Protein 3CZG (pdb70)

Secondary structure (DSSP, 8-state):
--HHHHHHHHHTTS-TTTHHHHHHHHHHHHHHHHHHHHHHHTTSSSHHHHHHHHHHHHHHHHHHS-HHHHHHHHHPPTTGGGS---EEEE-HHHHHSSHHHHHHTHHHHHHHT--EEEE---B-B-SS--TTTTSBS-TTSB-GGG--HHHHHHHHHHHHHTT-EEEEEE--SEEETTSHHHHHHHTT-HHHHTTB---SSSHHHHHHHHH---------BTTTTB---SSSTTEEEB-TTSHHHHH-----HHHHTTEEEEEEETGGGS---TTS----HHHHHHHHHHHHHHHHH-TT---EE------SGGGG--GGGTTSS-SEEE-----HHHHHHHHT-THHHHHHHHTPPPPPTT-EEEEES--SS-B-GGGGHHHHT--SSS----HHHHHHHHTT-STT-----EE--PPPEE--HHHHTHHHHHHTT-HHHHHHHHHHHHHHHHHHH--EEEEE--GGG----GGGGGSGGGTT-GGGGG----HHHHHGGG-TTSHHHHHHHHHHHHHHHHHT-GGGSTTS-EEEE--S-TTEEEEEETTTEEEEEE-SSS-EEE-GGGTT---EE---EEE-TT-EEEEE--

Foldseek 3Di:
DDVVLLLCLLQVQADPVCSVQLSVLCVVQVVLLVVLVCVLAVVPPCVVVLSSNLSNVLSNLLRLQDPVLVVLLVPDDFQNQFALQFAAEAALCLAQFALLRVLVCVVLCLVLRAQEYEHEQFAAADPDDGPSNLQAQDLQWGHPRRHTLVSLLVNLVSSVVSNHAYEYEDALFWHFCNHVLNVCLLVPDPVSVLQFDWDQDCVVVVLQVVAADQCNQWDQDVSNNTIGHNDPNRITTTQVSDVVSLSVLSSNSVVSSNHAEYAHPPLQQNAGDGPHNRVDPSSQSSQLSSLSSCSSRRNSHFEYPDLAAVSCQCQCPDDPCRVRGHQEYEHLLCLLLLLCLLVLFQLLNQVRLQPPPQHDPSHWYAYEDDALDFRDNVNCVPSQPPDPQGHHHDSLVSQCLQCVVDPPHLANWRFQVRTTTAWLLRSLNCVSCVVVVPPVSNVLSLLSLLLSQLVLSQGGHYYYYVSLQGTFDCVLCVDDPRVNPRSVRPNHRDVVSSVCLVPCVDSSVVSNVSSSLSSVQSNVDSQRRNVWDWHWQRDNPRSKTWIAGHPFKIKIWGSAQAKDACCCVRVVADFAWVCVGIAHGGGMTMGRSD

Sequence (594 aa):
IDPPALRAAFAGPLDPQHAEVLLSRYDQHASRLLDALHALYGQRADYASWLAQWLGEVGDIARQRPQALQTLDSTRHAGWFGQPHLGYSAYADRFAGTLQGVAERVPYLQELGVRYLHLLPFLRARAGDNDGGFAVSDYGQVEPSLGSNDDLVALTSRLREAGISLCADFVLNHTADDHAWAQAARAGDARYLDYYHHFADRTVPDRYEATLGQVGNFTWVDDTAQWWTTFYPYQWDLNWSNPAVFGDALALRLANLGVEAFRLDSTAYLWKRIGTDCNQSEAHTLLVALRAVTDIVAPAVVKAEAIVPTQLPPYFGSGVDEGHECHLAYHSTLAAGWSALALQRGDILHNVIAHSPPLPRHCAWLSYVRCHDDIGWNVLQHEACGNAAQPPFSLRDVARFYANAVPGSYARGESFGVHGTNGAAALAGIQAAQEAGDAAALAVAVDRLVLLYAIALAPGVPLIYGDELAVNDPGYRDDPHRQHEGRWLHRPADWQLAAQRHDAKSLSGTVYRRLRGLIRQRAALGALAADQALASIALNDPRVFALTRGDSFIALHNFSDQLLDVELAAIGVDGWTLLSIVLPPYGVRWLQRG

Solvent-accessible surface area: 22558 Å² total

B-factor: mean 27.76, std 10.49, range [12.93, 68.36]

Radius of gyration: 24.51 Å; Cα contacts (8 Å, |Δi|>4): 1204; chains: 1; bounding box: 60×64×61 Å

InterPro domains:
  IPR006047 Glycosyl hydrolase family 13, catalytic domain [PF00128] (102-329)
  IPR006047 Glycosyl hydrolase family 13, catalytic domain [SM00642] (95-530)
  IPR013780 Glycosyl hydrolase, all-beta [G3DSA:2.60.40.1180] (562-644)
  IPR017853 Glycoside hydrolase superfamily [SSF51445] (19-557)
  IPR044077 Amylosucrase, catalytic domain [cd11324] (24-557)
  IPR045857 Oligo-1,6-glucosidase, domain 2 [G3DSA:3.90.400.10] (180-252)
  IPR054049 Sucrose hydrolase-like, C-terminal domain [PF22157] (579-636)

Nearest PDB structures (foldseek):
  3czg-assembly1_A  TM=1.001E+00  e=4.064E-103  Xanthomonas citri pv. glycines
  7esh-assembly1_D  TM=9.501E-01  e=2.452E-54  Calidithermus timidus DSM 17022
  3ucq-assembly1_A  TM=9.532E-01  e=3.375E-53  Deinococcus geothermalis DSM 11300
  5n7j-assembly1_A  TM=9.245E-01  e=3.083E-50  Neisseria polysaccharea
  4flr-assembly1_A  TM=9.233E-01  e=8.391E-50  Neisseria polysaccharea

Organism: Xanthomonas campestris pv. glycines (NCBI:txid473421)

CATH classification: 1.10.1740.10 (+3 more: 3.20.20.80, 3.90.400.10, 2.60.40.1180)

Structure (mmCIF, N/CA/C/O backbone):
data_3CZG
#
_entry.id   3CZG
#
_cell.length_a   96.800
_cell.length_b   119.200
_cell.length_c   55.900
_cell.angle_alpha   90.000
_cell.angle_beta   90.000
_cell.angle_gamma   90.000
#
_symmetry.space_group_name_H-M   'P 21 21 2'
#
loop_
_entity.id
_entity.type
_entity.pdbx_description
1 polymer 'Sucrose hydrolase'
2 non-polymer alpha-D-glucopyranose
3 water water
#
loop_
_atom_site.group_PDB
_atom_site.id
_atom_site.type_symbol
_atom_site.label_atom_id
_atom_site.label_alt_id
_atom_site.label_comp_id
_atom_site.label_asym_id
_atom_site.label_entity_id
_atom_site.label_seq_id
_atom_site.pdbx_PDB_ins_code
_atom_site.Cartn_x
_atom_site.Cartn_y
_atom_site.Cartn_z
_atom_site.occupancy
_atom_site.B_iso_or_equiv
_atom_site.auth_seq_id
_atom_site.auth_comp_id
_atom_site.auth_asym_id
_atom_site.auth_atom_id
_atom_site.pdbx_PDB_model_num
ATOM 1 N N . ILE A 1 6 ? -10.553 86.884 38.537 1.00 41.25 6 ILE A N 1
ATOM 2 C CA . ILE A 1 6 ? -9.690 87.845 37.788 1.00 39.75 6 ILE A CA 1
ATOM 3 C C . ILE A 1 6 ? -10.448 88.535 36.664 1.00 37.36 6 ILE A C 1
ATOM 4 O O . ILE A 1 6 ? -11.587 88.188 36.351 1.00 37.59 6 ILE A O 1
ATOM 9 N N . ASP A 1 7 ? -9.788 89.512 36.057 1.00 35.29 7 ASP A N 1
ATOM 10 C CA . ASP A 1 7 ? -10.362 90.292 34.971 1.00 32.00 7 ASP A CA 1
ATOM 11 C C . ASP A 1 7 ? -9.510 90.056 33.725 1.00 30.11 7 ASP A C 1
ATOM 12 O O . ASP A 1 7 ? -8.565 90.799 33.462 1.00 29.60 7 ASP A O 1
ATOM 17 N N . PRO A 1 8 ? -9.840 89.012 32.941 1.00 29.91 8 PRO A N 1
ATOM 18 C CA . PRO A 1 8 ? -9.113 88.652 31.718 1.00 28.37 8 PRO A CA 1
ATOM 19 C C . PRO A 1 8 ? -8.778 89.802 30.769 1.00 26.80 8 PRO A C 1
ATOM 20 O O . PRO A 1 8 ? -7.624 89.947 30.357 1.00 26.65 8 PRO A O 1
ATOM 24 N N . PRO A 1 9 ? -9.774 90.630 30.398 1.00 25.13 9 PRO A N 1
ATOM 25 C CA . PRO A 1 9 ? -9.460 91.737 29.488 1.00 23.97 9 PRO A CA 1
ATOM 26 C C . PRO A 1 9 ? -8.424 92.714 30.039 1.00 23.89 9 PRO A C 1
ATOM 27 O O . PRO A 1 9 ? -7.600 93.237 29.288 1.00 24.49 9 PRO A O 1
ATOM 31 N N . ALA A 1 10 ? -8.463 92.964 31.344 1.00 21.25 10 ALA A N 1
ATOM 32 C CA . ALA A 1 10 ? -7.502 93.878 31.948 1.00 21.69 10 ALA A CA 1
ATOM 33 C C . ALA A 1 10 ? -6.106 93.262 31.894 1.00 20.89 10 ALA A C 1
ATOM 34 O O . ALA A 1 10 ? -5.114 93.967 31.686 1.00 21.20 10 ALA A O 1
ATOM 36 N N . LEU A 1 11 ? -6.030 91.946 32.073 1.00 20.43 11 LEU A N 1
ATOM 37 C CA . LEU A 1 11 ? -4.744 91.252 32.025 1.00 20.91 11 LEU A CA 1
ATOM 38 C C . LEU A 1 11 ? -4.227 91.242 30.592 1.00 20.40 11 LEU A C 1
ATOM 39 O O . LEU A 1 11 ? -3.049 91.505 30.345 1.00 19.68 11 LEU A O 1
ATOM 44 N N . ARG A 1 12 ? -5.116 90.937 29.651 1.00 19.33 12 ARG A N 1
ATOM 45 C CA . ARG A 1 12 ? -4.757 90.915 28.235 1.00 19.84 12 ARG A CA 1
ATOM 46 C C . ARG A 1 12 ? -4.260 92.298 27.813 1.00 20.42 12 ARG A C 1
ATOM 47 O O . ARG A 1 12 ? -3.271 92.413 27.090 1.00 20.92 12 ARG A O 1
ATOM 55 N N . ALA A 1 13 ? -4.942 93.347 28.276 1.00 21.00 13 ALA A N 1
ATOM 56 C CA . ALA A 1 13 ? -4.551 94.718 27.944 1.00 22.28 13 ALA A CA 1
ATOM 57 C C . ALA A 1 13 ? -3.152 95.027 28.472 1.00 21.17 13 ALA A C 1
ATOM 58 O O . ALA A 1 13 ? -2.367 95.709 27.807 1.00 23.39 13 ALA A O 1
ATOM 60 N N . ALA A 1 14 ? -2.852 94.527 29.668 1.00 20.31 14 ALA A N 1
ATOM 61 C CA . ALA A 1 14 ? -1.548 94.741 30.295 1.00 21.02 14 ALA A CA 1
ATOM 62 C C . ALA A 1 14 ? -0.458 94.117 29.424 1.00 19.52 14 ALA A C 1
ATOM 63 O O . ALA A 1 14 ? 0.612 94.695 29.232 1.00 19.87 14 ALA A O 1
ATOM 65 N N . PHE A 1 15 ? -0.748 92.932 28.896 1.00 19.14 15 PHE A N 1
ATOM 66 C CA . PHE A 1 15 ? 0.183 92.217 28.035 1.00 19.59 15 PHE A CA 1
ATOM 67 C C . PHE A 1 15 ? 0.342 92.909 26.682 1.00 22.56 15 PHE A C 1
ATOM 68 O O . PHE A 1 15 ? 1.455 93.055 26.178 1.00 21.16 15 PHE A O 1
ATOM 76 N N . ALA A 1 16 ? -0.777 93.330 26.099 1.00 21.84 16 ALA A N 1
ATOM 77 C CA . ALA A 1 16 ? -0.782 93.967 24.784 1.00 24.65 16 ALA A CA 1
ATOM 78 C C . ALA A 1 16 ? -0.130 95.343 24.715 1.00 24.75 16 ALA A C 1
ATOM 79 O O . ALA A 1 16 ? 0.432 95.718 23.686 1.00 24.66 16 ALA A O 1
ATOM 81 N N . GLY A 1 17 ? -0.214 96.090 25.808 1.00 26.62 17 GLY A N 1
ATOM 82 C CA . GLY A 1 17 ? 0.347 97.429 25.844 1.00 29.22 17 GLY A CA 1
ATOM 83 C C . GLY A 1 17 ? 1.663 97.664 25.121 1.00 31.70 17 GLY A C 1
ATOM 84 O O . GLY A 1 17 ? 1.696 98.372 24.110 1.00 30.21 17 GLY A O 1
ATOM 85 N N . PRO A 1 18 ? 2.769 97.076 25.607 1.00 32.45 18 PRO A N 1
ATOM 86 C CA . PRO A 1 18 ? 4.104 97.228 25.012 1.00 34.28 18 PRO A CA 1
ATOM 87 C C . PRO A 1 18 ? 4.333 96.653 23.613 1.00 34.91 18 PRO A C 1
ATOM 88 O O . PRO A 1 18 ? 5.347 96.954 22.981 1.00 35.14 18 PRO A O 1
ATOM 92 N N . LEU A 1 19 ? 3.403 95.834 23.131 1.00 34.22 19 LEU A N 1
ATOM 93 C CA . LEU A 1 19 ? 3.538 95.227 21.811 1.00 33.78 19 LEU A CA 1
ATOM 94 C C . LEU A 1 19 ? 3.557 96.238 20.664 1.00 35.70 19 LEU A C 1
ATOM 95 O O . LEU A 1 19 ? 2.971 97.317 20.754 1.00 34.03 19 LEU A O 1
ATOM 100 N N . ASP A 1 20 ? 4.244 95.873 19.587 1.00 36.77 20 ASP A N 1
ATOM 101 C CA . ASP A 1 20 ? 4.328 96.704 18.393 1.00 38.90 20 ASP A CA 1
ATOM 102 C C . ASP A 1 20 ? 3.057 96.406 17.592 1.00 41.19 20 ASP A C 1
ATOM 103 O O . ASP A 1 20 ? 2.752 95.247 17.319 1.00 39.94 20 ASP A O 1
ATOM 108 N N . PRO A 1 21 ? 2.292 97.444 17.216 1.00 43.70 21 PRO A N 1
ATOM 109 C CA . PRO A 1 21 ? 1.067 97.196 16.447 1.00 44.62 21 PRO A CA 1
ATOM 110 C C . PRO A 1 21 ? 1.271 96.334 15.200 1.00 45.04 21 PRO A C 1
ATOM 111 O O . PRO A 1 21 ? 0.331 95.710 14.707 1.00 44.80 21 PRO A O 1
ATOM 115 N N . GLN A 1 22 ? 2.502 96.289 14.700 1.00 46.34 22 GLN A N 1
ATOM 116 C CA . GLN A 1 22 ? 2.813 95.491 13.519 1.00 47.26 22 GLN A CA 1
ATOM 117 C C . GLN A 1 22 ? 3.070 94.024 13.845 1.00 46.86 22 GLN A C 1
ATOM 118 O O . GLN A 1 22 ? 3.259 93.207 12.945 1.00 47.00 22 GLN A O 1
ATOM 124 N N . HIS A 1 23 ? 3.079 93.691 15.131 1.00 45.53 23 HIS A N 1
ATOM 125 C CA . HIS A 1 23 ? 3.310 92.314 15.555 1.00 44.54 23 HIS A CA 1
ATOM 126 C C . HIS A 1 23 ? 2.365 91.929 16.684 1.00 42.08 23 HIS A C 1
ATOM 127 O O . HIS A 1 23 ? 2.504 90.867 17.290 1.00 42.17 23 HIS A O 1
ATOM 134 N N . ALA A 1 24 ? 1.400 92.793 16.968 1.00 36.51 24 ALA A N 1
ATOM 135 C CA . ALA A 1 24 ? 0.464 92.515 18.040 1.00 33.58 24 ALA A CA 1
ATOM 136 C C . ALA A 1 24 ? -0.486 91.367 17.706 1.00 31.87 24 ALA A C 1
ATOM 137 O O . ALA A 1 24 ? -0.761 90.526 18.555 1.00 31.26 24 ALA A O 1
ATOM 139 N N . GLU A 1 25 ? -0.969 91.327 16.467 1.00 29.20 25 GLU A N 1
ATOM 140 C CA . GLU A 1 25 ? -1.915 90.302 16.039 1.00 29.40 25 GLU A 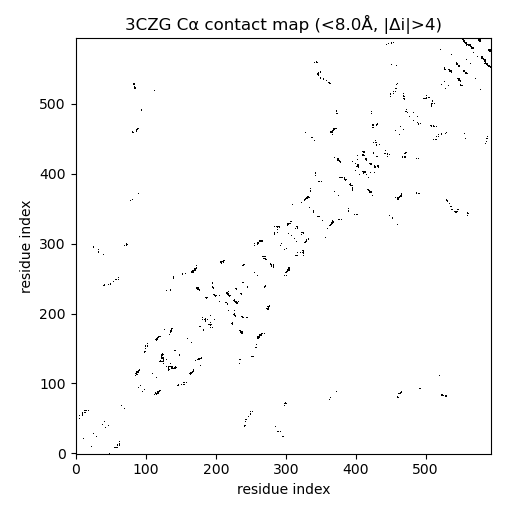CA 1
ATOM 141 C C . GLU A 1 25 ? -1.483 88.864 16.312 1.00 26.33 25 GLU A C 1
ATOM 142 O O . GLU A 1 25 ? -2.174 88.128 17.017 1.00 26.63 25 GLU A O 1
ATOM 148 N N . VAL A 1 26 ? -0.348 88.462 15.751 1.00 24.24 26 VAL A N 1
ATOM 149 C CA . VAL A 1 26 ? 0.138 87.104 15.938 1.00 25.51 26 VAL A CA 1
ATOM 150 C C . VAL A 1 26 ? 0.365 86.780 17.412 1.00 23.87 26 VAL A C 1
ATOM 151 O O . VAL A 1 26 ? -0.067 85.733 17.891 1.00 22.70 26 VAL A O 1
ATOM 155 N N . LEU A 1 27 ? 1.028 87.681 18.131 1.00 24.20 27 LEU A N 1
ATOM 156 C CA . LEU A 1 27 ? 1.293 87.476 19.556 1.00 21.96 27 LEU A CA 1
ATOM 157 C C . LEU A 1 27 ? 0.005 87.370 20.365 1.00 22.85 27 LEU A C 1
ATOM 158 O O . LEU A 1 27 ? -0.135 86.490 21.220 1.00 21.29 27 LEU A O 1
ATOM 163 N N . LEU A 1 28 ? -0.936 88.275 20.108 1.00 19.23 28 LEU A N 1
ATOM 164 C CA . LEU A 1 28 ? -2.196 88.255 20.832 1.00 22.17 28 LEU A CA 1
ATOM 165 C C . LEU A 1 28 ? -3.002 87.004 20.512 1.00 23.14 28 LEU A C 1
ATOM 166 O O . LEU A 1 28 ? -3.747 86.507 21.356 1.00 23.22 28 LEU A O 1
ATOM 171 N N . SER A 1 29 ? -2.848 86.491 19.296 1.00 23.78 29 SER A N 1
ATOM 172 C CA . SER A 1 29 ? -3.562 85.286 18.891 1.00 24.76 29 SER A CA 1
ATOM 173 C C . SER A 1 29 ? -3.108 84.119 19.762 1.00 24.19 29 SER A C 1
ATOM 174 O O . SER A 1 29 ? -3.925 83.318 20.226 1.00 25.20 29 SER A O 1
ATOM 177 N N . ARG A 1 30 ? -1.801 84.031 19.984 1.00 22.20 30 ARG A N 1
ATOM 178 C CA . ARG A 1 30 ? -1.246 82.966 20.807 1.00 22.86 30 ARG A CA 1
ATOM 179 C C . ARG A 1 30 ? -1.601 83.198 22.276 1.00 20.37 30 ARG A C 1
ATOM 180 O O . ARG A 1 30 ? -1.840 82.251 23.026 1.00 20.74 30 ARG A O 1
ATOM 188 N N . TYR A 1 31 ? -1.649 84.459 22.688 1.00 20.12 31 TYR A N 1
ATOM 189 C CA . TYR A 1 31 ? -2.019 84.773 24.066 1.00 19.42 31 TYR A CA 1
ATOM 190 C C . TYR A 1 31 ? -3.439 84.267 24.332 1.00 21.67 31 TYR A C 1
ATOM 191 O O . TYR A 1 31 ? -3.722 83.645 25.362 1.00 20.72 31 TYR A O 1
ATOM 200 N N . ASP A 1 32 ? -4.333 84.536 23.392 1.00 21.00 32 ASP A N 1
ATOM 201 C CA . ASP A 1 32 ? -5.721 84.132 23.545 1.00 22.99 32 ASP A CA 1
ATOM 202 C C . ASP A 1 32 ? -5.947 82.637 23.675 1.00 23.20 32 ASP A C 1
ATOM 203 O O . ASP A 1 32 ? -6.887 82.206 24.341 1.00 24.46 32 ASP A O 1
ATOM 208 N N . GLN A 1 33 ? -5.098 81.836 23.052 1.00 24.19 33 GLN A N 1
ATOM 209 C CA . GLN A 1 33 ? -5.295 80.397 23.144 1.00 26.16 33 GLN A CA 1
ATOM 210 C C . GLN A 1 33 ? -4.536 79.717 24.278 1.00 26.26 33 GLN A C 1
ATOM 211 O O . GLN A 1 33 ? -4.906 78.619 24.692 1.00 27.66 33 GLN A O 1
ATOM 217 N N . HIS A 1 34 ? -3.500 80.372 24.796 1.00 21.87 34 HIS A N 1
ATOM 218 C CA . HIS A 1 34 ? -2.684 79.783 25.861 1.00 20.06 34 HIS A CA 1
ATOM 219 C C . HIS A 1 34 ? -2.729 80.468 27.222 1.00 21.89 34 HIS A C 1
ATOM 220 O O . HIS A 1 34 ? -2.420 79.841 28.234 1.00 22.41 34 HIS A O 1
ATOM 227 N N . ALA A 1 35 ? -3.102 81.745 27.255 1.00 20.74 35 ALA A N 1
ATOM 228 C CA . ALA A 1 35 ? -3.117 82.493 28.513 1.00 20.08 35 ALA A CA 1
ATOM 229 C C . ALA A 1 35 ? -3.955 81.899 29.639 1.00 21.75 35 ALA A C 1
ATOM 230 O O . ALA A 1 35 ? -3.580 82.002 30.809 1.00 23.08 35 ALA A O 1
ATOM 232 N N . SER A 1 36 ? -5.092 81.295 29.305 1.00 23.30 36 SER A N 1
ATOM 233 C CA . SER A 1 36 ? -5.944 80.724 30.341 1.00 25.07 36 SER A CA 1
ATOM 234 C C . SER A 1 36 ? -5.236 79.616 31.109 1.00 24.33 36 SER A C 1
ATOM 235 O O . SER A 1 36 ? -5.401 79.503 32.320 1.00 23.46 36 SER A O 1
ATOM 238 N N . ARG A 1 37 ? -4.439 78.812 30.410 1.00 23.49 37 ARG A N 1
ATOM 239 C CA . ARG A 1 37 ? -3.701 77.727 31.052 1.00 22.44 37 ARG A CA 1
ATOM 240 C C . ARG A 1 37 ? -2.638 78.330 31.963 1.00 21.56 37 ARG A C 1
ATOM 241 O O . ARG A 1 37 ? -2.414 77.847 33.074 1.00 20.25 37 ARG A O 1
ATOM 249 N N . LEU A 1 38 ? -1.990 79.390 31.485 1.00 19.28 38 LEU A N 1
ATOM 250 C CA . LEU A 1 38 ? -0.960 80.081 32.260 1.00 19.61 38 LEU A CA 1
ATOM 251 C C . LEU A 1 38 ? -1.560 80.655 33.544 1.00 20.85 38 LEU A C 1
ATOM 252 O O . LEU A 1 38 ? -0.989 80.524 34.630 1.00 20.99 38 LEU A O 1
ATOM 257 N N . LEU A 1 39 ? -2.719 81.291 33.408 1.00 20.93 39 LEU A N 1
ATOM 258 C CA . LEU A 1 39 ? -3.401 81.896 34.540 1.00 20.76 39 LEU A CA 1
ATOM 259 C C . LEU A 1 39 ? -3.882 80.863 35.552 1.00 20.51 39 LEU A C 1
ATOM 260 O O . LEU A 1 39 ? -3.806 81.093 36.759 1.00 20.87 39 LEU A O 1
ATOM 265 N N . ASP A 1 40 ? -4.384 79.728 35.072 1.00 20.27 40 ASP A N 1
ATOM 266 C CA . ASP A 1 40 ? -4.840 78.688 35.991 1.00 19.97 40 ASP A CA 1
ATOM 267 C C . ASP A 1 40 ? -3.668 78.154 36.804 1.00 20.20 40 ASP A C 1
ATOM 268 O O . ASP A 1 40 ? -3.801 77.864 37.998 1.00 19.72 40 ASP A O 1
ATOM 273 N N . ALA A 1 41 ? -2.519 78.020 36.152 1.00 19.38 41 ALA A N 1
ATOM 274 C CA . ALA A 1 41 ? -1.327 77.506 36.817 1.00 20.44 41 ALA A CA 1
ATOM 275 C C . ALA A 1 41 ? -0.869 78.477 37.894 1.00 21.31 41 ALA A C 1
ATOM 276 O O . ALA A 1 41 ? -0.660 78.086 39.039 1.00 21.66 41 ALA A O 1
ATOM 278 N N . LEU A 1 42 ? -0.722 79.747 37.526 1.00 21.35 42 LEU A N 1
ATOM 279 C CA . LEU A 1 42 ? -0.288 80.765 38.475 1.00 22.55 42 LEU A CA 1
ATOM 280 C C . LEU A 1 42 ? -1.276 80.946 39.623 1.00 23.92 42 LEU A C 1
ATOM 281 O O . LEU A 1 42 ? -0.872 81.169 40.766 1.00 23.92 42 LEU A O 1
ATOM 286 N N . HIS A 1 43 ? -2.569 80.855 39.326 1.00 24.03 43 HIS A N 1
ATOM 287 C CA . HIS A 1 43 ? -3.571 81.004 40.374 1.00 26.00 43 HIS A CA 1
ATOM 288 C C . HIS A 1 43 ? -3.438 79.872 41.384 1.00 24.92 43 HIS A C 1
ATOM 289 O O . HIS A 1 43 ? -3.555 80.088 42.586 1.00 24.80 43 HIS A O 1
ATOM 296 N N . ALA A 1 44 ? -3.179 78.665 40.894 1.00 24.22 44 ALA A N 1
ATOM 297 C CA . ALA A 1 44 ? -3.033 77.519 41.780 1.00 24.82 44 ALA A CA 1
ATOM 298 C C . ALA A 1 44 ? -1.830 77.672 42.706 1.00 25.88 44 ALA A C 1
ATOM 299 O O . ALA A 1 44 ? -1.852 77.203 43.845 1.00 26.36 44 ALA A O 1
ATOM 301 N N . LEU A 1 45 ? -0.791 78.345 42.222 1.00 23.38 45 LEU A N 1
ATOM 302 C CA . LEU A 1 45 ? 0.433 78.537 42.992 1.00 24.59 45 LEU A CA 1
ATOM 303 C C . LEU A 1 45 ? 0.457 79.768 43.894 1.00 24.85 45 LEU A C 1
ATOM 304 O O . LEU A 1 45 ? 0.943 79.705 45.027 1.00 25.20 45 LEU A O 1
ATOM 309 N N . TYR A 1 46 ? -0.073 80.878 43.391 1.00 23.83 46 TYR A N 1
ATOM 310 C CA . TYR A 1 46 ? -0.029 82.144 44.115 1.00 24.34 46 TYR A CA 1
ATOM 311 C C . TYR A 1 46 ? -1.363 82.861 44.292 1.00 24.63 46 TYR A C 1
ATOM 312 O O . TYR A 1 46 ? -1.414 83.908 44.929 1.00 24.39 46 TYR A O 1
ATOM 321 N N . GLY A 1 47 ? -2.425 82.304 43.720 1.00 26.47 47 GLY A N 1
ATOM 322 C CA . GLY A 1 47 ? -3.738 82.925 43.782 1.00 29.81 47 GLY A CA 1
ATOM 323 C C . GLY A 1 47 ? -4.253 83.411 45.125 1.00 33.05 47 GLY A C 1
ATOM 324 O O . GLY A 1 47 ? -5.016 84.377 45.179 1.00 33.63 47 GLY A O 1
ATOM 325 N N . GLN A 1 48 ? -3.841 82.757 46.206 1.00 33.98 48 GLN A N 1
ATOM 326 C CA . GLN A 1 48 ? -4.301 83.131 47.539 1.00 36.72 48 GLN A CA 1
ATOM 327 C C . GLN A 1 48 ? -3.572 84.336 48.121 1.00 36.49 48 GLN A C 1
ATOM 328 O O . GLN A 1 48 ? -3.988 84.879 49.144 1.00 36.58 48 GLN A O 1
ATOM 334 N N . ARG A 1 49 ? -2.488 84.750 47.473 1.00 36.21 49 ARG A N 1
ATOM 335 C CA . ARG A 1 49 ? -1.724 85.902 47.936 1.00 36.78 49 ARG A CA 1
ATOM 336 C C . ARG A 1 49 ? -2.512 87.196 47.763 1.00 37.68 49 ARG A C 1
ATOM 337 O O . ARG A 1 49 ? -3.277 87.351 46.808 1.00 37.17 49 ARG A O 1
ATOM 345 N N . ALA A 1 50 ? -2.315 88.126 48.692 1.00 37.90 50 ALA A N 1
ATOM 346 C CA . ALA A 1 50 ? -2.998 89.413 48.642 1.00 37.83 50 ALA A CA 1
ATOM 347 C C . ALA A 1 50 ? -2.424 90.286 47.527 1.00 38.94 50 ALA A C 1
ATOM 348 O O . ALA A 1 50 ? -3.130 91.112 46.947 1.00 39.72 50 ALA A O 1
ATOM 350 N N . ASP A 1 51 ? -1.143 90.093 47.228 1.00 38.58 51 ASP A N 1
ATOM 351 C CA . ASP A 1 51 ? -0.465 90.865 46.187 1.00 39.28 51 ASP A CA 1
ATOM 352 C C . ASP A 1 51 ? -0.583 90.242 44.794 1.00 38.23 51 ASP A C 1
ATOM 353 O O . ASP A 1 51 ? -0.127 90.824 43.809 1.00 38.71 51 ASP A O 1
ATOM 358 N N . TYR A 1 52 ? -1.198 89.067 44.713 1.00 37.06 52 TYR A N 1
ATOM 359 C CA . TYR A 1 52 ? -1.327 88.361 43.442 1.00 34.81 52 TYR A CA 1
ATOM 360 C C . TYR A 1 52 ? -1.782 89.173 42.233 1.00 34.46 52 TYR A C 1
ATOM 361 O O . TYR A 1 52 ? -1.053 89.284 41.246 1.00 32.58 52 TYR A O 1
ATOM 370 N N . ALA A 1 53 ? -2.990 89.719 42.295 1.00 31.84 53 ALA A N 1
ATOM 371 C CA . ALA A 1 53 ? -3.527 90.492 41.183 1.00 32.76 53 ALA A CA 1
ATOM 372 C C . ALA A 1 53 ? -2.624 91.646 40.747 1.00 31.02 53 ALA A C 1
ATOM 373 O O . ALA A 1 53 ? -2.468 91.894 39.552 1.00 29.55 53 ALA A O 1
ATOM 375 N N . SER A 1 54 ? -2.029 92.349 41.705 1.00 30.50 54 SER A N 1
ATOM 376 C CA . SER A 1 54 ? -1.153 93.471 41.374 1.00 30.50 54 SER A CA 1
ATOM 377 C C . SER A 1 54 ? 0.124 92.979 40.693 1.00 29.13 54 SER A C 1
ATOM 378 O O . SER A 1 54 ? 0.547 93.528 39.674 1.00 27.04 54 SER A O 1
ATOM 381 N N . TRP A 1 55 ? 0.724 91.938 41.266 1.00 27.57 55 TRP A N 1
ATOM 382 C CA . TRP A 1 55 ? 1.944 91.337 40.729 1.00 26.07 55 TRP A CA 1
ATOM 383 C C . TRP A 1 55 ? 1.729 90.836 39.305 1.00 24.98 55 TRP A C 1
ATOM 384 O O . TRP A 1 55 ? 2.552 91.076 38.418 1.00 23.66 55 TRP A O 1
ATOM 395 N N . LEU A 1 56 ? 0.624 90.127 39.106 1.00 24.27 56 LEU A N 1
ATOM 396 C CA . LEU A 1 56 ? 0.290 89.548 37.810 1.00 23.87 56 LEU A CA 1
ATOM 397 C C . LEU A 1 56 ? 0.163 90.588 36.710 1.00 23.93 56 LEU A C 1
ATOM 398 O O . LEU A 1 56 ? 0.733 90.429 35.623 1.00 19.44 56 LEU A O 1
ATOM 403 N N . ALA A 1 57 ? -0.591 91.649 36.993 1.00 23.12 57 ALA A N 1
ATOM 404 C CA . ALA A 1 57 ? -0.799 92.725 36.031 1.00 23.91 57 ALA A CA 1
ATOM 405 C C . ALA A 1 57 ? 0.528 93.369 35.651 1.00 22.82 57 ALA A C 1
ATOM 406 O O . ALA A 1 57 ? 0.765 93.678 34.485 1.00 24.16 57 ALA A O 1
ATOM 408 N N . GLN A 1 58 ? 1.386 93.572 36.646 1.00 23.05 58 GLN A N 1
ATOM 409 C CA . GLN A 1 58 ? 2.698 94.176 36.430 1.00 23.46 58 GLN A CA 1
ATOM 410 C C . GLN A 1 58 ? 3.616 93.262 35.620 1.00 21.23 58 GLN A C 1
ATOM 411 O O . GLN A 1 58 ? 4.258 93.695 34.666 1.00 21.90 58 GLN A O 1
ATOM 417 N N . TRP A 1 59 ? 3.660 91.992 35.996 1.00 18.81 59 TRP A N 1
ATOM 418 C CA . TRP A 1 59 ? 4.499 91.028 35.306 1.00 18.23 59 TRP A CA 1
ATOM 419 C C . TRP A 1 59 ? 4.086 90.837 33.846 1.00 18.37 59 TRP A C 1
ATOM 420 O O . TRP A 1 59 ? 4.937 90.800 32.959 1.00 18.01 59 TRP A O 1
ATOM 431 N N . LEU A 1 60 ? 2.785 90.719 33.585 1.00 19.39 60 LEU A N 1
ATOM 432 C CA . LEU A 1 60 ? 2.331 90.522 32.206 1.00 17.70 60 LEU A CA 1
ATOM 433 C C . LEU A 1 60 ? 2.750 91.681 31.311 1.00 18.64 60 LEU A C 1
ATOM 434 O O . LEU A 1 60 ? 3.011 91.497 30.120 1.00 18.92 60 LEU A O 1
ATOM 439 N N . GLY A 1 61 ? 2.814 92.874 31.891 1.00 19.61 61 GLY A N 1
ATOM 440 C CA . GLY A 1 61 ? 3.238 94.034 31.133 1.00 18.90 61 GLY A CA 1
ATOM 441 C C . GLY A 1 61 ? 4.699 93.850 30.759 1.00 19.70 61 GLY A C 1
ATOM 442 O O . GLY A 1 61 ? 5.107 94.150 29.642 1.00 19.69 61 GLY A O 1
ATOM 443 N N . GLU A 1 62 ? 5.490 93.346 31.702 1.00 20.37 62 GLU A N 1
ATOM 444 C CA . GLU A 1 62 ? 6.911 93.110 31.466 1.00 20.04 62 GLU A CA 1
ATOM 445 C C . GLU A 1 62 ? 7.084 92.014 30.422 1.00 20.92 62 GLU A C 1
ATOM 446 O O . GLU A 1 62 ? 7.984 92.075 29.587 1.00 20.80 62 GLU A O 1
ATOM 452 N N . VAL A 1 63 ? 6.221 91.006 30.476 1.00 20.27 63 VAL A N 1
ATOM 453 C CA . VAL A 1 63 ? 6.277 89.913 29.514 1.00 16.15 63 VAL A CA 1
ATOM 454 C C . VAL A 1 63 ? 6.001 90.460 28.118 1.00 18.21 63 VAL A C 1
ATOM 455 O O . VAL A 1 63 ? 6.705 90.134 27.162 1.00 18.70 63 VAL A O 1
ATOM 459 N N . GLY A 1 64 ? 4.974 91.297 28.002 1.00 18.17 64 GLY A N 1
ATOM 460 C CA . GLY A 1 64 ? 4.652 91.868 26.704 1.00 16.97 64 GLY A CA 1
ATOM 461 C C . GLY A 1 64 ? 5.802 92.690 26.147 1.00 19.31 64 GLY A C 1
ATOM 462 O O . GLY A 1 64 ? 6.079 92.654 24.947 1.00 17.91 64 GLY A O 1
ATOM 463 N N . ASP A 1 65 ? 6.479 93.434 27.016 1.00 21.31 65 ASP A N 1
ATOM 464 C CA . ASP A 1 65 ? 7.596 94.267 26.574 1.00 25.01 65 ASP A CA 1
ATOM 465 C C . ASP A 1 65 ? 8.755 93.416 26.059 1.00 23.26 65 ASP A C 1
ATOM 466 O O . ASP A 1 65 ? 9.416 93.784 25.090 1.00 23.43 65 ASP A O 1
ATOM 471 N N . ILE A 1 66 ? 9.018 92.289 26.713 1.00 20.72 66 ILE A N 1
ATOM 472 C CA . ILE A 1 66 ? 10.108 91.419 26.269 1.00 19.96 66 ILE A CA 1
ATOM 473 C C . ILE A 1 66 ? 9.692 90.756 24.961 1.00 19.11 66 ILE A C 1
ATOM 474 O O . ILE A 1 66 ? 10.515 90.546 24.063 1.00 17.92 66 ILE A O 1
ATOM 479 N N . ALA A 1 67 ? 8.405 90.438 24.853 1.00 16.88 67 ALA A N 1
ATOM 480 C CA . ALA A 1 67 ? 7.882 89.816 23.639 1.00 15.81 67 ALA A CA 1
ATOM 481 C C . ALA A 1 67 ? 8.133 90.749 22.459 1.00 16.76 67 ALA A C 1
ATOM 482 O O . ALA A 1 67 ? 8.510 90.309 21.370 1.00 15.91 67 ALA A O 1
ATOM 484 N N . ARG A 1 68 ? 7.916 92.041 22.677 1.00 17.33 68 ARG A N 1
ATOM 485 C CA . ARG A 1 68 ? 8.126 93.032 21.627 1.00 21.05 68 ARG A CA 1
ATOM 486 C C . ARG A 1 68 ? 9.582 93.083 21.194 1.00 20.99 68 ARG A C 1
ATOM 487 O O . ARG A 1 68 ? 9.876 93.262 20.013 1.00 25.68 68 ARG A O 1
ATOM 495 N N . GLN A 1 69 ? 10.490 92.926 22.153 1.00 19.43 69 GLN A N 1
ATOM 496 C CA . GLN A 1 69 ? 11.922 92.983 21.867 1.00 19.33 69 GLN A CA 1
ATOM 497 C C . GLN A 1 69 ? 12.479 91.776 21.121 1.00 19.18 69 GLN A C 1
ATOM 498 O O . GLN A 1 69 ? 13.619 91.808 20.669 1.00 18.84 69 GLN A O 1
ATOM 504 N N . ARG A 1 70 ? 11.697 90.708 20.995 1.00 18.99 70 ARG A N 1
ATOM 505 C CA . ARG A 1 70 ? 12.193 89.525 20.306 1.00 18.03 70 ARG A CA 1
ATOM 506 C C . ARG A 1 70 ? 12.584 89.890 18.878 1.00 19.60 70 ARG A C 1
ATOM 507 O O . ARG A 1 70 ? 11.783 90.455 18.136 1.00 20.05 70 ARG A O 1
ATOM 515 N N . PRO A 1 71 ? 13.835 89.592 18.485 1.00 19.40 71 PRO A N 1
ATOM 516 C CA . PRO A 1 71 ? 14.315 89.899 17.132 1.00 21.91 71 PRO A CA 1
ATOM 517 C C . PRO A 1 71 ? 13.383 89.336 16.063 1.00 22.75 71 PRO A C 1
ATOM 518 O O . PRO A 1 71 ? 12.830 88.247 16.220 1.00 21.38 71 PRO A O 1
ATOM 522 N N . GLN A 1 72 ? 13.220 90.080 14.974 1.00 22.93 72 GLN A N 1
ATOM 523 C CA . GLN A 1 72 ? 12.342 89.652 13.892 1.00 25.11 72 GLN A CA 1
ATOM 524 C C . GLN A 1 72 ? 12.651 88.249 13.380 1.00 23.49 72 GLN A C 1
ATOM 525 O O . GLN A 1 72 ? 11.740 87.455 13.140 1.00 24.38 72 GLN A O 1
ATOM 531 N N . ALA A 1 73 ? 13.932 87.950 13.200 1.00 22.04 73 ALA A N 1
ATOM 532 C CA . ALA A 1 73 ? 14.348 86.641 12.708 1.00 22.44 73 ALA A CA 1
ATOM 533 C C . ALA A 1 73 ? 13.825 85.530 13.605 1.00 22.39 73 ALA A C 1
ATOM 534 O O . ALA A 1 73 ? 13.480 84.447 13.131 1.00 20.80 73 ALA A O 1
ATOM 536 N N . LEU A 1 74 ? 13.775 85.793 14.906 1.00 20.24 74 LEU A N 1
ATOM 537 C CA . LEU A 1 74 ? 13.293 84.791 15.847 1.00 19.45 74 LEU A CA 1
ATOM 538 C C . LEU A 1 74 ? 11.770 84.758 15.853 1.00 19.50 74 LEU A C 1
ATOM 539 O O . LEU A 1 74 ? 11.170 83.690 15.982 1.00 18.54 74 LEU A O 1
ATOM 544 N N . GLN A 1 75 ? 11.142 85.922 15.704 1.00 21.31 75 GLN A N 1
ATOM 545 C CA . GLN A 1 75 ? 9.682 85.977 15.660 1.00 21.03 75 GLN A CA 1
ATOM 546 C C . GLN A 1 75 ? 9.215 85.215 14.425 1.00 22.08 75 GLN A C 1
ATOM 547 O O . GLN A 1 75 ? 8.168 84.562 14.443 1.00 21.78 75 GLN A O 1
ATOM 553 N N . THR A 1 76 ? 10.002 85.296 13.357 1.00 22.87 76 THR A N 1
ATOM 554 C CA . THR A 1 76 ? 9.681 84.595 12.115 1.00 23.96 76 THR A CA 1
ATOM 555 C C . THR A 1 76 ? 9.843 83.095 12.342 1.00 24.11 76 THR A C 1
ATOM 556 O O . THR A 1 76 ? 9.044 82.285 11.865 1.00 24.16 76 THR A O 1
ATOM 560 N N . LEU A 1 77 ? 10.879 82.730 13.089 1.00 22.90 77 LEU A N 1
ATOM 561 C CA . LEU A 1 77 ? 11.132 81.328 13.404 1.00 22.33 77 LEU A CA 1
ATOM 562 C C . LEU A 1 77 ? 9.923 80.800 14.182 1.00 20.23 77 LEU A C 1
ATOM 563 O O . LEU A 1 77 ? 9.431 79.690 13.925 1.00 19.85 77 LEU A O 1
ATOM 568 N N . ASP A 1 78 ? 9.449 81.607 15.131 1.00 19.45 78 ASP A N 1
ATOM 569 C CA . ASP A 1 78 ? 8.299 81.245 15.957 1.00 20.26 78 ASP A CA 1
ATOM 570 C C . ASP A 1 78 ? 7.069 80.935 15.109 1.00 20.04 78 ASP A C 1
ATOM 571 O O . ASP A 1 78 ? 6.280 80.057 15.449 1.00 20.42 78 ASP A O 1
ATOM 576 N N . SER A 1 79 ? 6.910 81.665 14.009 1.00 20.99 79 SER A N 1
ATOM 577 C CA . SER A 1 79 ? 5.755 81.497 13.135 1.00 23.77 79 SER A CA 1
ATOM 578 C C . SER A 1 79 ? 5.880 80.452 12.030 1.00 25.55 79 SER A C 1
ATOM 579 O O . SER A 1 79 ? 4.870 80.031 11.471 1.00 29.90 79 SER A O 1
ATOM 582 N N . THR A 1 80 ? 7.097 80.030 11.711 1.00 24.18 80 THR A N 1
ATOM 583 C CA . THR A 1 80 ? 7.276 79.065 10.632 1.00 26.10 80 THR A CA 1
ATOM 584 C C . THR A 1 80 ? 7.581 77.641 11.077 1.00 26.24 80 THR A C 1
ATOM 585 O O . THR A 1 80 ? 7.235 76.680 10.389 1.00 24.50 80 THR A O 1
ATOM 589 N N . ARG A 1 81 ? 8.223 77.509 12.231 1.00 25.14 81 ARG A N 1
ATOM 590 C CA . ARG A 1 81 ? 8.582 76.203 12.769 1.00 23.35 81 ARG A CA 1
ATOM 591 C C . ARG A 1 81 ? 7.349 75.427 13.233 1.00 22.30 81 ARG A C 1
ATOM 592 O O . ARG A 1 81 ? 6.457 75.981 13.870 1.00 22.64 81 ARG A O 1
ATOM 600 N N . HIS A 1 82 ? 7.300 74.141 12.905 1.00 23.45 82 HIS A N 1
ATOM 601 C CA . HIS A 1 82 ? 6.170 73.302 13.288 1.00 24.38 82 HIS A CA 1
ATOM 602 C C . HIS A 1 82 ? 6.424 72.577 14.604 1.00 23.92 82 HIS A C 1
ATOM 603 O O . HIS A 1 82 ? 7.564 72.261 14.937 1.00 21.60 82 HIS A O 1
ATOM 610 N N . ALA A 1 83 ? 5.357 72.310 15.347 1.00 22.93 83 ALA A N 1
ATOM 611 C CA . ALA A 1 83 ? 5.482 71.598 16.613 1.00 24.00 83 ALA A CA 1
ATOM 612 C C . ALA A 1 83 ? 6.113 70.234 16.336 1.00 24.15 83 ALA A C 1
ATOM 613 O O . ALA A 1 83 ? 5.849 69.619 15.301 1.00 25.79 83 ALA A O 1
ATOM 615 N N . GLY A 1 84 ? 6.965 69.773 17.248 1.00 23.01 84 GLY A N 1
ATOM 616 C CA . GLY A 1 84 ? 7.607 68.479 17.066 1.00 20.73 84 GLY A CA 1
ATOM 617 C C . GLY A 1 84 ? 8.846 68.515 16.188 1.00 20.17 84 GLY A C 1
ATOM 618 O O . GLY A 1 84 ? 9.464 67.478 15.926 1.00 19.87 84 GLY A O 1
ATOM 619 N N . TRP A 1 85 ? 9.221 69.710 15.739 1.00 20.80 85 TRP A N 1
ATOM 620 C CA . TRP A 1 85 ? 10.387 69.884 14.879 1.00 19.81 85 TRP A CA 1
ATOM 621 C C . TRP A 1 85 ? 11.635 69.158 15.390 1.00 21.25 85 TRP A C 1
ATOM 622 O O . TRP A 1 85 ? 12.366 68.545 14.615 1.00 21.43 85 TRP A O 1
ATOM 633 N N . PHE A 1 86 ? 11.862 69.224 16.699 1.00 19.10 86 PHE A N 1
ATOM 634 C CA . PHE A 1 86 ? 13.032 68.612 17.330 1.00 18.86 86 PHE A CA 1
ATOM 635 C C . PHE A 1 86 ? 13.085 67.088 17.257 1.00 19.37 86 PHE A C 1
ATOM 636 O O . PHE A 1 86 ? 14.119 66.489 17.554 1.00 22.62 86 PHE A O 1
ATOM 644 N N . GLY A 1 87 ? 11.982 66.461 16.871 1.00 16.99 87 GLY A N 1
ATOM 645 C CA . GLY A 1 87 ? 11.959 65.009 16.793 1.00 19.54 87 GLY A CA 1
ATOM 646 C C . GLY A 1 87 ? 12.151 64.451 15.395 1.00 18.81 87 GLY A C 1
ATOM 647 O O . GLY A 1 87 ? 12.049 63.244 15.189 1.00 19.90 87 GLY A O 1
ATOM 648 N N . GLN A 1 88 ? 12.424 65.321 14.431 1.00 18.22 88 GLN A N 1
ATOM 649 C CA . GLN A 1 88 ? 12.629 64.875 13.056 1.00 20.57 88 GLN A CA 1
ATOM 650 C C . GLN A 1 88 ? 13.928 64.084 12.929 1.00 22.30 88 GLN A C 1
ATOM 651 O O . GLN A 1 88 ? 14.886 64.320 13.669 1.00 22.33 88 GLN A O 1
ATOM 657 N N . PRO A 1 89 ? 13.976 63.135 11.978 1.00 24.32 89 PRO A N 1
ATOM 658 C CA . PRO A 1 89 ? 15.122 62.265 11.702 1.00 22.45 89 PRO A CA 1
ATOM 659 C C . PRO A 1 89 ? 16.475 62.931 11.527 1.00 22.96 89 PRO A C 1
ATOM 660 O O . PRO A 1 89 ? 17.498 62.349 11.882 1.00 22.76 89 PRO A O 1
ATOM 664 N N . HIS A 1 90 ? 16.491 64.139 10.966 1.00 21.76 90 HIS A N 1
ATOM 665 C CA . HIS A 1 90 ? 17.750 64.835 10.734 1.00 22.30 90 HIS A CA 1
ATOM 666 C C . HIS A 1 90 ? 18.347 65.443 12.001 1.00 22.64 90 HIS A C 1
ATOM 667 O O . HIS A 1 90 ? 19.480 65.912 11.993 1.00 22.83 90 HIS A O 1
ATOM 682 N N . LEU A 1 92 ? 20.346 65.779 15.190 1.00 22.00 92 LEU A N 1
ATOM 683 C CA . LEU A 1 92 ? 21.502 65.107 15.774 1.00 22.76 92 LEU A CA 1
ATOM 684 C C . LEU A 1 92 ? 22.076 66.121 16.761 1.00 21.41 92 LEU A C 1
ATOM 685 O O . LEU A 1 92 ? 22.262 67.290 16.411 1.00 21.17 92 LEU A O 1
ATOM 690 N N . GLY A 1 93 ? 22.348 65.678 17.986 1.00 19.76 93 GLY A N 1
ATOM 691 C CA . GLY A 1 93 ? 22.856 66.581 19.005 1.00 17.84 93 GLY A CA 1
ATOM 692 C C . GLY A 1 93 ? 24.323 66.437 19.381 1.00 18.96 93 GLY A C 1
ATOM 693 O O . GLY A 1 93 ? 24.963 65.431 19.093 1.00 16.87 93 GLY A O 1
ATOM 694 N N . TYR A 1 94 ? 24.839 67.453 20.062 1.00 17.96 94 TYR A N 1
ATOM 695 C CA . TYR A 1 94 ? 26.234 67.487 20.483 1.00 17.90 94 TYR A CA 1
ATOM 696 C C . TYR A 1 94 ? 26.287 68.304 21.773 1.00 18.67 94 TYR A C 1
ATOM 697 O O . TYR A 1 94 ? 25.738 69.403 21.828 1.00 17.86 94 TYR A O 1
ATOM 706 N N . SER A 1 95 ? 26.930 67.770 22.809 1.00 18.37 95 SER A N 1
ATOM 707 C CA . SER A 1 95 ? 27.032 68.484 24.079 1.00 17.17 95 SER A CA 1
ATOM 708 C C . SER A 1 95 ? 28.491 68.773 24.420 1.00 18.17 95 SER A C 1
ATOM 709 O O . SER A 1 95 ? 29.335 67.876 24.369 1.00 16.93 95 SER A O 1
ATOM 712 N N . ALA A 1 96 ? 28.785 70.022 24.783 1.00 18.15 96 ALA A N 1
ATOM 713 C CA . ALA A 1 96 ? 30.157 70.399 25.105 1.00 19.25 96 ALA A CA 1
ATOM 714 C C . ALA A 1 96 ? 30.278 71.674 25.928 1.00 18.60 96 ALA A C 1
ATOM 715 O O . ALA A 1 96 ? 29.329 72.450 26.045 1.00 16.64 96 ALA A O 1
ATOM 717 N N . TYR A 1 97 ? 31.462 71.879 26.501 1.00 17.17 97 TYR A N 1
ATOM 718 C CA . TYR A 1 97 ? 31.750 73.094 27.254 1.00 18.38 97 TYR A CA 1
ATOM 719 C C . TYR A 1 97 ? 32.275 74.048 26.196 1.00 19.10 97 TYR A C 1
ATOM 720 O O . TYR A 1 97 ? 33.063 73.644 25.349 1.00 19.38 97 TYR A O 1
ATOM 729 N N . ALA A 1 98 ? 31.848 75.305 26.228 1.00 16.56 98 ALA A N 1
ATOM 730 C CA . ALA A 1 98 ? 32.323 76.258 25.239 1.00 16.86 98 ALA A CA 1
ATOM 731 C C . ALA A 1 98 ? 33.841 76.446 25.341 1.00 20.28 98 ALA A C 1
ATOM 732 O O . ALA A 1 98 ? 34.541 76.476 24.330 1.00 19.63 98 ALA A O 1
ATOM 734 N N . ASP A 1 99 ? 34.350 76.561 26.562 1.00 19.01 99 ASP A N 1
ATOM 735 C CA . ASP A 1 99 ? 35.780 76.760 26.751 1.00 20.39 99 ASP A CA 1
ATOM 736 C C . ASP A 1 99 ? 36.600 75.538 26.348 1.00 19.31 99 ASP A C 1
ATOM 737 O O . ASP A 1 99 ? 37.672 75.675 25.764 1.00 21.69 99 ASP A O 1
ATOM 742 N N . ARG A 1 100 ? 36.102 74.344 26.648 1.00 19.24 100 ARG A N 1
ATOM 743 C CA . ARG A 1 100 ? 36.836 73.128 26.300 1.00 20.01 100 ARG A CA 1
ATOM 744 C C . ARG A 1 100 ? 36.760 72.875 24.799 1.00 20.60 100 ARG A C 1
ATOM 745 O O . ARG A 1 100 ? 37.696 72.347 24.203 1.00 20.22 100 ARG A O 1
ATOM 753 N N . PHE A 1 101 ? 35.650 73.274 24.185 1.00 21.36 101 PHE A N 1
ATOM 754 C CA . PHE A 1 101 ? 35.474 73.066 22.752 1.00 21.64 101 PHE A CA 1
ATOM 755 C C . PHE A 1 101 ? 36.279 74.045 21.906 1.00 21.58 101 PHE A C 1
ATOM 756 O O . PHE A 1 101 ? 37.003 73.637 20.999 1.00 22.29 101 PHE A O 1
ATOM 764 N N . ALA A 1 102 ? 36.164 75.337 22.203 1.00 21.42 102 ALA A N 1
ATOM 765 C CA . ALA A 1 102 ? 36.880 76.329 21.409 1.00 20.53 102 ALA A CA 1
ATOM 766 C C . ALA A 1 102 ? 37.290 77.602 22.142 1.00 20.76 102 ALA A C 1
ATOM 767 O O . ALA A 1 102 ? 37.441 78.657 21.523 1.00 23.00 102 ALA A O 1
ATOM 769 N N . GLY A 1 103 ? 37.461 77.496 23.457 1.00 19.76 103 GLY A N 1
ATOM 770 C CA . GLY A 1 103 ? 37.894 78.623 24.261 1.00 19.76 103 GLY A CA 1
ATOM 771 C C . GLY A 1 103 ? 36.875 79.685 24.621 1.00 19.81 103 GLY A C 1
ATOM 772 O O . GLY A 1 103 ? 36.653 79.974 25.796 1.00 20.10 103 GLY A O 1
ATOM 773 N N . THR A 1 104 ? 36.250 80.266 23.607 1.00 19.77 104 THR A N 1
ATOM 774 C CA . THR A 1 104 ? 35.279 81.329 23.822 1.00 19.92 104 THR A CA 1
ATOM 775 C C . THR A 1 104 ? 34.099 81.173 22.869 1.00 20.02 104 THR A C 1
ATOM 776 O O . THR A 1 104 ? 34.132 80.340 21.968 1.00 18.47 104 THR A O 1
ATOM 780 N N . LEU A 1 105 ? 33.066 81.991 23.052 1.00 19.75 105 LEU A N 1
ATOM 781 C CA . LEU A 1 105 ? 31.912 81.902 22.171 1.00 19.50 105 LEU A CA 1
ATOM 782 C C . LEU A 1 105 ? 32.271 82.238 20.722 1.00 21.30 105 LEU A C 1
ATOM 783 O O . LEU A 1 105 ? 31.717 81.641 19.795 1.00 16.40 105 LEU A O 1
ATOM 788 N N . GLN A 1 106 ? 33.191 83.181 20.503 1.00 20.41 106 GLN A N 1
ATOM 789 C CA . GLN A 1 106 ? 33.577 83.495 19.126 1.00 21.74 106 GLN A CA 1
ATOM 790 C C . GLN A 1 106 ? 34.324 82.291 18.553 1.00 21.02 106 GLN A C 1
ATOM 791 O O . GLN A 1 106 ? 34.216 81.987 17.365 1.00 21.53 106 GLN A O 1
ATOM 797 N N . GLY A 1 107 ? 35.070 81.604 19.411 1.00 22.03 107 GLY A N 1
ATOM 798 C CA . GLY A 1 107 ? 35.805 80.425 18.987 1.00 20.96 107 GLY A CA 1
ATOM 799 C C . GLY A 1 107 ? 34.839 79.327 18.579 1.00 22.81 107 GLY A C 1
ATOM 800 O O . GLY A 1 107 ? 35.062 78.628 17.590 1.00 23.28 107 GLY A O 1
ATOM 801 N N . VAL A 1 108 ? 33.760 79.169 19.339 1.00 20.79 108 VAL A N 1
ATOM 802 C CA . VAL A 1 108 ? 32.760 78.158 19.012 1.00 21.79 108 VAL A CA 1
ATOM 803 C C . VAL A 1 108 ? 32.171 78.481 17.634 1.00 21.36 108 VAL A C 1
ATOM 804 O O . VAL A 1 108 ? 32.041 77.604 16.783 1.00 20.83 108 VAL A O 1
ATOM 808 N N . ALA A 1 109 ? 31.830 79.746 17.412 1.00 20.47 109 ALA A N 1
ATOM 809 C CA . ALA A 1 109 ? 31.267 80.150 16.126 1.00 20.70 109 ALA A CA 1
ATOM 810 C C . ALA A 1 109 ? 32.186 79.800 14.952 1.00 21.69 109 ALA A C 1
ATOM 811 O O . ALA A 1 109 ? 31.709 79.441 13.878 1.00 20.47 109 ALA A O 1
ATOM 813 N N . GLU A 1 110 ? 33.499 79.892 15.142 1.00 23.13 110 GLU A N 1
ATOM 814 C CA . GLU A 1 110 ? 34.400 79.579 14.039 1.00 25.61 110 GLU A CA 1
ATOM 815 C C . GLU A 1 110 ? 34.538 78.076 13.796 1.00 25.81 110 GLU A C 1
ATOM 816 O O . GLU A 1 110 ? 35.027 77.653 12.750 1.00 25.93 110 GLU A O 1
ATOM 822 N N . ARG A 1 111 ? 34.089 77.271 14.755 1.00 23.31 111 ARG A N 1
ATOM 823 C CA . ARG A 1 111 ? 34.161 75.819 14.625 1.00 22.82 111 ARG A CA 1
ATOM 824 C C . ARG A 1 111 ? 32.835 75.235 14.146 1.00 21.11 111 ARG A C 1
ATOM 825 O O . ARG A 1 111 ? 32.672 74.017 14.092 1.00 21.74 111 ARG A O 1
ATOM 833 N N . VAL A 1 112 ? 31.885 76.098 13.798 1.00 20.23 112 VAL A N 1
ATOM 834 C CA . VAL A 1 112 ? 30.588 75.620 13.331 1.00 21.64 112 VAL A CA 1
ATOM 835 C C . VAL A 1 112 ? 30.708 74.694 12.120 1.00 22.43 112 VAL A C 1
ATOM 836 O O . VAL A 1 112 ? 29.928 73.754 11.976 1.00 20.88 112 VAL A O 1
ATOM 840 N N . PRO A 1 113 ? 31.678 74.952 11.225 1.00 23.02 113 PRO A N 1
ATOM 841 C CA . PRO A 1 113 ? 31.812 74.067 10.062 1.00 24.85 113 PRO A CA 1
ATOM 842 C C . PRO A 1 113 ? 32.041 72.620 10.513 1.00 22.64 113 PRO A C 1
ATOM 843 O O . PRO A 1 113 ? 31.534 71.677 9.905 1.00 23.23 113 PRO A O 1
ATOM 847 N N . TYR A 1 114 ? 32.809 72.456 11.587 1.00 23.30 114 TYR A N 1
ATOM 848 C CA . TYR A 1 114 ? 33.089 71.128 12.120 1.00 22.37 114 TYR A CA 1
ATOM 849 C C . TYR A 1 114 ? 31.774 70.475 12.523 1.00 22.43 114 TYR A C 1
ATOM 850 O O . TYR A 1 114 ? 31.528 69.310 12.211 1.00 22.72 114 TYR A O 1
ATOM 859 N N . LEU A 1 115 ? 30.939 71.235 13.228 1.00 21.21 115 LEU A N 1
ATOM 860 C CA . LEU A 1 115 ? 29.642 70.738 13.673 1.00 22.12 115 LEU A CA 1
ATOM 861 C C . LEU A 1 115 ? 28.737 70.393 12.481 1.00 23.72 115 LEU A C 1
ATOM 862 O O . LEU A 1 115 ? 28.035 69.378 12.503 1.00 23.24 115 LEU A O 1
ATOM 867 N N . GLN A 1 116 ? 28.762 71.231 11.445 1.00 22.80 116 GLN A N 1
ATOM 868 C CA . GLN A 1 116 ? 27.954 71.004 10.242 1.00 23.83 116 GLN A CA 1
ATOM 869 C C . GLN A 1 116 ? 28.321 69.711 9.519 1.00 24.45 116 GLN A C 1
ATOM 870 O O . GLN A 1 116 ? 27.445 68.972 9.067 1.00 23.28 116 GLN A O 1
ATOM 876 N N . GLU A 1 117 ? 29.621 69.466 9.387 1.00 25.56 117 GLU A N 1
ATOM 877 C CA . GLU A 1 117 ? 30.124 68.269 8.717 1.00 26.62 117 GLU A CA 1
ATOM 878 C C . GLU A 1 117 ? 29.703 66.990 9.425 1.00 25.70 117 GLU A C 1
ATOM 879 O O . GLU A 1 117 ? 29.482 65.962 8.785 1.00 26.24 117 GLU A O 1
ATOM 885 N N . LEU A 1 118 ? 29.614 67.055 10.750 1.00 23.83 118 LEU A N 1
ATOM 886 C CA . LEU A 1 118 ? 29.226 65.903 11.553 1.00 21.28 118 LEU A CA 1
ATOM 887 C C . LEU A 1 118 ? 27.725 65.653 11.450 1.00 21.93 118 LEU A C 1
ATOM 888 O O . LEU A 1 118 ? 27.257 64.536 11.684 1.00 23.46 118 LEU A O 1
ATOM 893 N N . GLY A 1 119 ? 26.978 66.690 11.081 1.00 19.20 119 GLY A N 1
ATOM 894 C CA . GLY A 1 119 ? 25.537 66.560 10.954 1.00 17.98 119 GLY A CA 1
ATOM 895 C C . GLY A 1 119 ? 24.789 67.106 12.161 1.00 18.49 119 GLY A C 1
ATOM 896 O O . GLY A 1 119 ? 23.583 66.896 12.311 1.00 16.58 119 GLY A O 1
ATOM 897 N N . VAL A 1 120 ? 25.503 67.812 13.031 1.00 17.89 120 VAL A N 1
ATOM 898 C CA . VAL A 1 120 ? 24.887 68.383 14.224 1.00 20.25 120 VAL A CA 1
ATOM 899 C C . VAL A 1 120 ? 23.806 69.414 13.885 1.00 19.96 120 VAL A C 1
ATOM 900 O O . VAL A 1 120 ? 24.008 70.293 13.042 1.00 22.16 120 VAL A O 1
ATOM 904 N N . ARG A 1 121 ? 22.658 69.302 14.545 1.00 22.06 121 ARG A N 1
ATOM 905 C CA . ARG A 1 121 ? 21.550 70.229 14.323 1.00 22.48 121 ARG A CA 1
ATOM 906 C C . ARG A 1 121 ? 21.042 70.761 15.660 1.00 21.47 121 ARG A C 1
ATOM 907 O O . ARG A 1 121 ? 20.089 71.542 15.714 1.00 22.21 121 ARG A O 1
ATOM 915 N N . TYR A 1 122 ? 21.699 70.341 16.737 1.00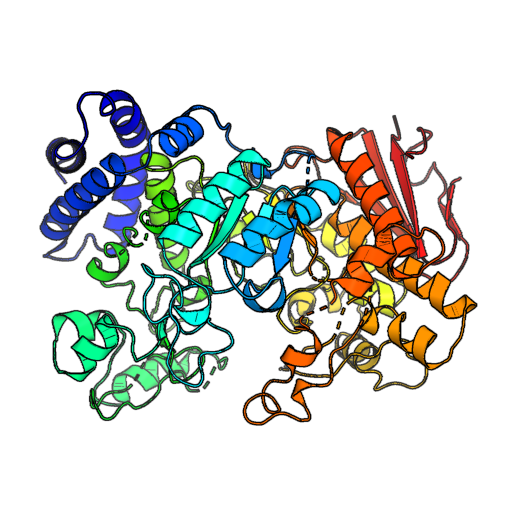 20.90 122 TYR A N 1
ATOM 916 C CA . TYR A 1 122 ? 21.311 70.730 18.094 1.00 20.07 122 TYR A CA 1
ATOM 917 C C . TYR A 1 122 ? 22.586 70.752 18.921 1.00 21.37 122 TYR A C 1
ATOM 918 O O . TYR A 1 122 ? 23.239 69.722 19.092 1.00 20.58 122 TYR A O 1
ATOM 927 N N . LEU A 1 123 ? 22.944 71.932 19.416 1.00 20.76 123 LEU A N 1
ATOM 928 C CA . LEU A 1 123 ? 24.157 72.094 20.207 1.00 20.34 123 LEU A CA 1
ATOM 929 C C . LEU A 1 123 ? 23.875 72.526 21.632 1.00 18.49 123 LEU A C 1
ATOM 930 O O . LEU A 1 123 ? 23.261 73.565 21.869 1.00 17.55 123 LEU A O 1
ATOM 935 N N . HIS A 1 124 ? 24.327 71.718 22.580 1.00 15.63 124 HIS A N 1
ATOM 936 C CA . HIS A 1 124 ? 24.153 72.049 23.986 1.00 14.75 124 HIS A CA 1
ATOM 937 C C . HIS A 1 124 ? 25.495 72.566 24.481 1.00 17.20 124 HIS A C 1
ATOM 938 O O . HIS A 1 124 ? 26.485 71.839 24.462 1.00 20.55 124 HIS A O 1
ATOM 945 N N . LEU A 1 125 ? 25.555 73.835 24.867 1.00 18.36 125 LEU A N 1
ATOM 946 C CA . LEU A 1 125 ? 26.794 74.364 25.421 1.00 17.68 125 LEU A CA 1
ATOM 947 C C . LEU A 1 125 ? 26.523 74.394 26.918 1.00 18.14 125 LEU A C 1
ATOM 948 O O . LEU A 1 125 ? 25.509 74.954 27.352 1.00 15.33 125 LEU A O 1
ATOM 953 N N . LEU A 1 126 ? 27.400 73.761 27.695 1.00 18.29 126 LEU A N 1
ATOM 954 C CA . LEU A 1 126 ? 27.256 73.716 29.148 1.00 18.69 126 LEU A CA 1
ATOM 955 C C . LEU A 1 126 ? 27.313 75.137 29.733 1.00 17.54 126 LEU A C 1
ATOM 956 O O . LEU A 1 126 ? 27.745 76.069 29.057 1.00 17.96 126 LEU A O 1
ATOM 961 N N . PRO A 1 127 ? 26.886 75.320 30.999 1.00 16.79 127 PRO A N 1
ATOM 962 C CA . PRO A 1 127 ? 26.866 76.638 31.653 1.00 16.66 127 PRO A CA 1
ATOM 963 C C . PRO A 1 127 ? 27.872 77.685 31.184 1.00 18.13 127 PRO A C 1
ATOM 964 O O . PRO A 1 127 ? 29.050 77.627 31.531 1.00 19.56 127 PRO A O 1
ATOM 968 N N . PHE A 1 128 ? 27.383 78.652 30.404 1.00 17.45 128 PHE A N 1
ATOM 969 C CA . PHE A 1 128 ? 28.219 79.720 29.865 1.00 17.12 128 PHE A CA 1
ATOM 970 C C . PHE A 1 128 ? 27.847 81.108 30.386 1.00 18.20 128 PHE A C 1
ATOM 971 O O . PHE A 1 128 ? 28.400 82.119 29.943 1.00 18.62 128 PHE A O 1
ATOM 979 N N . LEU A 1 129 ? 26.925 81.155 31.342 1.00 16.70 129 LEU A N 1
ATOM 980 C CA . LEU A 1 129 ? 26.513 82.423 31.933 1.00 16.88 129 LEU A CA 1
ATOM 981 C C . LEU A 1 129 ? 27.436 82.731 33.121 1.00 18.16 129 LEU A C 1
ATOM 982 O O . LEU A 1 129 ? 28.077 81.830 33.667 1.00 20.05 129 LEU A O 1
ATOM 987 N N . ARG A 1 130 ? 27.514 84.003 33.505 1.00 17.36 130 ARG A N 1
ATOM 988 C CA . ARG A 1 130 ? 28.379 84.427 34.605 1.00 19.14 130 ARG A CA 1
ATOM 989 C C . ARG A 1 130 ? 28.198 83.524 35.820 1.00 20.05 130 ARG A C 1
ATOM 990 O O . ARG A 1 130 ? 27.086 83.362 36.322 1.00 19.77 130 ARG A O 1
ATOM 998 N N . ALA A 1 131 ? 29.298 82.946 36.294 1.00 19.16 131 ALA A N 1
ATOM 999 C CA . ALA A 1 131 ? 29.250 82.026 37.428 1.00 18.87 131 ALA A CA 1
ATOM 1000 C C . ALA A 1 131 ? 29.964 82.540 38.674 1.00 20.10 131 ALA A C 1
ATOM 1001 O O . ALA A 1 131 ? 30.789 83.442 38.602 1.00 19.15 131 ALA A O 1
ATOM 1003 N N . ARG A 1 132 ? 29.648 81.934 39.814 1.00 20.59 132 ARG A N 1
ATOM 1004 C CA . ARG A 1 132 ? 30.243 82.323 41.091 1.00 22.85 132 ARG A CA 1
ATOM 1005 C C . ARG A 1 132 ? 31.765 82.442 41.024 1.00 23.36 132 ARG A C 1
ATOM 1006 O O . ARG A 1 132 ? 32.435 81.632 40.383 1.00 24.37 132 ARG A O 1
ATOM 1014 N N . ALA A 1 133 ? 32.307 83.458 41.687 1.00 25.38 133 ALA A N 1
ATOM 1015 C CA . ALA A 1 133 ? 33.751 83.650 41.719 1.00 27.19 133 ALA A CA 1
ATOM 1016 C C . ALA A 1 133 ? 34.323 82.495 42.535 1.00 28.85 133 ALA A C 1
ATOM 1017 O O . ALA A 1 133 ? 33.767 82.128 43.568 1.00 30.49 133 ALA A O 1
ATOM 1019 N N . GLY A 1 134 ? 35.429 81.922 42.074 1.00 30.00 134 GLY A N 1
ATOM 1020 C CA . GLY A 1 134 ? 36.018 80.805 42.792 1.00 31.22 134 GLY A CA 1
ATOM 1021 C C . GLY A 1 134 ? 35.340 79.513 42.376 1.00 32.47 134 GLY A C 1
ATOM 1022 O O . GLY A 1 134 ? 35.154 79.274 41.183 1.00 32.58 134 GLY A O 1
ATOM 1023 N N . ASP A 1 135 ? 34.968 78.680 43.345 1.00 31.34 135 ASP A N 1
ATOM 1024 C CA . ASP A 1 135 ? 34.298 77.419 43.035 1.00 32.17 135 ASP A CA 1
ATOM 1025 C C . ASP A 1 135 ? 32.864 77.692 42.580 1.00 28.94 135 ASP A C 1
ATOM 1026 O O . ASP A 1 135 ? 32.134 78.437 43.232 1.00 26.20 135 ASP A O 1
ATOM 1031 N N . ASN A 1 136 ? 32.459 77.082 41.470 1.00 26.09 136 ASN A N 1
ATOM 1032 C CA . ASN A 1 136 ? 31.107 77.282 40.958 1.00 24.43 136 ASN A CA 1
ATOM 1033 C C . ASN A 1 136 ? 30.560 76.040 40.266 1.00 24.43 136 ASN A C 1
ATOM 1034 O O . ASN A 1 136 ? 29.625 76.120 39.470 1.00 21.44 136 ASN A O 1
ATOM 1039 N N . ASP A 1 137 ? 31.149 74.894 40.593 1.00 22.06 137 ASP A N 1
ATOM 1040 C CA . ASP A 1 137 ? 30.755 73.609 40.033 1.00 22.00 137 ASP A CA 1
ATOM 1041 C C . ASP A 1 137 ? 30.665 73.584 38.514 1.00 22.08 137 ASP A C 1
ATOM 1042 O O . ASP A 1 137 ? 29.640 73.204 37.946 1.00 23.62 137 ASP A O 1
ATOM 1047 N N . GLY A 1 138 ? 31.748 73.976 37.856 1.00 21.15 138 GLY A N 1
ATOM 1048 C CA . GLY A 1 138 ? 31.753 73.972 36.407 1.00 21.30 138 GLY A CA 1
ATOM 1049 C C . GLY A 1 138 ? 30.677 74.858 35.807 1.00 23.12 138 GLY A C 1
ATOM 1050 O O . GLY A 1 138 ? 30.089 74.515 34.775 1.00 21.72 138 GLY A O 1
ATOM 1051 N N . GLY A 1 139 ? 30.404 75.985 36.466 1.00 20.87 139 GLY A N 1
ATOM 1052 C CA . GLY A 1 139 ? 29.415 76.924 35.966 1.00 20.57 139 GLY A CA 1
ATOM 1053 C C . GLY A 1 139 ? 27.975 76.755 36.415 1.00 20.53 139 GLY A C 1
ATOM 1054 O O . GLY A 1 139 ? 27.124 77.575 36.057 1.00 18.76 139 GLY A O 1
ATOM 1055 N N . PHE A 1 140 ? 27.690 75.713 37.193 1.00 18.07 140 PHE A N 1
ATOM 1056 C CA . PHE A 1 140 ? 26.328 75.475 37.645 1.00 18.59 140 PHE A CA 1
ATOM 1057 C C . PHE A 1 140 ? 25.848 76.335 38.806 1.00 19.97 140 PHE A C 1
ATOM 1058 O O . PHE A 1 140 ? 24.686 76.255 39.197 1.00 21.23 140 PHE A O 1
ATOM 1066 N N . ALA A 1 141 ? 26.743 77.155 39.354 1.00 20.25 141 ALA A N 1
ATOM 1067 C CA . ALA A 1 141 ? 26.377 78.097 40.409 1.00 20.38 141 ALA A CA 1
ATOM 1068 C C . ALA A 1 141 ? 26.319 79.408 39.624 1.00 18.26 141 ALA A C 1
ATOM 1069 O O . ALA A 1 141 ? 27.340 80.067 39.426 1.00 17.71 141 ALA A O 1
ATOM 1071 N N . VAL A 1 142 ? 25.121 79.766 39.168 1.00 17.23 142 VAL A N 1
ATOM 1072 C CA . VAL A 1 142 ? 24.915 80.960 38.346 1.00 16.61 142 VAL A CA 1
ATOM 1073 C C . VAL A 1 142 ? 24.797 82.282 39.096 1.00 15.94 142 VAL A C 1
ATOM 1074 O O . VAL A 1 142 ? 23.971 82.425 39.997 1.00 18.24 142 VAL A O 1
ATOM 1078 N N . SER A 1 143 ? 25.612 83.252 38.685 1.00 16.12 143 SER A N 1
ATOM 1079 C CA . SER A 1 143 ? 25.630 84.577 39.300 1.00 16.70 143 SER A CA 1
ATOM 1080 C C . SER A 1 143 ? 24.807 85.619 38.541 1.00 15.85 143 SER A C 1
ATOM 1081 O O . SER A 1 143 ? 24.456 86.657 39.103 1.00 15.80 143 SER A O 1
ATOM 1084 N N . ASP A 1 144 ? 24.515 85.357 37.267 1.00 16.80 144 ASP A N 1
ATOM 1085 C CA . ASP A 1 144 ? 23.717 86.282 36.451 1.00 15.94 144 ASP A CA 1
ATOM 1086 C C . ASP A 1 144 ? 23.106 85.505 35.284 1.00 16.09 144 ASP A C 1
ATOM 1087 O O . ASP A 1 144 ? 23.830 85.030 34.416 1.00 14.17 144 ASP A O 1
ATOM 1092 N N . TYR A 1 145 ? 21.782 85.365 35.269 1.00 15.34 145 TYR A N 1
ATOM 1093 C CA . TYR A 1 145 ? 21.120 84.631 34.189 1.00 16.91 145 TYR A CA 1
ATOM 1094 C C . TYR A 1 145 ? 21.045 85.437 32.902 1.00 16.11 145 TYR A C 1
ATOM 1095 O O . TYR A 1 145 ? 20.721 84.894 31.842 1.00 16.32 145 TYR A O 1
ATOM 1104 N N . GLY A 1 146 ? 21.348 86.724 32.991 1.00 14.90 146 GLY A N 1
ATOM 1105 C CA . GLY A 1 146 ? 21.258 87.566 31.813 1.00 15.99 146 GLY A CA 1
ATOM 1106 C C . GLY A 1 146 ? 22.563 88.000 31.188 1.00 19.59 146 GLY A C 1
ATOM 1107 O O . GLY A 1 146 ? 22.566 88.870 30.318 1.00 21.22 146 GLY A O 1
ATOM 1108 N N . GLN A 1 147 ? 23.670 87.396 31.603 1.00 18.95 147 GLN A N 1
ATOM 1109 C CA . GLN A 1 147 ? 24.958 87.776 31.049 1.00 20.71 147 GLN A CA 1
ATOM 1110 C C . GLN A 1 147 ? 25.954 86.630 30.929 1.00 20.30 147 GLN A C 1
ATOM 1111 O O . GLN A 1 147 ? 26.116 85.826 31.846 1.00 20.68 147 GLN A O 1
ATOM 1117 N N . VAL A 1 148 ? 26.622 86.577 29.784 1.00 18.59 148 VAL A N 1
ATOM 1118 C CA . VAL A 1 148 ? 27.625 85.563 29.511 1.00 19.63 148 VAL A CA 1
ATOM 1119 C C . VAL A 1 148 ? 28.832 85.737 30.432 1.00 20.26 148 VAL A C 1
ATOM 1120 O O . VAL A 1 148 ? 29.151 86.853 30.847 1.00 20.17 148 VAL A O 1
ATOM 1124 N N . GLU A 1 149 ? 29.481 84.623 30.762 1.00 18.84 149 GLU A N 1
ATOM 1125 C CA . GLU A 1 149 ? 30.678 84.633 31.604 1.00 20.50 149 GLU A CA 1
ATOM 1126 C C . GLU A 1 149 ? 31.718 85.405 30.807 1.00 19.95 149 GLU A C 1
ATOM 1127 O O . GLU A 1 149 ? 32.021 85.045 29.675 1.00 19.12 149 GLU A O 1
ATOM 1133 N N . PRO A 1 150 ? 32.288 86.472 31.386 1.00 19.90 150 PRO A N 1
ATOM 1134 C CA . PRO A 1 150 ? 33.287 87.278 30.680 1.00 20.92 150 PRO A CA 1
ATOM 1135 C C . PRO A 1 150 ? 34.424 86.515 30.007 1.00 19.64 150 PRO A C 1
ATOM 1136 O O . PRO A 1 150 ? 34.826 86.857 28.892 1.00 21.43 150 PRO A O 1
ATOM 1140 N N . SER A 1 151 ? 34.927 85.475 30.666 1.00 20.26 151 SER A N 1
ATOM 1141 C CA . SER A 1 151 ? 36.024 84.698 30.110 1.00 21.96 151 SER A CA 1
ATOM 1142 C C . SER A 1 151 ? 35.620 83.941 28.850 1.00 22.36 151 SER A C 1
ATOM 1143 O O . SER A 1 151 ? 36.479 83.430 28.130 1.00 21.68 151 SER A O 1
ATOM 1146 N N . LEU A 1 152 ? 34.319 83.874 28.578 1.00 20.31 152 LEU A N 1
ATOM 1147 C CA . LEU A 1 152 ? 33.840 83.179 27.393 1.00 20.70 152 LEU A CA 1
ATOM 1148 C C . LEU A 1 152 ? 33.432 84.154 26.303 1.00 22.52 152 LEU A C 1
ATOM 1149 O O . LEU A 1 152 ? 33.326 83.778 25.140 1.00 24.18 152 LEU A O 1
ATOM 1154 N N . GLY A 1 153 ? 33.203 85.407 26.688 1.00 20.92 153 GLY A N 1
ATOM 1155 C CA . GLY A 1 153 ? 32.809 86.413 25.724 1.00 21.90 153 GLY A CA 1
ATOM 1156 C C . GLY A 1 153 ? 31.730 87.335 26.256 1.00 20.44 153 GLY A C 1
ATOM 1157 O O . GLY A 1 153 ? 31.551 87.476 27.466 1.00 20.82 153 GLY A O 1
ATOM 1158 N N . SER A 1 154 ? 30.989 87.947 25.341 1.00 22.29 154 SER A N 1
ATOM 1159 C CA . SER A 1 154 ? 29.930 88.877 25.706 1.00 20.36 154 SER A CA 1
ATOM 1160 C C . SER A 1 154 ? 28.574 88.404 25.205 1.00 19.76 154 SER A C 1
ATOM 1161 O O . SER A 1 154 ? 28.475 87.386 24.517 1.00 19.42 154 SER A O 1
ATOM 1164 N N . ASN A 1 155 ? 27.529 89.153 25.544 1.00 18.92 155 ASN A N 1
ATOM 1165 C CA . ASN A 1 155 ? 26.191 88.809 25.078 1.00 20.48 155 ASN A CA 1
ATOM 1166 C C . ASN A 1 155 ? 26.168 88.978 23.564 1.00 20.67 155 ASN A C 1
ATOM 1167 O O . ASN A 1 155 ? 25.498 88.225 22.864 1.00 19.40 155 ASN A O 1
ATOM 1172 N N . ASP A 1 156 ? 26.906 89.968 23.062 1.00 21.45 156 ASP A N 1
ATOM 1173 C CA . ASP A 1 156 ? 26.976 90.205 21.624 1.00 21.71 156 ASP A CA 1
ATOM 1174 C C . ASP A 1 156 ? 27.561 88.988 20.926 1.00 20.77 156 ASP A C 1
ATOM 1175 O O . ASP A 1 156 ? 27.150 88.653 19.815 1.00 20.28 156 ASP A O 1
ATOM 1180 N N . ASP A 1 157 ? 28.535 88.341 21.568 1.00 20.06 157 ASP A N 1
ATOM 1181 C CA . ASP A 1 157 ? 29.146 87.148 20.994 1.00 20.57 157 ASP A CA 1
ATOM 1182 C C . ASP A 1 157 ? 28.125 86.018 20.993 1.00 21.74 157 ASP A C 1
ATOM 1183 O O . ASP A 1 157 ? 28.120 85.181 20.087 1.00 20.79 157 ASP A O 1
ATOM 1188 N N . LEU A 1 158 ? 27.265 85.989 22.010 1.00 18.88 158 LEU A N 1
ATOM 1189 C CA . LEU A 1 158 ? 26.245 84.943 22.098 1.00 19.37 158 LEU A CA 1
ATOM 1190 C C . LEU A 1 158 ? 25.283 85.141 20.934 1.00 17.71 158 LEU A C 1
ATOM 1191 O O . LEU A 1 158 ? 24.891 84.187 20.261 1.00 18.05 158 LEU A O 1
ATOM 1196 N N . VAL A 1 159 ? 24.896 86.392 20.706 1.00 16.90 159 VAL A N 1
ATOM 1197 C CA . VAL A 1 159 ? 23.987 86.702 19.610 1.00 16.74 159 VAL A CA 1
ATOM 1198 C C . VAL A 1 159 ? 24.630 86.333 18.272 1.00 17.85 159 VAL A C 1
ATOM 1199 O O . VAL A 1 159 ? 23.979 85.747 17.406 1.00 17.11 159 VAL A O 1
ATOM 1203 N N . ALA A 1 160 ? 25.907 86.666 18.106 1.00 17.43 160 ALA A N 1
ATOM 1204 C CA . ALA A 1 160 ? 26.609 86.342 16.870 1.00 17.22 160 ALA A CA 1
ATOM 1205 C C . ALA A 1 160 ? 26.682 84.824 16.701 1.00 18.60 160 ALA A C 1
ATOM 1206 O O . ALA A 1 160 ? 26.568 84.312 15.592 1.00 19.73 160 ALA A O 1
ATOM 1208 N N . LEU A 1 161 ? 26.864 84.107 17.808 1.00 18.43 161 LEU A N 1
ATOM 1209 C CA . LEU A 1 161 ? 26.944 82.647 17.767 1.00 18.79 161 LEU A CA 1
ATOM 1210 C C . LEU A 1 161 ? 25.608 82.019 17.376 1.00 19.19 161 LEU A C 1
ATOM 1211 O O . LEU A 1 161 ? 25.556 81.142 16.509 1.00 18.59 161 LEU A O 1
ATOM 1216 N N . THR A 1 162 ? 24.525 82.444 18.016 1.00 18.65 162 THR A N 1
ATOM 1217 C CA . THR A 1 162 ? 23.233 81.857 17.690 1.00 19.67 162 THR A CA 1
ATOM 1218 C C . THR A 1 162 ? 22.791 82.180 16.267 1.00 20.40 162 THR A C 1
ATOM 1219 O O . THR A 1 162 ? 22.161 81.347 15.610 1.00 21.70 162 THR A O 1
ATOM 1223 N N . SER A 1 163 ? 23.133 83.371 15.787 1.00 21.46 163 SER A N 1
ATOM 1224 C CA . SER A 1 163 ? 22.782 83.752 14.421 1.00 21.15 163 SER A CA 1
ATOM 1225 C C . SER A 1 163 ? 23.517 82.825 13.458 1.00 22.01 163 SER A C 1
ATOM 1226 O O . SER A 1 163 ? 22.934 82.319 12.504 1.00 23.50 163 SER A O 1
ATOM 1229 N N . ARG A 1 164 ? 24.800 82.601 13.726 1.00 22.33 164 ARG A N 1
ATOM 1230 C CA . ARG A 1 164 ? 25.621 81.724 12.898 1.00 24.59 164 ARG A CA 1
ATOM 1231 C C . ARG A 1 164 ? 25.129 80.280 12.980 1.00 23.53 164 ARG A C 1
ATOM 1232 O O . ARG A 1 164 ? 25.067 79.576 11.967 1.00 21.99 164 ARG A O 1
ATOM 1240 N N . LEU A 1 165 ? 24.792 79.829 14.184 1.00 21.21 165 LEU A N 1
ATOM 1241 C CA . LEU A 1 165 ? 24.300 78.467 14.350 1.00 23.11 165 LEU A CA 1
ATOM 1242 C C . LEU A 1 165 ? 22.991 78.311 13.585 1.00 24.64 165 LEU A C 1
ATOM 1243 O O . LEU A 1 165 ? 22.790 77.335 12.859 1.00 23.75 165 LEU A O 1
ATOM 1248 N N . ARG A 1 166 ? 22.103 79.287 13.750 1.00 26.35 166 ARG A N 1
ATOM 1249 C CA . ARG A 1 166 ? 20.804 79.246 13.090 1.00 29.14 166 ARG A CA 1
ATOM 1250 C C . ARG A 1 166 ? 20.960 79.117 11.577 1.00 29.53 166 ARG A C 1
ATOM 1251 O O . ARG A 1 166 ? 20.164 78.440 10.920 1.00 29.19 166 ARG A O 1
ATOM 1259 N N . GLU A 1 167 ? 21.989 79.756 11.027 1.00 29.21 167 GLU A N 1
ATOM 1260 C CA . GLU A 1 167 ? 22.238 79.691 9.591 1.00 29.51 167 GLU A CA 1
ATOM 1261 C C . GLU A 1 167 ? 22.579 78.254 9.209 1.00 31.48 167 GLU A C 1
ATOM 1262 O O . GLU A 1 167 ? 22.067 77.724 8.216 1.00 30.44 167 GLU A O 1
ATOM 1268 N N . ALA A 1 168 ? 23.439 77.628 10.010 1.00 27.68 168 ALA A N 1
ATOM 1269 C CA . ALA A 1 168 ? 23.865 76.255 9.771 1.00 26.76 168 ALA A CA 1
ATOM 1270 C C . ALA A 1 168 ? 22.779 75.252 10.142 1.00 25.99 168 ALA A C 1
ATOM 1271 O O . ALA A 1 168 ? 22.975 74.045 10.017 1.00 25.29 168 ALA A O 1
ATOM 1273 N N . GLY A 1 169 ? 21.638 75.762 10.600 1.00 25.64 169 GLY A N 1
ATOM 1274 C CA . GLY A 1 169 ? 20.526 74.907 10.980 1.00 26.27 169 GLY A CA 1
ATOM 1275 C C . GLY A 1 169 ? 20.703 74.237 12.334 1.00 25.84 169 GLY A C 1
ATOM 1276 O O . GLY A 1 169 ? 20.170 73.151 12.574 1.00 26.48 169 GLY A O 1
ATOM 1277 N N . ILE A 1 170 ? 21.441 74.893 13.224 1.00 23.59 170 ILE A N 1
ATOM 1278 C CA . ILE A 1 170 ? 21.701 74.350 14.552 1.00 19.85 170 ILE A CA 1
ATOM 1279 C C . ILE A 1 170 ? 20.978 75.149 15.630 1.00 19.93 170 ILE A C 1
ATOM 1280 O O . ILE A 1 170 ? 21.020 76.382 15.646 1.00 19.26 170 ILE A O 1
ATOM 1285 N N . SER A 1 171 ? 20.309 74.432 16.526 1.00 20.48 171 SER A N 1
ATOM 1286 C CA . SER A 1 171 ? 19.568 75.038 17.622 1.00 20.20 171 SER A CA 1
ATOM 1287 C C . SER A 1 171 ? 20.412 74.949 18.888 1.00 20.86 171 SER A C 1
ATOM 1288 O O . SER A 1 171 ? 20.887 73.868 19.239 1.00 20.56 171 SER A O 1
ATOM 1291 N N . LEU A 1 172 ? 20.594 76.078 19.569 1.00 19.51 172 LEU A N 1
ATOM 1292 C CA . LEU A 1 172 ? 21.384 76.104 20.797 1.00 17.88 172 LEU A CA 1
ATOM 1293 C C . LEU A 1 172 ? 20.565 75.772 22.033 1.00 18.11 172 LEU A C 1
ATOM 1294 O O . LEU A 1 172 ? 19.493 76.346 22.264 1.00 18.72 172 LEU A O 1
ATOM 1299 N N . CYS A 1 173 ? 21.069 74.839 22.831 1.00 17.42 173 CYS A N 1
ATOM 1300 C CA . CYS A 1 173 ? 20.401 74.491 24.074 1.00 16.78 173 CYS A CA 1
ATOM 1301 C C . CYS A 1 173 ? 21.272 75.052 25.181 1.00 16.89 173 CYS A C 1
ATOM 1302 O O . CYS A 1 173 ? 22.493 74.880 25.166 1.00 15.52 173 CYS A O 1
ATOM 1305 N N . ALA A 1 174 ? 20.650 75.748 26.123 1.00 15.23 174 ALA A N 1
ATOM 1306 C CA . ALA A 1 174 ? 21.395 76.304 27.240 1.00 16.37 174 ALA A CA 1
ATOM 1307 C C . ALA A 1 174 ? 20.769 75.815 28.532 1.00 17.26 174 ALA A C 1
ATOM 1308 O O . ALA A 1 174 ? 19.574 75.535 28.585 1.00 15.54 174 ALA A O 1
ATOM 1310 N N . ASP A 1 175 ? 21.592 75.698 29.565 1.00 16.74 175 ASP A N 1
ATOM 1311 C CA . ASP A 1 175 ? 21.115 75.291 30.869 1.00 18.89 175 ASP A CA 1
ATOM 1312 C C . ASP A 1 175 ? 20.436 76.480 31.527 1.00 18.48 175 ASP A C 1
ATOM 1313 O O . ASP A 1 175 ? 20.909 77.616 31.438 1.00 17.53 175 ASP A O 1
ATOM 1318 N N . PHE A 1 176 ? 19.318 76.212 32.179 1.00 18.17 176 PHE A N 1
ATOM 1319 C CA . PHE A 1 176 ? 18.612 77.242 32.912 1.00 18.90 176 PHE A CA 1
ATOM 1320 C C . PHE A 1 176 ? 18.502 76.639 34.306 1.00 20.61 176 PHE A C 1
ATOM 1321 O O . PHE A 1 176 ? 17.613 75.825 34.582 1.00 19.43 176 PHE A O 1
ATOM 1329 N N . VAL A 1 177 ? 19.446 77.009 35.169 1.00 18.96 177 VAL A N 1
ATOM 1330 C CA . VAL A 1 177 ? 19.486 76.497 36.538 1.00 20.47 177 VAL A CA 1
ATOM 1331 C C . VAL A 1 177 ? 18.476 77.266 37.369 1.00 22.11 177 VAL A C 1
ATOM 1332 O O . VAL A 1 177 ? 18.832 78.175 38.128 1.00 22.89 177 VAL A O 1
ATOM 1336 N N . LEU A 1 178 ? 17.212 76.884 37.241 1.00 21.99 178 LEU A N 1
ATOM 1337 C CA . LEU A 1 178 ? 16.154 77.588 37.944 1.00 24.36 178 LEU A CA 1
ATOM 1338 C C . LEU A 1 178 ? 15.865 77.212 39.389 1.00 22.32 178 LEU A C 1
ATOM 1339 O O . LEU A 1 178 ? 15.088 77.895 40.044 1.00 23.07 178 LEU A O 1
ATOM 1344 N N . ASN A 1 179 ? 16.482 76.153 39.900 1.00 22.20 179 ASN A N 1
ATOM 1345 C CA . ASN A 1 179 ? 16.226 75.763 41.286 1.00 20.82 179 ASN A CA 1
ATOM 1346 C C . ASN A 1 179 ? 17.034 76.568 42.300 1.00 20.19 179 ASN A C 1
ATOM 1347 O O . ASN A 1 179 ? 16.588 76.792 43.429 1.00 19.92 179 ASN A O 1
ATOM 1352 N N . HIS A 1 180 ? 18.212 77.023 41.889 1.00 19.88 180 HIS A N 1
ATOM 1353 C CA . HIS A 1 180 ? 19.092 77.766 42.790 1.00 21.29 180 HIS A CA 1
ATOM 1354 C C . HIS A 1 180 ? 20.050 78.682 42.045 1.00 18.49 180 HIS A C 1
ATOM 1355 O O . HIS A 1 180 ? 20.320 78.479 40.866 1.00 18.39 180 HIS A O 1
ATOM 1362 N N . THR A 1 181 ? 20.580 79.675 42.756 1.00 18.98 181 THR A N 1
ATOM 1363 C CA . THR A 1 181 ? 21.542 80.610 42.182 1.00 18.63 181 THR A CA 1
ATOM 1364 C C . THR A 1 181 ? 22.815 80.564 43.017 1.00 20.38 181 THR A C 1
ATOM 1365 O O . THR A 1 181 ? 22.824 80.024 44.128 1.00 21.93 181 THR A O 1
ATOM 1369 N N . ALA A 1 182 ? 23.890 81.129 42.480 1.00 20.67 182 ALA A N 1
ATOM 1370 C CA . ALA A 1 182 ? 25.148 81.195 43.213 1.00 21.90 182 ALA A CA 1
ATOM 1371 C C . ALA A 1 182 ? 24.875 82.159 44.368 1.00 22.95 182 ALA A C 1
ATOM 1372 O O . ALA A 1 182 ? 23.983 83.003 44.272 1.00 22.51 182 ALA A O 1
ATOM 1374 N N . ASP A 1 183 ? 25.625 82.041 45.460 1.00 23.69 183 ASP A N 1
ATOM 1375 C CA . ASP A 1 183 ? 25.397 82.923 46.598 1.00 23.57 183 ASP A CA 1
ATOM 1376 C C . ASP A 1 183 ? 26.005 84.313 46.428 1.00 23.69 183 ASP A C 1
ATOM 1377 O O . ASP A 1 183 ? 26.099 85.079 47.395 1.00 23.06 183 ASP A O 1
ATOM 1382 N N . ASP A 1 184 ? 26.434 84.631 45.210 1.00 21.21 184 ASP A N 1
ATOM 1383 C CA . ASP A 1 184 ? 26.975 85.958 44.927 1.00 21.90 184 ASP A CA 1
ATOM 1384 C C . ASP A 1 184 ? 26.182 86.572 43.773 1.00 22.07 184 ASP A C 1
ATOM 1385 O O . ASP A 1 184 ? 26.601 87.549 43.151 1.00 20.02 184 ASP A O 1
ATOM 1390 N N . HIS A 1 185 ? 25.020 85.976 43.501 1.00 19.83 185 HIS A N 1
ATOM 1391 C CA . HIS A 1 185 ? 24.108 86.482 42.479 1.00 20.05 185 HIS A CA 1
ATOM 1392 C C . HIS A 1 185 ? 23.618 87.809 43.062 1.00 19.56 185 HIS A C 1
ATOM 1393 O O . HIS A 1 185 ? 23.545 87.949 44.286 1.00 19.18 185 HIS A O 1
ATOM 1400 N N . ALA A 1 186 ? 23.289 88.779 42.212 1.00 18.99 186 ALA A N 1
ATOM 1401 C CA . ALA A 1 186 ? 22.829 90.077 42.698 1.00 16.26 186 ALA A CA 1
ATOM 1402 C C . ALA A 1 186 ? 21.709 89.976 43.736 1.00 18.87 186 ALA A C 1
ATOM 1403 O O . ALA A 1 186 ? 21.680 90.751 44.699 1.00 17.66 186 ALA A O 1
ATOM 1405 N N . TRP A 1 187 ? 20.782 89.037 43.543 1.00 18.52 187 TRP A N 1
ATOM 1406 C CA . TRP A 1 187 ? 19.683 88.880 44.491 1.00 19.80 187 TRP A CA 1
ATOM 1407 C C . TRP A 1 187 ? 20.246 88.437 45.832 1.00 19.48 187 TRP A C 1
ATOM 1408 O O . TRP A 1 187 ? 19.795 88.894 46.885 1.00 20.66 187 TRP A O 1
ATOM 1419 N N . ALA A 1 188 ? 21.236 87.551 45.781 1.00 19.71 188 ALA A N 1
ATOM 1420 C CA . ALA A 1 188 ? 21.886 87.044 46.986 1.00 19.88 188 ALA A CA 1
ATOM 1421 C C . ALA A 1 188 ? 22.659 88.168 47.676 1.00 21.20 188 ALA A C 1
ATOM 1422 O O . ALA A 1 188 ? 22.628 88.298 48.908 1.00 20.06 188 ALA A O 1
ATOM 1424 N N . GLN A 1 189 ? 23.359 88.980 46.890 1.00 20.40 189 GLN A N 1
ATOM 1425 C CA . GLN A 1 189 ? 24.113 90.094 47.460 1.00 22.08 189 GLN A CA 1
ATOM 1426 C C . GLN A 1 189 ? 23.165 91.096 48.105 1.00 23.33 189 GLN A C 1
ATOM 1427 O O . GLN A 1 189 ? 23.451 91.640 49.176 1.00 22.10 189 GLN A O 1
ATOM 1433 N N . ALA A 1 190 ? 22.034 91.343 47.453 1.00 21.99 190 ALA A N 1
ATOM 1434 C CA . ALA A 1 190 ? 21.048 92.273 47.985 1.00 23.95 190 ALA A CA 1
ATOM 1435 C C . ALA A 1 190 ? 20.506 91.719 49.301 1.00 25.14 190 ALA A C 1
ATOM 1436 O O . ALA A 1 190 ? 20.176 92.475 50.216 1.00 26.53 190 ALA A O 1
ATOM 1438 N N . ALA A 1 191 ? 20.417 90.396 49.390 1.00 24.82 191 ALA A N 1
ATOM 1439 C CA . ALA A 1 191 ? 19.934 89.750 50.607 1.00 25.76 191 ALA A CA 1
ATOM 1440 C C . ALA A 1 191 ? 21.001 89.889 51.690 1.00 25.18 191 ALA A C 1
ATOM 1441 O O . ALA A 1 191 ? 20.690 90.173 52.845 1.00 26.86 191 ALA A O 1
ATOM 1443 N N . ARG A 1 192 ? 22.260 89.698 51.307 1.00 27.37 192 ARG A N 1
ATOM 1444 C CA . ARG A 1 192 ? 23.369 89.813 52.245 1.00 28.17 192 ARG A CA 1
ATOM 1445 C C . ARG A 1 192 ? 23.446 91.218 52.824 1.00 29.63 192 ARG A C 1
ATOM 1446 O O . ARG A 1 192 ? 23.945 91.410 53.931 1.00 29.11 192 ARG A O 1
ATOM 1454 N N . ALA A 1 193 ? 22.961 92.197 52.065 1.00 29.58 193 ALA A N 1
ATOM 1455 C CA . ALA A 1 193 ? 22.977 93.591 52.500 1.00 30.96 193 ALA A CA 1
ATOM 1456 C C . ALA A 1 193 ? 21.744 93.961 53.326 1.00 32.03 193 ALA A C 1
ATOM 1457 O O . ALA A 1 193 ? 21.584 95.114 53.729 1.00 32.69 193 ALA A O 1
ATOM 1459 N N . GLY A 1 194 ? 20.864 92.991 53.562 1.00 32.07 194 GLY A N 1
ATOM 1460 C CA . GLY A 1 194 ? 19.678 93.252 54.358 1.00 31.51 194 GLY A CA 1
ATOM 1461 C C . GLY A 1 194 ? 18.398 93.635 53.633 1.00 33.11 194 GLY A C 1
ATOM 1462 O O . GLY A 1 194 ? 17.438 94.072 54.270 1.00 31.53 194 GLY A O 1
ATOM 1463 N N . ASP A 1 195 ? 18.362 93.484 52.312 1.00 31.64 195 ASP A N 1
ATOM 1464 C CA . ASP A 1 195 ? 17.152 93.822 51.571 1.00 31.51 195 ASP A CA 1
ATOM 1465 C C . ASP A 1 195 ? 16.163 92.678 51.759 1.00 32.31 195 ASP A C 1
ATOM 1466 O O . ASP A 1 195 ? 16.325 91.608 51.173 1.00 31.44 195 ASP A O 1
ATOM 1471 N N . ALA A 1 196 ? 15.142 92.903 52.581 1.00 32.62 196 ALA A N 1
ATOM 1472 C CA . ALA A 1 196 ? 14.138 91.879 52.852 1.00 31.81 196 ALA A CA 1
ATOM 1473 C C . ALA A 1 196 ? 13.474 91.357 51.577 1.00 31.75 196 ALA A C 1
ATOM 1474 O O . ALA A 1 196 ? 13.146 90.174 51.477 1.00 31.28 196 ALA A O 1
ATOM 1476 N N . ARG A 1 197 ? 13.287 92.243 50.604 1.00 30.08 197 ARG A N 1
ATOM 1477 C CA . ARG A 1 197 ? 12.657 91.883 49.335 1.00 29.04 197 ARG A CA 1
ATOM 1478 C C . ARG A 1 197 ? 13.362 90.724 48.637 1.00 28.17 197 ARG A C 1
ATOM 1479 O O . ARG A 1 197 ? 12.729 89.754 48.212 1.00 27.46 197 ARG A O 1
ATOM 1487 N N . TYR A 1 198 ? 14.681 90.819 48.527 1.00 27.11 198 TYR A N 1
ATOM 1488 C CA . TYR A 1 198 ? 15.447 89.782 47.860 1.00 26.16 198 TYR A CA 1
ATOM 1489 C C . TYR A 1 198 ? 15.824 88.637 48.782 1.00 25.62 198 TYR A C 1
ATOM 1490 O O . TYR A 1 198 ? 16.102 87.532 48.328 1.00 23.53 198 TYR A O 1
ATOM 1499 N N . LEU A 1 199 ? 15.830 88.892 50.084 1.00 25.44 199 LEU A N 1
ATOM 1500 C CA . LEU A 1 199 ? 16.135 87.820 51.010 1.00 25.43 199 LEU A CA 1
ATOM 1501 C C . LEU A 1 199 ? 14.998 86.822 50.797 1.00 23.70 199 LEU A C 1
ATOM 1502 O O . LEU A 1 199 ? 15.202 85.612 50.853 1.00 24.94 199 LEU A O 1
ATOM 1507 N N . ASP A 1 200 ? 13.801 87.345 50.531 1.00 24.94 200 ASP A N 1
ATOM 1508 C CA . ASP A 1 200 ? 12.631 86.503 50.303 1.00 23.79 200 ASP A CA 1
ATOM 1509 C C . ASP A 1 200 ? 12.630 85.776 48.960 1.00 26.77 200 ASP A C 1
ATOM 1510 O O . ASP A 1 200 ? 11.674 85.074 48.637 1.00 25.79 200 ASP A O 1
ATOM 1515 N N . TYR A 1 201 ? 13.685 85.951 48.169 1.00 24.85 201 TYR A N 1
ATOM 1516 C CA . TYR A 1 201 ? 13.772 85.253 46.889 1.00 23.19 201 TYR A CA 1
ATOM 1517 C C . TYR A 1 201 ? 14.346 83.870 47.191 1.00 23.55 201 TYR A C 1
ATOM 1518 O O . TYR A 1 201 ? 14.389 82.997 46.328 1.00 22.09 201 TYR A O 1
ATOM 1527 N N . TYR A 1 202 ? 14.769 83.680 48.440 1.00 21.38 202 TYR A N 1
ATOM 1528 C CA . TYR A 1 202 ? 15.362 82.422 48.881 1.00 21.20 202 TYR A CA 1
ATOM 1529 C C . TYR A 1 202 ? 14.635 81.880 50.105 1.00 21.77 202 TYR A C 1
ATOM 1530 O O . TYR A 1 202 ? 13.754 82.536 50.643 1.00 20.08 202 TYR A O 1
ATOM 1539 N N . HIS A 1 203 ? 15.002 80.674 50.525 1.00 24.62 203 HIS A N 1
ATOM 1540 C CA . HIS A 1 203 ? 14.403 80.067 51.712 1.00 26.72 203 HIS A CA 1
ATOM 1541 C C . HIS A 1 203 ? 15.376 80.337 52.856 1.00 27.48 203 HIS A C 1
ATOM 1542 O O . HIS A 1 203 ? 16.455 79.749 52.907 1.00 28.92 203 HIS A O 1
ATOM 1549 N N . HIS A 1 204 ? 14.989 81.224 53.767 1.00 30.17 204 HIS A N 1
ATOM 1550 C CA . HIS A 1 204 ? 15.847 81.595 54.891 1.00 31.69 204 HIS A CA 1
ATOM 1551 C C . HIS A 1 204 ? 15.158 81.423 56.244 1.00 32.95 204 HIS A C 1
ATOM 1552 O O . HIS A 1 204 ? 13.967 81.695 56.382 1.00 31.20 204 HIS A O 1
ATOM 1559 N N . PHE A 1 205 ? 15.927 80.997 57.243 1.00 34.58 205 PHE A N 1
ATOM 1560 C CA . PHE A 1 205 ? 15.392 80.788 58.586 1.00 37.07 205 PHE A CA 1
ATOM 1561 C C . PHE A 1 205 ? 16.373 81.284 59.650 1.00 37.47 205 PHE A C 1
ATOM 1562 O O . PHE A 1 205 ? 17.584 81.101 59.524 1.00 39.33 205 PHE A O 1
ATOM 1570 N N . ALA A 1 206 ? 15.842 81.917 60.691 1.00 39.32 206 ALA A N 1
ATOM 1571 C CA . ALA A 1 206 ? 16.656 82.457 61.779 1.00 42.10 206 ALA A CA 1
ATOM 1572 C C . ALA A 1 206 ? 17.282 81.369 62.647 1.00 43.51 206 ALA A C 1
ATOM 1573 O O . ALA A 1 206 ? 18.439 81.481 63.055 1.00 43.28 206 ALA A O 1
ATOM 1575 N N . ASP A 1 207 ? 16.509 80.328 62.936 1.00 44.61 207 ASP A N 1
ATOM 1576 C CA . ASP A 1 207 ? 16.983 79.215 63.752 1.00 46.69 207 ASP A CA 1
ATOM 1577 C C . ASP A 1 207 ? 16.812 77.907 62.994 1.00 46.16 207 ASP A C 1
ATOM 1578 O O . ASP A 1 207 ? 16.318 77.896 61.868 1.00 45.65 207 ASP A O 1
ATOM 1583 N N . ARG A 1 208 ? 17.215 76.805 63.616 1.00 44.11 208 ARG A N 1
ATOM 1584 C CA . ARG A 1 208 ? 17.080 75.503 62.983 1.00 43.19 208 ARG A CA 1
ATOM 1585 C C . ARG A 1 208 ? 15.685 74.947 63.231 1.00 41.48 208 ARG A C 1
ATOM 1586 O O . ARG A 1 208 ? 15.376 73.822 62.841 1.00 40.72 208 ARG A O 1
ATOM 1594 N N . THR A 1 209 ? 14.845 75.751 63.877 1.00 40.59 209 THR A N 1
ATOM 1595 C CA . THR A 1 209 ? 13.477 75.353 64.193 1.00 41.13 209 THR A CA 1
ATOM 1596 C C . THR A 1 209 ? 12.736 74.787 62.982 1.00 41.32 209 THR A C 1
ATOM 1597 O O . THR A 1 209 ? 12.353 73.616 62.971 1.00 41.07 209 THR A O 1
ATOM 1601 N N . VAL A 1 210 ? 12.529 75.618 61.966 1.00 40.74 210 VAL A N 1
ATOM 1602 C CA . VAL A 1 210 ? 11.834 75.173 60.762 1.00 39.48 210 VAL A CA 1
ATOM 1603 C C . VAL A 1 210 ? 12.687 74.192 59.959 1.00 38.48 210 VAL A C 1
ATOM 1604 O O . VAL A 1 210 ? 12.199 73.156 59.514 1.00 38.76 210 VAL A O 1
ATOM 1608 N N . PRO A 1 211 ? 13.978 74.508 59.761 1.00 37.68 211 PRO A N 1
ATOM 1609 C CA . PRO A 1 211 ? 14.860 73.618 59.004 1.00 37.38 211 PRO A CA 1
ATOM 1610 C C . PRO A 1 211 ? 14.815 72.158 59.458 1.00 39.10 211 PRO A C 1
ATOM 1611 O O . PRO A 1 211 ? 14.827 71.247 58.630 1.00 38.26 211 PRO A O 1
ATOM 1615 N N . ASP A 1 212 ? 14.763 71.935 60.769 1.00 39.70 212 ASP A N 1
ATOM 1616 C CA . ASP A 1 212 ? 14.724 70.572 61.296 1.00 41.68 212 ASP A CA 1
ATOM 1617 C C . ASP A 1 212 ? 13.471 69.808 60.887 1.00 42.27 212 ASP A C 1
ATOM 1618 O O . ASP A 1 212 ? 13.543 68.628 60.539 1.00 40.21 212 ASP A O 1
ATOM 1623 N N . ARG A 1 213 ? 12.324 70.477 60.932 1.00 43.32 213 ARG A N 1
ATOM 1624 C CA . ARG A 1 213 ? 11.073 69.844 60.540 1.00 44.75 213 ARG A CA 1
ATOM 1625 C C . ARG A 1 213 ? 11.203 69.343 59.107 1.00 45.73 213 ARG A C 1
ATOM 1626 O O . ARG A 1 213 ? 10.828 68.211 58.800 1.00 44.70 213 ARG A O 1
ATOM 1634 N N . TYR A 1 214 ? 11.740 70.189 58.233 1.00 45.88 214 TYR A N 1
ATOM 1635 C CA . TYR A 1 214 ? 11.933 69.810 56.841 1.00 45.85 214 TYR A CA 1
ATOM 1636 C C . TYR A 1 214 ? 12.900 68.639 56.765 1.00 45.86 214 TYR A C 1
ATOM 1637 O O . TYR A 1 214 ? 12.638 67.649 56.087 1.00 45.95 214 TYR A O 1
ATOM 1646 N N . GLU A 1 215 ? 14.017 68.759 57.474 1.00 47.19 215 GLU A N 1
ATOM 1647 C CA . GLU A 1 215 ? 15.041 67.719 57.495 1.00 48.33 215 GLU A CA 1
ATOM 1648 C C . GLU A 1 215 ? 14.481 66.356 57.884 1.00 48.82 215 GLU A C 1
ATOM 1649 O O . GLU A 1 215 ? 14.920 65.329 57.367 1.00 49.43 215 GLU A O 1
ATOM 1655 N N . ALA A 1 216 ? 13.514 66.354 58.795 1.00 49.83 216 ALA A N 1
ATOM 1656 C CA . ALA A 1 216 ? 12.899 65.116 59.263 1.00 51.20 216 ALA A CA 1
ATOM 1657 C C . ALA A 1 216 ? 12.413 64.240 58.113 1.00 51.60 216 ALA A C 1
ATOM 1658 O O . ALA A 1 216 ? 12.481 63.012 58.186 1.00 52.57 216 ALA A O 1
ATOM 1660 N N . THR A 1 217 ? 11.927 64.875 57.051 1.00 51.80 217 THR A N 1
ATOM 1661 C CA . THR A 1 217 ? 11.423 64.148 55.892 1.00 51.97 217 THR A CA 1
ATOM 1662 C C . THR A 1 217 ? 12.298 64.302 54.652 1.00 52.63 217 THR A C 1
ATOM 1663 O O . THR A 1 217 ? 12.095 63.612 53.655 1.00 52.31 217 THR A O 1
ATOM 1667 N N . LEU A 1 218 ? 13.273 65.204 54.714 1.00 53.49 218 LEU A N 1
ATOM 1668 C CA . LEU A 1 218 ? 14.162 65.431 53.580 1.00 53.80 218 LEU A CA 1
ATOM 1669 C C . LEU A 1 218 ? 15.202 64.326 53.425 1.00 55.04 218 LEU A C 1
ATOM 1670 O O . LEU A 1 218 ? 15.513 63.608 54.377 1.00 53.79 218 LEU A O 1
ATOM 1675 N N . GLY A 1 219 ? 15.732 64.200 52.212 1.00 56.12 219 GLY A N 1
ATOM 1676 C CA . GLY A 1 219 ? 16.735 63.189 51.935 1.00 58.84 219 GLY A CA 1
ATOM 1677 C C . GLY A 1 219 ? 18.086 63.803 51.620 1.00 60.56 219 GLY A C 1
ATOM 1678 O O . GLY A 1 219 ? 18.167 64.855 50.983 1.00 60.94 219 GLY A O 1
ATOM 1679 N N . GLN A 1 220 ? 19.149 63.143 52.068 1.00 61.97 220 GLN A N 1
ATOM 1680 C CA . GLN A 1 220 ? 20.510 63.618 51.842 1.00 62.79 220 GLN A CA 1
ATOM 1681 C C . GLN A 1 220 ? 20.804 63.690 50.345 1.00 62.52 220 GLN A C 1
ATOM 1682 O O . GLN A 1 220 ? 20.444 62.784 49.591 1.00 62.27 220 GLN A O 1
ATOM 1688 N N . VAL A 1 221 ? 21.453 64.769 49.918 1.00 62.80 221 VAL A N 1
ATOM 1689 C CA . VAL A 1 221 ? 21.793 64.950 48.510 1.00 62.58 221 VAL A CA 1
ATOM 1690 C C . VAL A 1 221 ? 23.305 64.953 48.306 1.00 62.92 221 VAL A C 1
ATOM 1691 O O . VAL A 1 221 ? 23.815 64.361 47.353 1.00 62.79 221 VAL A O 1
ATOM 1695 N N . GLY A 1 228 ? 23.557 67.811 55.096 1.00 46.89 228 GLY A N 1
ATOM 1696 C CA . GLY A 1 228 ? 22.401 68.639 55.385 1.00 46.20 228 GLY A CA 1
ATOM 1697 C C . GLY A 1 228 ? 21.878 69.372 54.164 1.00 44.54 228 GLY A C 1
ATOM 1698 O O . GLY A 1 228 ? 22.520 69.389 53.114 1.00 45.45 228 GLY A O 1
ATOM 1699 N N . ASN A 1 229 ? 20.707 69.984 54.310 1.00 43.09 229 ASN A N 1
ATOM 1700 C CA . ASN A 1 229 ? 20.071 70.726 53.228 1.00 40.60 229 ASN A CA 1
ATOM 1701 C C . ASN A 1 229 ? 20.088 72.225 53.491 1.00 38.87 229 ASN A C 1
ATOM 1702 O O . ASN A 1 229 ? 19.468 72.999 52.759 1.00 35.71 229 ASN A O 1
ATOM 1707 N N . PHE A 1 230 ? 20.791 72.631 54.543 1.00 36.82 230 PHE A N 1
ATOM 1708 C CA . PHE A 1 230 ? 20.874 74.044 54.896 1.00 36.12 230 PHE A CA 1
ATOM 1709 C C . PHE A 1 230 ? 22.309 74.457 55.190 1.00 35.24 230 PHE A C 1
ATOM 1710 O O . PHE A 1 230 ? 23.089 73.683 55.746 1.00 34.70 230 PHE A O 1
ATOM 1718 N N . THR A 1 231 ? 22.655 75.679 54.802 1.00 34.49 231 THR A N 1
ATOM 1719 C CA . THR A 1 231 ? 23.993 76.202 55.037 1.00 32.74 231 THR A CA 1
ATOM 1720 C C . THR A 1 231 ? 23.880 77.512 55.799 1.00 33.66 231 THR A C 1
ATOM 1721 O O . THR A 1 231 ? 23.142 78.411 55.393 1.00 33.25 231 THR A O 1
ATOM 1725 N N . TRP A 1 232 ? 24.593 77.616 56.916 1.00 32.79 232 TRP A N 1
ATOM 1726 C CA . TRP A 1 232 ? 24.556 78.840 57.700 1.00 31.24 232 TRP A CA 1
ATOM 1727 C C . TRP A 1 232 ? 25.376 79.917 57.009 1.00 29.59 232 TRP A C 1
ATOM 1728 O O . TRP A 1 232 ? 26.519 79.682 56.618 1.00 32.23 232 TRP A O 1
ATOM 1739 N N . VAL A 1 233 ? 24.778 81.094 56.866 1.00 30.34 233 VAL A N 1
ATOM 1740 C CA . VAL A 1 233 ? 25.419 82.236 56.225 1.00 30.25 233 VAL A CA 1
ATOM 1741 C C . VAL A 1 233 ? 25.462 83.410 57.203 1.00 31.06 233 VAL A C 1
ATOM 1742 O O . VAL A 1 233 ? 24.422 83.896 57.640 1.00 29.32 233 VAL A O 1
ATOM 1746 N N . ASP A 1 234 ? 26.667 83.862 57.542 1.00 34.30 234 ASP A N 1
ATOM 1747 C CA . ASP A 1 234 ? 26.823 84.970 58.479 1.00 36.34 234 ASP A CA 1
ATOM 1748 C C . ASP A 1 234 ? 26.237 86.289 57.985 1.00 36.26 234 ASP A C 1
ATOM 1749 O O . ASP A 1 234 ? 25.508 86.957 58.717 1.00 34.96 234 ASP A O 1
ATOM 1754 N N . ASP A 1 235 ? 26.544 86.663 56.745 1.00 36.76 235 ASP A N 1
ATOM 1755 C CA . ASP A 1 235 ? 26.039 87.920 56.198 1.00 35.85 235 ASP A CA 1
ATOM 1756 C C . ASP A 1 235 ? 24.530 88.083 56.330 1.00 35.01 235 ASP A C 1
ATOM 1757 O O . ASP A 1 235 ? 24.046 89.187 56.571 1.00 35.56 235 ASP A O 1
ATOM 1762 N N . THR A 1 236 ? 23.779 86.998 56.164 1.00 33.94 236 THR A N 1
ATOM 1763 C CA . THR A 1 236 ? 22.326 87.087 56.301 1.00 33.93 236 THR A CA 1
ATOM 1764 C C . THR A 1 236 ? 21.931 86.678 57.712 1.00 34.56 236 THR A C 1
ATOM 1765 O O . THR A 1 236 ? 20.822 86.961 58.165 1.00 32.53 236 THR A O 1
ATOM 1769 N N . ALA A 1 237 ? 22.854 86.011 58.397 1.00 35.84 237 ALA A N 1
ATOM 1770 C CA . ALA A 1 237 ? 22.625 85.550 59.761 1.00 37.97 237 ALA A CA 1
ATOM 1771 C C . ALA A 1 237 ? 21.447 84.591 59.807 1.00 37.74 237 ALA A C 1
ATOM 1772 O O . ALA A 1 237 ? 20.622 84.652 60.720 1.00 38.56 237 ALA A O 1
ATOM 1774 N N . GLN A 1 238 ? 21.368 83.709 58.816 1.00 37.48 238 GLN A N 1
ATOM 1775 C CA . GLN A 1 238 ? 20.289 82.733 58.762 1.00 35.98 238 GLN A CA 1
ATOM 1776 C C . GLN A 1 238 ? 20.697 81.477 58.017 1.00 34.49 238 GLN A C 1
ATOM 1777 O O . GLN A 1 238 ? 21.731 81.449 57.347 1.00 34.94 238 GLN A O 1
ATOM 1783 N N . TRP A 1 239 ? 19.895 80.425 58.160 1.00 31.58 239 TRP A N 1
ATOM 1784 C CA . TRP A 1 239 ? 20.170 79.178 57.467 1.00 31.77 239 TRP A CA 1
ATOM 1785 C C . TRP A 1 239 ? 19.501 79.271 56.108 1.00 30.11 239 TRP A C 1
ATOM 1786 O O . TRP A 1 239 ? 18.300 79.517 56.012 1.00 31.48 239 TRP A O 1
ATOM 1805 N N . TRP A 1 241 ? 18.474 77.519 52.456 1.00 28.15 241 TRP A N 1
ATOM 1806 C CA . TRP A 1 241 ? 18.220 76.208 51.876 1.00 28.57 241 TRP A CA 1
ATOM 1807 C C . TRP A 1 241 ? 19.245 76.010 50.759 1.00 28.53 241 TRP A C 1
ATOM 1808 O O . TRP A 1 241 ? 19.308 76.811 49.820 1.00 29.88 241 TRP A O 1
ATOM 1819 N N . THR A 1 242 ? 20.057 74.960 50.872 1.00 26.27 242 THR A N 1
ATOM 1820 C CA . THR A 1 242 ? 21.089 7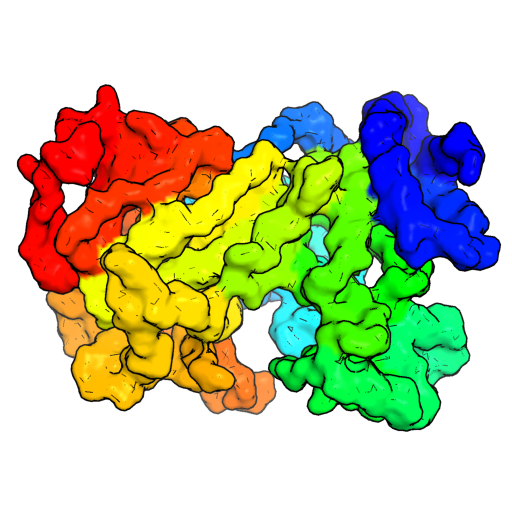4.655 49.879 1.00 26.59 242 THR A CA 1
ATOM 1821 C C . THR A 1 242 ? 21.117 73.163 49.544 1.00 27.71 242 THR A C 1
ATOM 1822 O O . THR A 1 242 ? 21.951 72.410 50.046 1.00 25.66 242 THR A O 1
ATOM 1826 N N . THR A 1 243 ? 20.200 72.745 48.681 1.00 26.88 243 THR A N 1
ATOM 1827 C CA . THR A 1 243 ? 20.102 71.350 48.276 1.00 26.06 243 THR A CA 1
ATOM 1828 C C . THR A 1 243 ? 21.416 70.772 47.761 1.00 26.94 243 THR A C 1
ATOM 1829 O O . THR A 1 243 ? 21.738 69.608 48.015 1.00 26.89 243 THR A O 1
ATOM 1833 N N . PHE A 1 244 ? 22.180 71.575 47.034 1.00 25.91 244 PHE A N 1
ATOM 1834 C CA . PHE A 1 244 ? 23.442 71.093 46.500 1.00 28.22 244 PHE A CA 1
ATOM 1835 C C . PHE A 1 244 ? 24.636 71.692 47.233 1.00 29.75 244 PHE A C 1
ATOM 1836 O O . PHE A 1 244 ? 24.709 71.594 48.457 1.00 31.33 244 PHE A O 1
ATOM 1844 N N . TYR A 1 245 ? 25.575 72.295 46.511 1.00 30.21 245 TYR A N 1
ATOM 1845 C CA . TYR A 1 245 ? 26.730 72.882 47.182 1.00 30.96 245 TYR A CA 1
ATOM 1846 C C . TYR A 1 245 ? 26.267 74.032 48.068 1.00 30.86 245 TYR A C 1
ATOM 1847 O O . TYR A 1 245 ? 25.284 74.710 47.762 1.00 28.70 245 TYR A O 1
ATOM 1856 N N . PRO A 1 246 ? 26.965 74.262 49.192 1.00 29.57 246 PRO A N 1
ATOM 1857 C CA . PRO A 1 246 ? 26.601 75.335 50.119 1.00 27.81 246 PRO A CA 1
ATOM 1858 C C . PRO A 1 246 ? 26.557 76.744 49.523 1.00 26.00 246 PRO A C 1
ATOM 1859 O O . PRO A 1 246 ? 25.994 77.653 50.128 1.00 25.85 246 PRO A O 1
ATOM 1863 N N . TYR A 1 247 ? 27.143 76.921 48.344 1.00 27.36 247 TYR A N 1
ATOM 1864 C CA . TYR A 1 247 ? 27.153 78.233 47.702 1.00 27.11 247 TYR A CA 1
ATOM 1865 C C . TYR A 1 247 ? 26.068 78.378 46.636 1.00 25.78 247 TYR A C 1
ATOM 1866 O O . TYR A 1 247 ? 26.090 79.302 45.822 1.00 24.98 247 TYR A O 1
ATOM 1875 N N . GLN A 1 248 ? 25.122 77.447 46.648 1.00 24.15 248 GLN A N 1
ATOM 1876 C CA . GLN A 1 248 ? 23.992 77.479 45.731 1.00 22.42 248 GLN A CA 1
ATOM 1877 C C . GLN A 1 248 ? 22.765 77.557 46.628 1.00 22.06 248 GLN A C 1
ATOM 1878 O O . GLN A 1 248 ? 22.423 76.588 47.302 1.00 23.78 248 GLN A O 1
ATOM 1884 N N . TRP A 1 249 ? 22.121 78.721 46.658 1.00 21.39 249 TRP A N 1
ATOM 1885 C CA . TRP A 1 249 ? 20.932 78.925 47.483 1.00 22.07 249 TRP A CA 1
ATOM 1886 C C . TRP A 1 249 ? 19.649 78.638 46.715 1.00 23.11 249 TRP A C 1
ATOM 1887 O O . TRP A 1 249 ? 19.379 79.273 45.696 1.00 20.28 249 TRP A O 1
ATOM 1898 N N . ASP A 1 250 ? 18.843 77.708 47.216 1.00 21.48 250 ASP A N 1
ATOM 1899 C CA . ASP A 1 250 ? 17.586 77.389 46.552 1.00 22.98 250 ASP A CA 1
ATOM 1900 C C . ASP A 1 250 ? 16.650 78.598 46.478 1.00 21.38 250 ASP A C 1
ATOM 1901 O O . ASP A 1 250 ? 16.380 79.261 47.482 1.00 21.78 250 ASP A O 1
ATOM 1906 N N . LEU A 1 251 ? 16.162 78.879 45.275 1.00 20.74 251 LEU A N 1
ATOM 1907 C CA . LEU A 1 251 ? 15.238 79.982 45.062 1.00 18.93 251 LEU A CA 1
ATOM 1908 C C . LEU A 1 251 ? 13.892 79.603 45.662 1.00 20.58 251 LEU A C 1
ATOM 1909 O O . LEU A 1 251 ? 13.523 78.432 45.680 1.00 23.39 251 LEU A O 1
ATOM 1914 N N . ASN A 1 252 ? 13.165 80.599 46.157 1.00 22.56 252 ASN A N 1
ATOM 1915 C CA . ASN A 1 252 ? 11.863 80.370 46.765 1.00 23.65 252 ASN A CA 1
ATOM 1916 C C . ASN A 1 252 ? 10.731 80.559 45.754 1.00 22.78 252 ASN A C 1
ATOM 1917 O O . ASN A 1 252 ? 10.158 81.642 45.626 1.00 24.11 252 ASN A O 1
ATOM 1922 N N . TRP A 1 253 ? 10.403 79.485 45.046 1.00 22.31 253 TRP A N 1
ATOM 1923 C CA . TRP A 1 253 ? 9.365 79.537 44.029 1.00 20.32 253 TRP A CA 1
ATOM 1924 C C . TRP A 1 253 ? 7.950 79.727 44.543 1.00 21.85 253 TRP A C 1
ATOM 1925 O O . TRP A 1 253 ? 7.014 79.805 43.755 1.00 20.54 253 TRP A O 1
ATOM 1936 N N . SER A 1 254 ? 7.773 79.809 45.858 1.00 20.29 254 SER A N 1
ATOM 1937 C CA . SER A 1 254 ? 6.432 80.037 46.374 1.00 21.22 254 SER A CA 1
ATOM 1938 C C . SER A 1 254 ? 6.180 81.543 46.322 1.00 21.24 254 SER A C 1
ATOM 1939 O O . SER A 1 254 ? 5.064 82.014 46.539 1.00 21.20 254 SER A O 1
ATOM 1942 N N . ASN A 1 255 ? 7.237 82.290 46.016 1.00 21.07 255 ASN A N 1
ATOM 1943 C CA . ASN A 1 255 ? 7.181 83.749 45.904 1.00 20.48 255 ASN A CA 1
ATOM 1944 C C . ASN A 1 255 ? 6.969 84.062 44.421 1.00 21.89 255 ASN A C 1
ATOM 1945 O O . ASN A 1 255 ? 7.823 83.742 43.594 1.00 21.63 255 ASN A O 1
ATOM 1950 N N . PRO A 1 256 ? 5.833 84.685 44.065 1.00 22.06 256 PRO A N 1
ATOM 1951 C CA . PRO A 1 256 ? 5.582 85.001 42.651 1.00 23.87 256 PRO A CA 1
ATOM 1952 C C . PRO A 1 256 ? 6.639 85.881 41.978 1.00 22.84 256 PRO A C 1
ATOM 1953 O O . PRO A 1 256 ? 6.871 85.760 40.772 1.00 23.40 256 PRO A O 1
ATOM 1957 N N . ALA A 1 257 ? 7.274 86.760 42.750 1.00 20.98 257 ALA A N 1
ATOM 1958 C CA . ALA A 1 257 ? 8.305 87.635 42.195 1.00 21.43 257 ALA A CA 1
ATOM 1959 C C . ALA A 1 257 ? 9.442 86.792 41.614 1.00 20.87 257 ALA A C 1
ATOM 1960 O O . ALA A 1 257 ? 10.086 87.184 40.634 1.00 20.04 257 ALA A O 1
ATOM 1962 N N . VAL A 1 258 ? 9.688 85.639 42.230 1.00 17.71 258 VAL A N 1
ATOM 1963 C CA . VAL A 1 258 ? 10.728 84.730 41.775 1.00 18.76 258 VAL A CA 1
ATOM 1964 C C . VAL A 1 258 ? 10.301 84.115 40.447 1.00 18.46 258 VAL A C 1
ATOM 1965 O O . VAL A 1 258 ? 11.094 84.039 39.513 1.00 17.27 258 VAL A O 1
ATOM 1969 N N . PHE A 1 259 ? 9.047 83.680 40.362 1.00 18.15 259 PHE A N 1
ATOM 1970 C CA . PHE A 1 259 ? 8.550 83.112 39.113 1.00 17.89 259 PHE A CA 1
ATOM 1971 C C . PHE A 1 259 ? 8.613 84.169 38.015 1.00 17.42 259 PHE A C 1
ATOM 1972 O O . PHE A 1 259 ? 9.075 83.906 36.902 1.00 19.61 259 PHE A O 1
ATOM 1980 N N . GLY A 1 260 ? 8.123 85.365 38.332 1.00 16.18 260 GLY A N 1
ATOM 1981 C CA . GLY A 1 260 ? 8.112 86.441 37.358 1.00 17.39 260 GLY A CA 1
ATOM 1982 C C . GLY A 1 260 ? 9.485 86.760 36.797 1.00 16.45 260 GLY A C 1
ATOM 1983 O O . GLY A 1 260 ? 9.682 86.775 35.581 1.00 18.21 260 GLY A O 1
ATOM 1984 N N . ASP A 1 261 ? 10.441 87.010 37.684 1.00 16.50 261 ASP A N 1
ATOM 1985 C CA . ASP A 1 261 ? 11.791 87.344 37.257 1.00 15.92 261 ASP A CA 1
ATOM 1986 C C . ASP A 1 261 ? 12.494 86.200 36.539 1.00 16.18 261 ASP A C 1
ATOM 1987 O O . ASP A 1 261 ? 13.286 86.431 35.629 1.00 16.11 261 ASP A O 1
ATOM 2000 N N . ALA A 1 2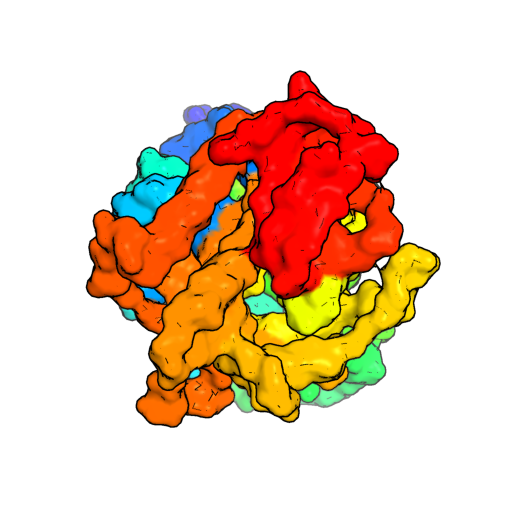63 ? 10.983 83.881 34.722 1.00 15.07 263 ALA A N 1
ATOM 2001 C CA . ALA A 1 263 ? 10.342 83.699 33.417 1.00 16.16 263 ALA A CA 1
ATOM 2002 C C . ALA A 1 263 ? 10.894 84.752 32.464 1.00 15.81 263 ALA A C 1
ATOM 2003 O O . ALA A 1 263 ? 11.138 84.477 31.282 1.00 16.28 263 ALA A O 1
ATOM 2005 N N . LEU A 1 264 ? 11.097 85.963 32.972 1.00 14.13 264 LEU A N 1
ATOM 2006 C CA . LEU A 1 264 ? 11.642 87.025 32.142 1.00 15.25 264 LEU A CA 1
ATOM 2007 C C . LEU A 1 264 ? 13.079 86.671 31.759 1.00 16.00 264 LEU A C 1
ATOM 2008 O O . LEU A 1 264 ? 13.506 86.901 30.625 1.00 16.21 264 LEU A O 1
ATOM 2013 N N . ALA A 1 265 ? 13.828 86.109 32.702 1.00 15.61 265 ALA A N 1
ATOM 2014 C CA . ALA A 1 265 ? 15.212 85.728 32.415 1.00 15.25 265 ALA A CA 1
ATOM 2015 C C . ALA A 1 265 ? 15.240 84.684 31.292 1.00 14.48 265 ALA A C 1
ATOM 2016 O O . ALA A 1 265 ? 16.092 84.734 30.405 1.00 15.40 265 ALA A O 1
ATOM 2026 N N . LEU A 1 267 ? 12.999 84.256 28.898 1.00 17.72 267 LEU A N 1
ATOM 2027 C CA . LEU A 1 267 ? 12.658 84.937 27.650 1.00 17.07 267 LEU A CA 1
ATOM 2028 C C . LEU A 1 267 ? 13.805 85.791 27.128 1.00 17.27 267 LEU A C 1
ATOM 2029 O O . LEU A 1 267 ? 14.017 85.862 25.918 1.00 16.35 267 LEU A O 1
ATOM 2034 N N . ARG A 1 268 ? 14.552 86.444 28.019 1.00 17.40 268 ARG A N 1
ATOM 2035 C CA . ARG A 1 268 ? 15.679 87.249 27.543 1.00 17.47 268 ARG A CA 1
ATOM 2036 C C . ARG A 1 268 ? 16.701 86.327 26.882 1.00 17.53 268 ARG A C 1
ATOM 2037 O O . ARG A 1 268 ? 17.305 86.678 25.861 1.00 17.69 268 ARG A O 1
ATOM 2045 N N . LEU A 1 269 ? 16.897 85.148 27.464 1.00 15.36 269 LEU A N 1
ATOM 2046 C CA . LEU A 1 269 ? 17.840 84.187 26.891 1.00 15.64 269 LEU A CA 1
ATOM 2047 C C . LEU A 1 269 ? 17.322 83.728 25.535 1.00 16.09 269 LEU A C 1
ATOM 2048 O O . LEU A 1 269 ? 18.084 83.602 24.587 1.00 15.24 269 LEU A O 1
ATOM 2053 N N . ALA A 1 270 ? 16.019 83.487 25.446 1.00 15.47 270 ALA A N 1
ATOM 2054 C CA . ALA A 1 270 ? 15.423 83.082 24.178 1.00 16.51 270 ALA A CA 1
ATOM 2055 C C . ALA A 1 270 ? 15.624 84.187 23.130 1.00 15.03 270 ALA A C 1
ATOM 2056 O O . ALA A 1 270 ? 15.847 83.898 21.956 1.00 15.62 270 ALA A O 1
ATOM 2058 N N . ASN A 1 271 ? 15.532 85.448 23.548 1.00 14.42 271 ASN A N 1
ATOM 2059 C CA . ASN A 1 271 ? 15.714 86.551 22.609 1.00 17.24 271 ASN A CA 1
ATOM 2060 C C . ASN A 1 271 ? 17.167 86.689 22.162 1.00 18.30 271 ASN A C 1
ATOM 2061 O O . ASN A 1 271 ? 17.460 87.332 21.149 1.00 20.52 271 ASN A O 1
ATOM 2066 N N . LEU A 1 272 ? 18.077 86.073 22.908 1.00 15.51 272 LEU A N 1
ATOM 2067 C CA . LEU A 1 272 ? 19.481 86.103 22.533 1.00 18.01 272 LEU A CA 1
ATOM 2068 C C . LEU A 1 272 ? 19.796 84.923 21.611 1.00 17.45 272 LEU A C 1
ATOM 2069 O O . LEU A 1 272 ? 20.945 84.714 21.226 1.00 18.93 272 LEU A O 1
ATOM 2074 N N . GLY A 1 273 ? 18.770 84.146 21.273 1.00 18.68 273 GLY A N 1
ATOM 2075 C CA . GLY A 1 273 ? 18.969 83.026 20.372 1.00 17.41 273 GLY A CA 1
ATOM 2076 C C . GLY A 1 273 ? 18.899 81.620 20.936 1.00 18.05 273 GLY A C 1
ATOM 2077 O O . GLY A 1 273 ? 19.040 80.655 20.182 1.00 19.09 273 GLY A O 1
ATOM 2078 N N . VAL A 1 274 ? 18.697 81.487 22.244 1.00 15.67 274 VAL A N 1
ATOM 2079 C CA . VAL A 1 274 ? 18.597 80.162 22.852 1.00 16.56 274 VAL A CA 1
ATOM 2080 C C . VAL A 1 274 ? 17.289 79.524 22.408 1.00 15.71 274 VAL A C 1
ATOM 2081 O O . VAL A 1 274 ? 16.219 80.106 22.591 1.00 16.77 274 VAL A O 1
ATOM 2085 N N . GLU A 1 275 ? 17.381 78.326 21.833 1.00 15.80 275 GLU A N 1
ATOM 2086 C CA . GLU A 1 275 ? 16.204 77.613 21.326 1.00 15.48 275 GLU A CA 1
ATOM 2087 C C . GLU A 1 275 ? 15.726 76.451 22.194 1.00 17.06 275 GLU A C 1
ATOM 2088 O O . GLU A 1 275 ? 14.613 75.953 22.013 1.00 17.60 275 GLU A O 1
ATOM 2094 N N . ALA A 1 276 ? 16.555 76.018 23.140 1.00 18.53 276 ALA A N 1
ATOM 2095 C CA . ALA A 1 276 ? 16.180 74.918 24.020 1.00 17.51 276 ALA A CA 1
ATOM 2096 C C . ALA A 1 276 ? 16.716 75.189 25.422 1.00 18.29 276 ALA A C 1
ATOM 2097 O O . ALA A 1 276 ? 17.828 75.689 25.586 1.00 17.69 276 ALA A O 1
ATOM 2099 N N . PHE A 1 277 ? 15.909 74.861 26.423 1.00 16.89 277 PHE A N 1
ATOM 2100 C CA . PHE A 1 277 ? 16.288 75.083 27.811 1.00 17.47 277 PHE A CA 1
ATOM 2101 C C . PHE A 1 277 ? 16.370 73.793 28.611 1.00 18.78 277 PHE A C 1
ATOM 2102 O O . PHE A 1 277 ? 15.383 73.065 28.734 1.00 18.48 277 PHE A O 1
ATOM 2110 N N . ARG A 1 278 ? 17.561 73.504 29.128 1.00 18.18 278 ARG A N 1
ATOM 2111 C CA . ARG A 1 278 ? 17.763 72.330 29.965 1.00 18.65 278 ARG A CA 1
ATOM 2112 C C . ARG A 1 278 ? 17.392 72.846 31.355 1.00 19.42 278 ARG A C 1
ATOM 2113 O O . ARG A 1 278 ? 18.142 73.607 31.972 1.00 18.36 278 ARG A O 1
ATOM 2121 N N . LEU A 1 279 ? 16.208 72.463 31.819 1.00 19.25 279 LEU A N 1
ATOM 2122 C CA . LEU A 1 279 ? 15.695 72.910 33.109 1.00 21.43 279 LEU A CA 1
ATOM 2123 C C . LEU A 1 279 ? 16.296 72.087 34.246 1.00 23.54 279 LEU A C 1
ATOM 2124 O O . LEU A 1 279 ? 15.783 71.029 34.614 1.00 21.89 279 LEU A O 1
ATOM 2129 N N . ASP A 1 280 ? 17.379 72.608 34.813 1.00 24.91 280 ASP A N 1
ATOM 2130 C CA . ASP A 1 280 ? 18.118 71.931 35.873 1.00 25.17 280 ASP A CA 1
ATOM 2131 C C . ASP A 1 280 ? 17.483 71.840 37.251 1.00 24.86 280 ASP A C 1
ATOM 2132 O O . ASP A 1 280 ? 16.926 72.812 37.765 1.00 24.83 280 ASP A O 1
ATOM 2137 N N . SER A 1 281 ? 17.581 70.644 37.830 1.00 26.26 281 SER A N 1
ATOM 2138 C CA . SER A 1 281 ? 17.069 70.339 39.162 1.00 27.30 281 SER A CA 1
ATOM 2139 C C . SER A 1 281 ? 15.617 70.734 39.416 1.00 29.62 281 SER A C 1
ATOM 2140 O O . SER A 1 281 ? 15.287 71.224 40.499 1.00 29.78 281 SER A O 1
ATOM 2143 N N . THR A 1 282 ? 14.745 70.501 38.438 1.00 32.03 282 THR A N 1
ATOM 2144 C CA . THR A 1 282 ? 13.334 70.863 38.583 1.00 34.30 282 THR A CA 1
ATOM 2145 C C . THR A 1 282 ? 12.580 70.086 39.656 1.00 35.07 282 THR A C 1
ATOM 2146 O O . THR A 1 282 ? 11.573 70.562 40.184 1.00 34.93 282 THR A O 1
ATOM 2150 N N . ALA A 1 283 ? 13.065 68.897 39.990 1.00 36.09 283 ALA A N 1
ATOM 2151 C CA . ALA A 1 283 ? 12.406 68.083 41.001 1.00 35.97 283 ALA A CA 1
ATOM 2152 C C . ALA A 1 283 ? 12.320 68.785 42.355 1.00 35.28 283 ALA A C 1
ATOM 2153 O O . ALA A 1 283 ? 11.387 68.553 43.125 1.00 35.96 283 ALA A O 1
ATOM 2155 N N . TYR A 1 284 ? 13.280 69.661 42.639 1.00 34.91 284 TYR A N 1
ATOM 2156 C CA . TYR A 1 284 ? 13.314 70.357 43.923 1.00 34.96 284 TYR A CA 1
ATOM 2157 C C . TYR A 1 284 ? 12.658 71.732 43.947 1.00 34.30 284 TYR A C 1
ATOM 2158 O O . TYR A 1 284 ? 12.683 72.406 44.974 1.00 33.68 284 TYR A O 1
ATOM 2167 N N . LEU A 1 285 ? 12.063 72.153 42.837 1.00 32.86 285 LEU A N 1
ATOM 2168 C CA . LEU A 1 285 ? 11.456 73.476 42.784 1.00 32.09 285 LEU A CA 1
ATOM 2169 C C . LEU A 1 285 ? 10.470 73.832 43.896 1.00 33.70 285 LEU A C 1
ATOM 2170 O O . LEU A 1 285 ? 10.465 74.971 44.365 1.00 34.19 285 LEU A O 1
ATOM 2175 N N . TRP A 1 286 ? 9.637 72.884 44.326 1.00 31.66 286 TRP A N 1
ATOM 2176 C CA . TRP A 1 286 ? 8.670 73.192 45.377 1.00 33.31 286 TRP A CA 1
ATOM 2177 C C . TRP A 1 286 ? 8.993 72.536 46.716 1.00 34.05 286 TRP A C 1
ATOM 2178 O O . TRP A 1 286 ? 9.373 71.367 46.776 1.00 33.22 286 TRP A O 1
ATOM 2189 N N . LYS A 1 287 ? 8.838 73.310 47.785 1.00 34.86 287 LYS A N 1
ATOM 2190 C CA . LYS A 1 287 ? 9.107 72.837 49.138 1.00 36.47 287 LYS A CA 1
ATOM 2191 C C . LYS A 1 287 ? 7.823 72.737 49.953 1.00 38.01 287 LYS A C 1
ATOM 2192 O O . LYS A 1 287 ? 7.037 73.683 50.013 1.00 35.79 287 LYS A O 1
ATOM 2198 N N . ARG A 1 288 ? 7.618 71.584 50.582 1.00 41.17 288 ARG A N 1
ATOM 2199 C CA . ARG A 1 288 ? 6.437 71.355 51.406 1.00 44.28 288 ARG A CA 1
ATOM 2200 C C . ARG A 1 288 ? 6.818 70.520 52.623 1.00 45.37 288 ARG A C 1
ATOM 2201 O O . ARG A 1 288 ? 7.291 69.392 52.490 1.00 46.08 288 ARG A O 1
ATOM 2209 N N . ILE A 1 289 ? 6.621 71.083 53.809 1.00 47.26 289 ILE A N 1
ATOM 2210 C CA . ILE A 1 289 ? 6.954 70.380 55.038 1.00 49.31 289 ILE A CA 1
ATOM 2211 C C . ILE A 1 289 ? 6.137 69.097 55.134 1.00 49.59 289 ILE A C 1
ATOM 2212 O O . ILE A 1 289 ? 4.944 69.082 54.822 1.00 49.63 289 ILE A O 1
ATOM 2217 N N . GLY A 1 290 ? 6.791 68.021 55.557 1.00 50.18 290 GLY A N 1
ATOM 2218 C CA . GLY A 1 290 ? 6.114 66.744 55.680 1.00 50.99 290 GLY A CA 1
ATOM 2219 C C . GLY A 1 290 ? 6.414 65.834 54.505 1.00 51.56 290 GLY A C 1
ATOM 2220 O O . GLY A 1 290 ? 6.275 64.614 54.603 1.00 52.02 290 GLY A O 1
ATOM 2221 N N . THR A 1 291 ? 6.828 66.427 53.389 1.00 51.26 291 THR A N 1
ATOM 2222 C CA . THR A 1 291 ? 7.149 65.659 52.193 1.00 51.29 291 THR A CA 1
ATOM 2223 C C . THR A 1 291 ? 8.653 65.637 51.964 1.00 51.16 291 THR A C 1
ATOM 2224 O O . THR A 1 291 ? 9.418 66.210 52.740 1.00 52.01 291 THR A O 1
ATOM 2228 N N . ASP A 1 292 ? 9.069 64.974 50.892 1.00 51.14 292 ASP A N 1
ATOM 2229 C CA . ASP A 1 292 ? 10.482 64.878 50.546 1.00 51.04 292 ASP A CA 1
ATOM 2230 C C . ASP A 1 292 ? 10.892 66.086 49.708 1.00 50.03 292 ASP A C 1
ATOM 2231 O O . ASP A 1 292 ? 12.034 66.190 49.264 1.00 49.71 292 ASP A O 1
ATOM 2236 N N . CYS A 1 293 ? 9.945 66.995 49.498 1.00 49.66 293 CYS A N 1
ATOM 2237 C CA . CYS A 1 293 ? 10.188 68.204 48.716 1.00 49.46 293 CYS A CA 1
ATOM 2238 C C . CYS A 1 293 ? 10.803 67.903 47.350 1.00 49.60 293 CYS A C 1
ATOM 2239 O O . CYS A 1 293 ? 11.650 68.652 46.858 1.00 50.90 293 CYS A O 1
ATOM 2250 N N . ASN A 1 295 ? 9.826 66.237 43.233 1.00 47.43 295 ASN A N 1
ATOM 2251 C CA . ASN A 1 295 ? 8.809 65.892 42.246 1.00 45.96 295 ASN A CA 1
ATOM 2252 C C . ASN A 1 295 ? 7.402 66.243 42.721 1.00 43.85 295 ASN A C 1
ATOM 2253 O O . ASN A 1 295 ? 6.447 65.515 42.449 1.00 44.01 295 ASN A O 1
ATOM 2258 N N . GLN A 1 296 ? 7.278 67.361 43.428 1.00 40.93 296 GLN A N 1
ATOM 2259 C CA . GLN A 1 296 ? 5.984 67.794 43.939 1.00 37.56 296 GLN A CA 1
ATOM 2260 C C . GLN A 1 296 ? 5.076 68.268 42.811 1.00 35.64 296 GLN A C 1
ATOM 2261 O O . GLN A 1 296 ? 5.544 68.748 41.777 1.00 34.60 296 GLN A O 1
ATOM 2267 N N . SER A 1 297 ? 3.772 68.120 43.018 1.00 31.21 297 SER A N 1
ATOM 2268 C CA . SER A 1 297 ? 2.781 68.530 42.035 1.00 29.62 297 SER A CA 1
ATOM 2269 C C . SER A 1 297 ? 3.027 69.962 41.573 1.00 26.63 297 SER A C 1
ATOM 2270 O O . SER A 1 297 ? 2.976 70.257 40.378 1.00 25.88 297 SER A O 1
ATOM 2273 N N . GLU A 1 298 ? 3.302 70.845 42.525 1.00 24.10 298 GLU A N 1
ATOM 2274 C CA . GLU A 1 298 ? 3.541 72.251 42.221 1.00 24.21 298 GLU A CA 1
ATOM 2275 C C . GLU A 1 298 ? 4.743 72.495 41.319 1.00 23.51 298 GLU A C 1
ATOM 2276 O O . GLU A 1 298 ? 4.783 73.491 40.593 1.00 22.55 298 GLU A O 1
ATOM 2282 N N . ALA A 1 299 ? 5.724 71.600 41.367 1.00 21.73 299 ALA A N 1
ATOM 2283 C CA . ALA A 1 299 ? 6.905 71.745 40.525 1.00 22.37 299 ALA A CA 1
ATOM 2284 C C . ALA A 1 299 ? 6.481 71.601 39.072 1.00 23.11 299 ALA A C 1
ATOM 2285 O O . ALA A 1 299 ? 6.972 72.320 38.196 1.00 22.13 299 ALA A O 1
ATOM 2287 N N . HIS A 1 300 ? 5.564 70.671 38.817 1.00 20.54 300 HIS A N 1
ATOM 2288 C CA . HIS A 1 300 ? 5.081 70.456 37.463 1.00 20.57 300 HIS A CA 1
ATOM 2289 C C . HIS A 1 300 ? 4.215 71.634 37.040 1.00 21.04 300 HIS A C 1
ATOM 2290 O O . HIS A 1 300 ? 4.226 72.033 35.876 1.00 20.87 300 HIS A O 1
ATOM 2297 N N . THR A 1 301 ? 3.475 72.200 37.990 1.00 18.97 301 THR A N 1
ATOM 2298 C CA . THR A 1 301 ? 2.624 73.345 37.691 1.00 18.84 301 THR A CA 1
ATOM 2299 C C . THR A 1 301 ? 3.505 74.528 37.282 1.00 18.54 301 THR A C 1
ATOM 2300 O O . THR A 1 301 ? 3.142 75.303 36.399 1.00 16.77 301 THR A O 1
ATOM 2304 N N . LEU A 1 302 ? 4.672 74.655 37.913 1.00 19.84 302 LEU A N 1
ATOM 2305 C CA . LEU A 1 302 ? 5.601 75.726 37.561 1.00 19.01 302 LEU A CA 1
ATOM 2306 C C . LEU A 1 302 ? 6.065 75.544 36.121 1.00 19.14 302 LEU A C 1
ATOM 2307 O O . LEU A 1 302 ? 6.104 76.499 35.341 1.00 17.90 302 LEU A O 1
ATOM 2312 N N . LEU A 1 303 ? 6.411 74.309 35.767 1.00 17.88 303 LEU A N 1
ATOM 2313 C CA . LEU A 1 303 ? 6.865 74.020 34.414 1.00 18.54 303 LEU A CA 1
ATOM 2314 C C . LEU A 1 303 ? 5.738 74.242 33.400 1.00 17.52 303 LEU A C 1
ATOM 2315 O O . LEU A 1 303 ? 5.990 74.672 32.275 1.00 17.04 303 LEU A O 1
ATOM 2320 N N . VAL A 1 304 ? 4.501 73.948 33.787 1.00 15.93 304 VAL A N 1
ATOM 2321 C CA . VAL A 1 304 ? 3.364 74.177 32.883 1.00 16.86 304 VAL A CA 1
ATOM 2322 C C . VAL A 1 304 ? 3.250 75.684 32.630 1.00 17.05 304 VAL A C 1
ATOM 2323 O O . VAL A 1 304 ? 3.040 76.125 31.502 1.00 17.52 304 VAL A O 1
ATOM 2327 N N . ALA A 1 305 ? 3.401 76.472 33.689 1.00 15.36 305 ALA A N 1
ATOM 2328 C CA . ALA A 1 305 ? 3.324 77.927 33.574 1.00 14.89 305 ALA A CA 1
ATOM 2329 C C . ALA A 1 305 ? 4.445 78.451 32.677 1.00 17.03 305 ALA A C 1
ATOM 2330 O O . ALA A 1 305 ? 4.209 79.287 31.792 1.00 15.80 305 ALA A O 1
ATOM 2332 N N . LEU A 1 306 ? 5.664 77.962 32.891 1.00 14.74 306 LEU A N 1
ATOM 2333 C CA . LEU A 1 306 ? 6.785 78.404 32.068 1.00 15.60 306 LEU A CA 1
ATOM 2334 C C . LEU A 1 306 ? 6.575 77.993 30.607 1.00 15.61 306 LEU A C 1
ATOM 2335 O O . LEU A 1 306 ? 6.863 78.766 29.699 1.00 16.26 306 LEU A O 1
ATOM 2340 N N . ARG A 1 307 ? 6.066 76.782 30.380 1.00 14.05 307 ARG A N 1
ATOM 2341 C CA . ARG A 1 307 ? 5.803 76.324 29.013 1.00 14.82 307 ARG A CA 1
ATOM 2342 C C . ARG A 1 307 ? 4.769 77.238 28.346 1.00 14.82 307 ARG A C 1
ATOM 2343 O O . ARG A 1 307 ? 4.946 77.643 27.191 1.00 14.59 307 ARG A O 1
ATOM 2351 N N . ALA A 1 308 ? 3.703 77.577 29.069 1.00 13.68 308 ALA A N 1
ATOM 2352 C CA . ALA A 1 308 ? 2.667 78.451 28.509 1.00 15.19 308 ALA A CA 1
ATOM 2353 C C . ALA A 1 308 ? 3.260 79.798 28.088 1.00 16.74 308 ALA A C 1
ATOM 2354 O O . ALA A 1 308 ? 2.891 80.357 27.048 1.00 15.60 308 ALA A O 1
ATOM 2356 N N . VAL A 1 309 ? 4.184 80.315 28.892 1.00 14.80 309 VAL A N 1
ATOM 2357 C CA . VAL A 1 309 ? 4.840 81.577 28.573 1.00 15.80 309 VAL A CA 1
ATOM 2358 C C . VAL A 1 309 ? 5.578 81.464 27.237 1.00 15.91 309 VAL A C 1
ATOM 2359 O O . VAL A 1 309 ? 5.504 82.369 26.405 1.00 16.10 309 VAL A O 1
ATOM 2363 N N . THR A 1 310 ? 6.281 80.353 27.016 1.00 16.01 310 THR A N 1
ATOM 2364 C CA . THR A 1 310 ? 6.999 80.194 25.751 1.00 14.87 310 THR A CA 1
ATOM 2365 C C . THR A 1 310 ? 6.030 79.987 24.592 1.00 17.10 310 THR A C 1
ATOM 2366 O O . THR A 1 310 ? 6.275 80.472 23.480 1.00 16.91 310 THR A O 1
ATOM 2370 N N . ASP A 1 311 ? 4.933 79.279 24.844 1.00 16.61 311 ASP A N 1
ATOM 2371 C CA . ASP A 1 311 ? 3.941 79.042 23.793 1.00 17.70 311 ASP A CA 1
ATOM 2372 C C . ASP A 1 311 ? 3.430 80.379 23.272 1.00 18.36 311 ASP A C 1
ATOM 2373 O O . ASP A 1 311 ? 3.114 80.529 22.087 1.00 16.42 311 ASP A O 1
ATOM 2378 N N . ILE A 1 312 ? 3.346 81.356 24.164 1.00 15.33 312 ILE A N 1
ATOM 2379 C CA . ILE A 1 312 ? 2.857 82.673 23.785 1.00 16.16 312 ILE A CA 1
ATOM 2380 C C . ILE A 1 312 ? 3.930 83.541 23.141 1.00 16.38 312 ILE A C 1
ATOM 2381 O O . ILE A 1 312 ? 3.790 84.005 22.007 1.00 18.35 312 ILE A O 1
ATOM 2386 N N . VAL A 1 313 ? 5.018 83.731 23.867 1.00 16.59 313 VAL A N 1
ATOM 2387 C CA . VAL A 1 313 ? 6.098 84.605 23.431 1.00 14.07 313 VAL A CA 1
ATOM 2388 C C . VAL A 1 313 ? 7.167 84.092 22.474 1.00 15.49 313 VAL A C 1
ATOM 2389 O O . VAL A 1 313 ? 7.644 84.849 21.631 1.00 15.69 313 VAL A O 1
ATOM 2393 N N . ALA A 1 314 ? 7.555 82.826 22.602 1.00 14.94 314 ALA A N 1
ATOM 2394 C CA . ALA A 1 314 ? 8.612 82.268 21.753 1.00 16.73 314 ALA A CA 1
ATOM 2395 C C . ALA A 1 314 ? 8.372 80.782 21.517 1.00 16.64 314 ALA A C 1
ATOM 2396 O O . ALA A 1 314 ? 9.150 79.948 21.972 1.00 16.20 314 ALA A O 1
ATOM 2398 N N . PRO A 1 315 ? 7.298 80.432 20.786 1.00 17.53 315 PRO A N 1
ATOM 2399 C CA . PRO A 1 315 ? 6.979 79.025 20.515 1.00 15.24 315 PRO A CA 1
ATOM 2400 C C . PRO A 1 315 ? 8.010 78.189 19.757 1.00 16.93 315 PRO A C 1
ATOM 2401 O O . PRO A 1 315 ? 7.857 76.971 19.657 1.00 19.14 315 PRO A O 1
ATOM 2405 N N . ALA A 1 316 ? 9.055 78.820 19.228 1.00 16.35 316 ALA A N 1
ATOM 2406 C CA . ALA A 1 316 ? 10.091 78.069 18.519 1.00 18.15 316 ALA A CA 1
ATOM 2407 C C . ALA A 1 316 ? 10.974 77.334 19.521 1.00 19.46 316 ALA A C 1
ATOM 2408 O O . ALA A 1 316 ? 11.681 76.395 19.167 1.00 18.55 316 ALA A O 1
ATOM 2410 N N . VAL A 1 317 ? 10.911 77.768 20.775 1.00 17.83 317 VAL A N 1
ATOM 2411 C CA . VAL A 1 317 ? 11.721 77.196 21.852 1.00 19.00 317 VAL A CA 1
ATOM 2412 C C . VAL A 1 317 ? 11.176 75.912 22.469 1.00 17.07 317 VAL A C 1
ATOM 2413 O O . VAL A 1 317 ? 9.972 75.677 22.483 1.00 18.20 317 VAL A O 1
ATOM 2417 N N . VAL A 1 318 ? 12.074 75.072 22.975 1.00 18.71 318 VAL A N 1
ATOM 2418 C CA . VAL A 1 318 ? 11.642 73.843 23.628 1.00 18.12 318 VAL A CA 1
ATOM 2419 C C . VAL A 1 318 ? 12.148 73.795 25.061 1.00 18.36 318 VAL A C 1
ATOM 2420 O O . VAL A 1 318 ? 13.191 74.376 25.382 1.00 17.20 318 VAL A O 1
ATOM 2432 N N . LYS A 1 320 ? 13.320 71.354 28.116 1.00 17.76 320 LYS A N 1
ATOM 2433 C CA . LYS A 1 320 ? 13.868 70.017 28.319 1.00 18.10 320 LYS A CA 1
ATOM 2434 C C . LYS A 1 320 ? 14.051 69.721 29.803 1.00 18.52 320 LYS A C 1
ATOM 2435 O O . LYS A 1 320 ? 14.691 70.481 30.526 1.00 18.20 320 LYS A O 1
ATOM 2441 N N . ALA A 1 321 ? 13.496 68.606 30.256 1.00 17.40 321 ALA A N 1
ATOM 2442 C CA . ALA A 1 321 ? 13.607 68.257 31.661 1.00 20.22 321 ALA A CA 1
ATOM 2443 C C . ALA A 1 321 ? 14.956 67.632 31.978 1.00 23.39 321 ALA A C 1
ATOM 2444 O O . ALA A 1 321 ? 15.372 66.666 31.336 1.00 21.35 321 ALA A O 1
ATOM 2446 N N . GLU A 1 322 ? 15.647 68.218 32.951 1.00 27.66 322 GLU A N 1
ATOM 2447 C CA . GLU A 1 322 ? 16.925 67.692 33.412 1.00 34.03 322 GLU A CA 1
ATOM 2448 C C . GLU A 1 322 ? 16.569 67.010 34.720 1.00 36.29 322 GLU A C 1
ATOM 2449 O O . GLU A 1 322 ? 16.679 67.602 35.796 1.00 40.86 322 GLU A O 1
ATOM 2455 N N . ALA A 1 323 ? 16.113 65.773 34.620 1.00 37.77 323 ALA A N 1
ATOM 2456 C CA . ALA A 1 323 ? 15.728 65.016 35.796 1.00 38.30 323 ALA A CA 1
ATOM 2457 C C . ALA A 1 323 ? 16.256 63.604 35.652 1.00 40.45 323 ALA A C 1
ATOM 2458 O O . ALA A 1 323 ? 15.587 62.731 35.093 1.00 40.99 323 ALA A O 1
ATOM 2460 N N . ILE A 1 324 ? 17.467 63.389 36.151 1.00 39.57 324 ILE A N 1
ATOM 2461 C CA . ILE A 1 324 ? 18.090 62.079 36.081 1.00 40.49 324 ILE A CA 1
ATOM 2462 C C . ILE A 1 324 ? 17.375 61.147 37.050 1.00 40.57 324 ILE A C 1
ATOM 2463 O O . ILE A 1 324 ? 17.737 61.046 38.220 1.00 40.89 324 ILE A O 1
ATOM 2468 N N . VAL A 1 325 ? 16.344 60.477 36.549 1.00 40.01 325 VAL A N 1
ATOM 2469 C CA . VAL A 1 325 ? 15.564 59.554 37.357 1.00 39.39 325 VAL A CA 1
ATOM 2470 C C . VAL A 1 325 ? 15.145 58.361 36.499 1.00 38.80 325 VAL A C 1
ATOM 2471 O O . VAL A 1 325 ? 15.365 58.355 35.283 1.00 39.07 325 VAL A O 1
ATOM 2475 N N . PRO A 1 326 ? 14.557 57.324 37.121 1.00 39.26 326 PRO A N 1
ATOM 2476 C CA . PRO A 1 326 ? 14.126 56.155 36.346 1.00 39.97 326 PRO A CA 1
ATOM 2477 C C . PRO A 1 326 ? 12.998 56.573 35.402 1.00 40.86 326 PRO A C 1
ATOM 2478 O O . PRO A 1 326 ? 12.156 57.396 35.767 1.00 40.14 326 PRO A O 1
ATOM 2490 N N . THR A 1 328 ? 10.294 55.640 34.791 1.00 42.50 328 THR A N 1
ATOM 2491 C CA . THR A 1 328 ? 8.935 55.522 35.315 1.00 42.84 328 THR A CA 1
ATOM 2492 C C . THR A 1 328 ? 8.489 56.824 35.975 1.00 41.49 328 THR A C 1
ATOM 2493 O O . THR A 1 328 ? 7.298 57.047 36.191 1.00 40.71 328 THR A O 1
ATOM 2497 N N . GLN A 1 329 ? 9.453 57.680 36.292 1.00 39.55 329 GLN A N 1
ATOM 2498 C CA . GLN A 1 329 ? 9.165 58.956 36.935 1.00 38.82 329 GLN A CA 1
ATOM 2499 C C . GLN A 1 329 ? 9.321 60.107 35.946 1.00 36.10 329 GLN A C 1
ATOM 2500 O O . GLN A 1 329 ? 9.335 61.273 36.337 1.00 33.66 329 GLN A O 1
ATOM 2506 N N . LEU A 1 330 ? 9.445 59.776 34.665 1.00 35.83 330 LEU A N 1
ATOM 2507 C CA . LEU A 1 330 ? 9.615 60.797 33.637 1.00 34.70 330 LEU A CA 1
ATOM 2508 C C . LEU A 1 330 ? 8.343 61.279 32.946 1.00 32.49 330 LEU A C 1
ATOM 2509 O O . LEU A 1 330 ? 8.245 62.453 32.593 1.00 32.41 330 LEU A O 1
ATOM 2514 N N . PRO A 1 331 ? 7.358 60.390 32.737 1.00 30.48 331 PRO A N 1
ATOM 2515 C CA . PRO A 1 331 ? 6.122 60.821 32.071 1.00 28.34 331 PRO A CA 1
ATOM 2516 C C . PRO A 1 331 ? 5.539 62.131 32.604 1.00 26.47 331 PRO A C 1
ATOM 2517 O O . PRO A 1 331 ? 5.137 62.997 31.823 1.00 25.95 331 PRO A O 1
ATOM 2521 N N . PRO A 1 332 ? 5.482 62.293 33.940 1.00 22.73 332 PRO A N 1
ATOM 2522 C CA . PRO A 1 332 ? 4.938 63.523 34.526 1.00 22.63 332 PRO A CA 1
ATOM 2523 C C . PRO A 1 332 ? 5.547 64.801 33.945 1.00 20.44 332 PRO A C 1
ATOM 2524 O O . PRO A 1 332 ? 4.877 65.827 33.847 1.00 20.39 332 PRO A O 1
ATOM 2528 N N . TYR A 1 333 ? 6.820 64.746 33.565 1.00 19.40 333 TYR A N 1
ATOM 2529 C CA . TYR A 1 333 ? 7.464 65.929 33.005 1.00 19.42 333 TYR A CA 1
ATOM 2530 C C . TYR A 1 333 ? 6.902 66.346 31.648 1.00 19.60 333 TYR A C 1
ATOM 2531 O O . TYR A 1 333 ? 7.050 67.503 31.247 1.00 17.84 333 TYR A O 1
ATOM 2540 N N . PHE A 1 334 ? 6.263 65.417 30.938 1.00 20.53 334 PHE A N 1
ATOM 2541 C CA . PHE A 1 334 ? 5.659 65.753 29.647 1.00 19.18 334 PHE A CA 1
ATOM 2542 C C . PHE A 1 334 ? 4.262 66.297 29.923 1.00 20.60 334 PHE A C 1
ATOM 2543 O O . PHE A 1 334 ? 3.531 66.669 29.009 1.00 18.28 334 PHE A O 1
ATOM 2551 N N . GLY A 1 335 ? 3.900 66.339 31.201 1.00 19.82 335 GLY A N 1
ATOM 2552 C CA . GLY A 1 335 ? 2.594 66.827 31.582 1.00 22.18 335 GLY A CA 1
ATOM 2553 C C . GLY A 1 335 ? 1.687 65.670 31.928 1.00 22.75 335 GLY A C 1
ATOM 2554 O O . GLY A 1 335 ? 1.592 64.702 31.176 1.00 24.15 335 GLY A O 1
ATOM 2555 N N . SER A 1 336 ? 1.021 65.765 33.070 1.00 26.01 336 SER A N 1
ATOM 2556 C CA . SER A 1 336 ? 0.121 64.709 33.508 1.00 27.97 336 SER A CA 1
ATOM 2557 C C . SER A 1 336 ? -1.333 65.116 33.327 1.00 28.18 336 SER A C 1
ATOM 2558 O O . SER A 1 336 ? -1.670 66.298 33.377 1.00 28.14 336 SER A O 1
ATOM 2561 N N . GLY A 1 337 ? -2.186 64.120 33.109 1.00 29.80 337 GLY A N 1
ATOM 2562 C CA . GLY A 1 337 ? -3.604 64.371 32.937 1.00 28.79 337 GLY A CA 1
ATOM 2563 C C . GLY A 1 337 ? -3.952 65.416 31.896 1.00 28.90 337 GLY A C 1
ATOM 2564 O O . GLY A 1 337 ? -3.535 65.327 30.740 1.00 27.17 337 GLY A O 1
ATOM 2565 N N . VAL A 1 338 ? -4.724 66.413 32.318 1.00 28.53 338 VAL A N 1
ATOM 2566 C CA . VAL A 1 338 ? -5.166 67.482 31.436 1.00 30.37 338 VAL A CA 1
ATOM 2567 C C . VAL A 1 338 ? -4.025 68.317 30.882 1.00 31.21 338 VAL A C 1
ATOM 2568 O O . VAL A 1 338 ? -4.197 69.023 29.888 1.00 30.74 338 VAL A O 1
ATOM 2572 N N . ASP A 1 339 ? -2.862 68.251 31.520 1.00 29.91 339 ASP A N 1
ATOM 2573 C CA . ASP A 1 339 ? -1.736 69.035 31.043 1.00 29.31 339 ASP A CA 1
ATOM 2574 C C . ASP A 1 339 ? -0.712 68.256 30.232 1.00 28.14 339 ASP A C 1
ATOM 2575 O O . ASP A 1 339 ? 0.376 68.765 29.962 1.00 26.98 339 ASP A O 1
ATOM 2580 N N . GLU A 1 340 ? -1.046 67.031 29.837 1.00 25.44 340 GLU A N 1
ATOM 2581 C CA . GLU A 1 340 ? -0.112 66.260 29.029 1.00 23.63 340 GLU A CA 1
ATOM 2582 C C . GLU A 1 340 ? 0.067 66.996 27.705 1.00 24.26 340 GLU A C 1
ATOM 2583 O O . GLU A 1 340 ? -0.914 67.379 27.058 1.00 24.55 340 GLU A O 1
ATOM 2589 N N . GLY A 1 341 ? 1.321 67.195 27.311 1.00 24.94 341 GLY A N 1
ATOM 2590 C CA . GLY A 1 341 ? 1.614 67.900 26.077 1.00 22.91 341 GLY A CA 1
ATOM 2591 C C . GLY A 1 341 ? 1.750 69.395 26.310 1.00 23.71 341 GLY A C 1
ATOM 2592 O O . GLY A 1 341 ? 2.036 70.157 25.382 1.00 21.49 341 GLY A O 1
ATOM 2593 N N . HIS A 1 342 ? 1.543 69.822 27.553 1.00 21.89 342 HIS A N 1
ATOM 2594 C CA . HIS A 1 342 ? 1.648 71.235 27.899 1.00 21.48 342 HIS A CA 1
ATOM 2595 C C . HIS A 1 342 ? 2.733 71.521 28.945 1.00 20.29 342 HIS A C 1
ATOM 2596 O O . HIS A 1 342 ? 2.600 72.452 29.742 1.00 20.23 342 HIS A O 1
ATOM 2603 N N . GLU A 1 343 ? 3.803 70.732 28.945 1.00 19.61 343 GLU A N 1
ATOM 2604 C CA . GLU A 1 343 ? 4.894 70.941 29.896 1.00 17.89 343 GLU A CA 1
ATOM 2605 C C . GLU A 1 343 ? 6.224 70.856 29.142 1.00 18.32 343 GLU A C 1
ATOM 2606 O O . GLU A 1 343 ? 6.471 71.665 28.241 1.00 15.83 343 GLU A O 1
ATOM 2612 N N . CYS A 1 344 ? 7.078 69.890 29.481 1.00 17.48 344 CYS A N 1
ATOM 2613 C CA . CYS A 1 344 ? 8.366 69.766 28.788 1.00 16.71 344 CYS A CA 1
ATOM 2614 C C . CYS A 1 344 ? 8.210 69.014 27.482 1.00 17.46 344 CYS A C 1
ATOM 2615 O O . CYS A 1 344 ? 7.414 68.083 27.404 1.00 18.94 344 CYS A O 1
ATOM 2618 N N . HIS A 1 345 ? 8.977 69.418 26.471 1.00 16.76 345 HIS A N 1
ATOM 2619 C CA . HIS A 1 345 ? 8.941 68.770 25.158 1.00 18.82 345 HIS A CA 1
ATOM 2620 C C . HIS A 1 345 ? 9.869 67.564 25.155 1.00 18.96 345 HIS A C 1
ATOM 2621 O O . HIS A 1 345 ? 9.612 66.565 24.474 1.00 17.36 345 HIS A O 1
ATOM 2628 N N . LEU A 1 346 ? 10.959 67.681 25.909 1.00 17.18 346 LEU A N 1
ATOM 2629 C CA . LEU A 1 346 ? 11.980 66.640 25.975 1.00 17.75 346 LEU A CA 1
ATOM 2630 C C . LEU A 1 346 ? 12.370 66.227 27.384 1.00 18.22 346 LEU A C 1
ATOM 2631 O O . LEU A 1 346 ? 12.251 67.008 28.327 1.00 17.94 346 LEU A O 1
ATOM 2636 N N . ALA A 1 347 ? 12.847 64.990 27.507 1.00 17.36 347 ALA A N 1
ATOM 2637 C CA . ALA A 1 347 ? 13.323 64.449 28.775 1.00 16.96 347 ALA A CA 1
ATOM 2638 C C . ALA A 1 347 ? 14.473 63.504 28.438 1.00 19.96 347 ALA A C 1
ATOM 2639 O O . ALA A 1 347 ? 14.467 62.861 27.383 1.00 15.73 347 ALA A O 1
ATOM 2641 N N . TYR A 1 348 ? 15.464 63.434 29.321 1.00 19.49 348 TYR A N 1
ATOM 2642 C CA . TYR A 1 348 ? 16.621 62.570 29.105 1.00 21.05 348 TYR A CA 1
ATOM 2643 C C . TYR A 1 348 ? 16.327 61.122 29.445 1.00 21.16 348 TYR A C 1
ATOM 2644 O O . TYR A 1 348 ? 15.842 60.820 30.537 1.00 23.23 348 TYR A O 1
ATOM 2653 N N . HIS A 1 349 ? 16.629 60.223 28.515 1.00 19.82 349 HIS A N 1
ATOM 2654 C CA . HIS A 1 349 ? 16.397 58.810 28.751 1.00 20.42 349 HIS A CA 1
ATOM 2655 C C . HIS A 1 349 ? 17.639 58.209 29.398 1.00 20.38 349 HIS A C 1
ATOM 2656 O O . HIS A 1 349 ? 18.397 57.481 28.760 1.00 21.00 349 HIS A O 1
ATOM 2663 N N . SER A 1 350 ? 17.840 58.535 30.669 1.00 20.10 350 SER A N 1
ATOM 2664 C CA . SER A 1 350 ? 18.989 58.049 31.434 1.00 21.03 350 SER A CA 1
ATOM 2665 C C . SER A 1 350 ? 18.959 56.543 31.670 1.00 21.70 350 SER A C 1
ATOM 2666 O O . SER A 1 350 ? 20.009 55.891 31.725 1.00 20.23 350 SER A O 1
ATOM 2669 N N . THR A 1 351 ? 17.762 55.984 31.822 1.00 19.99 351 THR A N 1
ATOM 2670 C CA . THR A 1 351 ? 17.644 54.549 32.025 1.00 20.85 351 THR A CA 1
ATOM 2671 C C . THR A 1 351 ? 18.272 53.828 30.829 1.00 22.19 351 THR A C 1
ATOM 2672 O O . THR A 1 351 ? 19.039 52.879 30.998 1.00 21.92 351 THR A O 1
ATOM 2676 N N . LEU A 1 352 ? 17.950 54.288 29.623 1.00 21.37 352 LEU A N 1
ATOM 2677 C CA . LEU A 1 352 ? 18.494 53.682 28.412 1.00 19.59 352 LEU A CA 1
ATOM 2678 C C . LEU A 1 352 ? 20.015 53.813 28.397 1.00 18.96 352 LEU A C 1
ATOM 2679 O O . LEU A 1 352 ? 20.728 52.855 28.110 1.00 19.50 352 LEU A O 1
ATOM 2692 N N . ALA A 1 354 ? 22.195 54.181 30.909 1.00 17.65 354 ALA A N 1
ATOM 2693 C CA . ALA A 1 354 ? 22.816 53.291 31.887 1.00 18.16 354 ALA A CA 1
ATOM 2694 C C . ALA A 1 354 ? 22.634 51.828 31.490 1.00 19.43 354 ALA A C 1
ATOM 2695 O O . ALA A 1 354 ? 23.518 51.000 31.719 1.00 18.13 354 ALA A O 1
ATOM 2697 N N . ALA A 1 355 ? 21.489 51.512 30.889 1.00 18.34 355 ALA A N 1
ATOM 2698 C CA . ALA A 1 355 ? 21.213 50.147 30.456 1.00 19.81 355 ALA A CA 1
ATOM 2699 C C . ALA A 1 355 ? 22.164 49.752 29.334 1.00 17.61 355 ALA A C 1
ATOM 2700 O O . ALA A 1 355 ? 22.605 48.609 29.258 1.00 19.11 355 ALA A O 1
ATOM 2702 N N . GLY A 1 356 ? 22.479 50.700 28.458 1.00 17.29 356 GLY A N 1
ATOM 2703 C CA . GLY A 1 356 ? 23.392 50.408 27.367 1.00 16.93 356 GLY A CA 1
ATOM 2704 C C . GLY A 1 356 ? 24.729 49.899 27.897 1.00 17.16 356 GLY A C 1
ATOM 2705 O O . GLY A 1 356 ? 25.225 48.853 27.465 1.00 16.56 356 GLY A O 1
ATOM 2706 N N . TRP A 1 357 ? 25.304 50.626 28.851 1.00 16.49 357 TRP A N 1
ATOM 2707 C CA . TRP A 1 357 ? 26.589 50.235 29.428 1.00 17.35 357 TRP A CA 1
ATOM 2708 C C . TRP A 1 357 ? 26.506 48.937 30.222 1.00 18.62 357 TRP A C 1
ATOM 2709 O O . TRP A 1 357 ? 27.424 48.111 30.167 1.00 17.15 357 TRP A O 1
ATOM 2720 N N . SER A 1 358 ? 25.410 48.753 30.952 1.00 18.11 358 SER A N 1
ATOM 2721 C CA . SER A 1 358 ? 25.231 47.531 31.732 1.00 19.85 358 SER A CA 1
ATOM 2722 C C . SER A 1 358 ? 25.155 46.348 30.773 1.00 20.93 358 SER A C 1
ATOM 2723 O O . SER A 1 358 ? 25.810 45.326 30.973 1.00 22.34 358 SER A O 1
ATOM 2726 N N . ALA A 1 359 ? 24.354 46.495 29.721 1.00 20.69 359 ALA A N 1
ATOM 2727 C CA . ALA A 1 359 ? 24.204 45.439 28.727 1.00 20.07 359 ALA A CA 1
ATOM 2728 C C . ALA A 1 359 ? 25.552 45.076 28.103 1.00 20.07 359 ALA A C 1
ATOM 2729 O O . ALA A 1 359 ? 25.837 43.906 27.863 1.00 21.80 359 ALA A O 1
ATOM 2731 N N . LEU A 1 360 ? 26.380 46.084 27.850 1.00 19.86 360 LEU A N 1
ATOM 2732 C CA . LEU A 1 360 ? 27.689 45.865 27.249 1.00 18.77 360 LEU A CA 1
ATOM 2733 C C . LEU A 1 360 ? 28.591 45.079 28.193 1.00 20.22 360 LEU A C 1
ATOM 2734 O O . LEU A 1 360 ? 29.179 44.066 27.810 1.00 19.87 360 LEU A O 1
ATOM 2739 N N . ALA A 1 361 ? 28.694 45.548 29.431 1.00 18.38 361 ALA A N 1
ATOM 2740 C CA . ALA A 1 361 ? 29.541 44.884 30.417 1.00 19.42 361 ALA A CA 1
ATOM 2741 C C . ALA A 1 361 ? 29.095 43.450 30.696 1.00 19.98 361 ALA A C 1
ATOM 2742 O O . ALA A 1 361 ? 29.921 42.552 30.862 1.00 20.73 361 ALA A O 1
ATOM 2744 N N . LEU A 1 362 ? 27.786 43.232 30.730 1.00 17.69 362 LEU A N 1
ATOM 2745 C CA . LEU A 1 362 ? 27.253 41.912 31.035 1.00 19.09 362 LEU A CA 1
ATOM 2746 C C . LEU A 1 362 ? 26.949 41.048 29.808 1.00 18.25 362 LEU A C 1
ATOM 2747 O O . LEU A 1 362 ? 26.622 39.869 29.944 1.00 19.46 362 LEU A O 1
ATOM 2752 N N . GLN A 1 363 ? 27.112 41.633 28.623 1.00 18.98 363 GLN A N 1
ATOM 2753 C CA . GLN A 1 363 ? 26.836 40.964 27.354 1.00 18.76 363 GLN A CA 1
ATOM 2754 C C . GLN A 1 363 ? 25.408 40.443 27.388 1.00 19.35 363 GLN A C 1
ATOM 2755 O O . GLN A 1 363 ? 25.123 39.291 27.042 1.00 18.66 363 GLN A O 1
ATOM 2761 N N . ARG A 1 364 ? 24.508 41.331 27.801 1.00 18.70 364 ARG A N 1
ATOM 2762 C CA . ARG A 1 364 ? 23.098 41.002 27.929 1.00 19.21 364 ARG A CA 1
ATOM 2763 C C . ARG A 1 364 ? 22.166 41.986 27.242 1.00 19.34 364 ARG A C 1
ATOM 2764 O O . ARG A 1 364 ? 21.878 43.057 27.771 1.00 18.95 364 ARG A O 1
ATOM 2772 N N . GLY A 1 365 ? 21.701 41.609 26.058 1.00 19.63 365 GLY A N 1
ATOM 2773 C CA . GLY A 1 365 ? 20.776 42.452 25.330 1.00 20.68 365 GLY A CA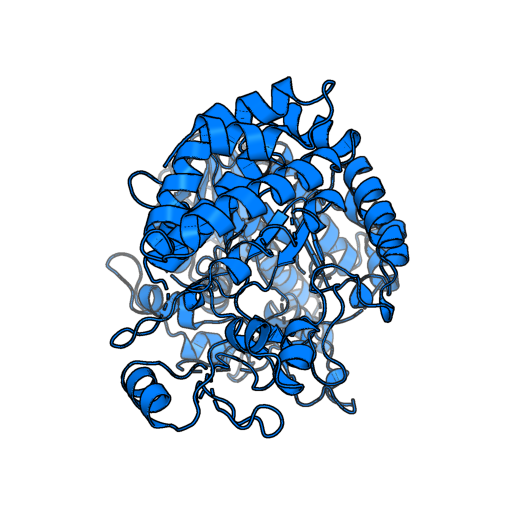 1
ATOM 2774 C C . GLY A 1 365 ? 19.387 42.410 25.949 1.00 21.11 365 GLY A C 1
ATOM 2775 O O . GLY A 1 365 ? 18.572 43.295 25.685 1.00 19.71 365 GLY A O 1
ATOM 2776 N N . ASP A 1 366 ? 19.107 41.398 26.772 1.00 19.12 366 ASP A N 1
ATOM 2777 C CA . ASP A 1 366 ? 17.788 41.290 27.400 1.00 20.07 366 ASP A CA 1
ATOM 2778 C C . ASP A 1 366 ? 17.501 42.455 28.346 1.00 19.99 366 ASP A C 1
ATOM 2779 O O . ASP A 1 366 ? 16.342 42.771 28.621 1.00 17.80 366 ASP A O 1
ATOM 2784 N N . ILE A 1 367 ? 18.555 43.113 28.819 1.00 17.96 367 ILE A N 1
ATOM 2785 C CA . ILE A 1 367 ? 18.392 44.267 29.700 1.00 18.60 367 ILE A CA 1
ATOM 2786 C C . ILE A 1 367 ? 17.816 45.432 28.878 1.00 17.92 367 ILE A C 1
ATOM 2787 O O . ILE A 1 367 ? 16.966 46.190 29.353 1.00 18.68 367 ILE A O 1
ATOM 2792 N N . LEU A 1 368 ? 18.278 45.573 27.640 1.00 18.10 368 LEU A N 1
ATOM 2793 C CA . LEU A 1 368 ? 17.775 46.647 26.789 1.00 19.30 368 LEU A CA 1
ATOM 2794 C C . LEU A 1 368 ? 16.351 46.349 26.340 1.00 18.96 368 LEU A C 1
ATOM 2795 O O . LEU A 1 368 ? 15.527 47.254 26.219 1.00 17.84 368 LEU A O 1
ATOM 2800 N N . HIS A 1 369 ? 16.053 45.080 26.088 1.00 20.13 369 HIS A N 1
ATOM 2801 C CA . HIS A 1 369 ? 14.693 44.730 25.699 1.00 19.94 369 HIS A CA 1
ATOM 2802 C C . HIS A 1 369 ? 13.776 45.185 26.828 1.00 20.25 369 HIS A C 1
ATOM 2803 O O . HIS A 1 369 ? 12.714 45.760 26.596 1.00 21.41 369 HIS A O 1
ATOM 2810 N N . ASN A 1 370 ? 14.203 44.916 28.058 1.00 21.62 370 ASN A N 1
ATOM 2811 C CA . ASN A 1 370 ? 13.429 45.280 29.235 1.00 21.45 370 ASN A CA 1
ATOM 2812 C C . ASN A 1 370 ? 13.162 46.785 29.286 1.00 23.06 370 ASN A C 1
ATOM 2813 O O . ASN A 1 370 ? 12.028 47.226 29.497 1.00 22.66 370 ASN A O 1
ATOM 2818 N N . VAL A 1 371 ? 14.208 47.574 29.084 1.00 20.40 371 VAL A N 1
ATOM 2819 C CA . VAL A 1 371 ? 14.062 49.021 29.118 1.00 21.23 371 VAL A CA 1
ATOM 2820 C C . VAL A 1 371 ? 13.138 49.542 28.017 1.00 21.65 371 VAL A C 1
ATOM 2821 O O . VAL A 1 371 ? 12.212 50.309 28.287 1.00 23.74 371 VAL A O 1
ATOM 2825 N N . ILE A 1 372 ? 13.381 49.133 26.778 1.00 20.47 372 ILE A N 1
ATOM 2826 C CA . ILE A 1 372 ? 12.546 49.602 25.680 1.00 20.43 372 ILE A CA 1
ATOM 2827 C C . ILE A 1 372 ? 11.132 49.038 25.761 1.00 22.32 372 ILE A C 1
ATOM 2828 O O . ILE A 1 372 ? 10.161 49.756 25.517 1.00 23.08 372 ILE A O 1
ATOM 2833 N N . ALA A 1 373 ? 11.010 47.760 26.111 1.00 20.74 373 ALA A N 1
ATOM 2834 C CA . ALA A 1 373 ? 9.689 47.140 26.218 1.00 24.31 373 ALA A CA 1
ATOM 2835 C C . ALA A 1 373 ? 8.814 47.876 27.225 1.00 24.35 373 ALA A C 1
ATOM 2836 O O . ALA A 1 373 ? 7.581 47.847 27.127 1.00 27.50 373 ALA A O 1
ATOM 2838 N N . HIS A 1 374 ? 9.447 48.537 28.190 1.00 23.66 374 HIS A N 1
ATOM 2839 C CA . HIS A 1 374 ? 8.713 49.268 29.217 1.00 22.88 374 HIS A CA 1
ATOM 2840 C C . HIS A 1 374 ? 8.803 50.784 29.109 1.00 25.18 374 HIS A C 1
ATOM 2841 O O . HIS A 1 374 ? 8.269 51.498 29.958 1.00 26.03 374 HIS A O 1
ATOM 2848 N N . SER A 1 375 ? 9.481 51.279 28.081 1.00 25.25 375 SER A N 1
ATOM 2849 C CA . SER A 1 375 ? 9.619 52.721 27.900 1.00 25.20 375 SER A CA 1
ATOM 2850 C C . SER A 1 375 ? 8.236 53.336 27.681 1.00 23.64 375 SER A C 1
ATOM 2851 O O . SER A 1 375 ? 7.513 52.952 26.765 1.00 22.46 375 SER A O 1
ATOM 2854 N N . PRO A 1 376 ? 7.847 54.300 28.530 1.00 23.63 376 PRO A N 1
ATOM 2855 C CA . PRO A 1 376 ? 6.534 54.927 28.372 1.00 23.50 376 PRO A CA 1
ATOM 2856 C C . PRO A 1 376 ? 6.398 55.556 26.990 1.00 23.64 376 PRO A C 1
ATOM 2857 O O . PRO A 1 376 ? 7.303 56.252 26.526 1.00 24.32 376 PRO A O 1
ATOM 2861 N N . PRO A 1 377 ? 5.269 55.309 26.307 1.00 22.84 377 PRO A N 1
ATOM 2862 C CA . PRO A 1 377 ? 5.070 55.882 24.975 1.00 22.77 377 PRO A CA 1
ATOM 2863 C C . PRO A 1 377 ? 5.051 57.406 25.057 1.00 20.82 377 PRO A C 1
ATOM 2864 O O . PRO A 1 377 ? 4.431 57.983 25.950 1.00 22.12 377 PRO A O 1
ATOM 2868 N N . LEU A 1 378 ? 5.747 58.044 24.124 1.00 19.80 378 LEU A N 1
ATOM 2869 C CA . LEU A 1 378 ? 5.859 59.499 24.093 1.00 19.16 378 LEU A CA 1
ATOM 2870 C C . LEU A 1 378 ? 4.568 60.228 23.767 1.00 18.61 378 LEU A C 1
ATOM 2871 O O . LEU A 1 378 ? 3.874 59.877 22.816 1.00 17.73 378 LEU A O 1
ATOM 2876 N N . PRO A 1 379 ? 4.226 61.254 24.564 1.00 18.70 379 PRO A N 1
ATOM 2877 C CA . PRO A 1 379 ? 2.997 61.995 24.276 1.00 19.56 379 PRO A CA 1
ATOM 2878 C C . PRO A 1 379 ? 3.227 62.730 22.958 1.00 20.17 379 PRO A C 1
ATOM 2879 O O . PRO A 1 379 ? 4.370 62.862 22.508 1.00 17.89 379 PRO A O 1
ATOM 2883 N N . ARG A 1 380 ? 2.151 63.196 22.335 1.00 18.39 380 ARG A N 1
ATOM 2884 C CA . ARG A 1 380 ? 2.270 63.921 21.077 1.00 22.51 380 ARG A CA 1
ATOM 2885 C C . ARG A 1 380 ? 3.208 65.122 21.255 1.00 19.09 380 ARG A C 1
ATOM 2886 O O . ARG A 1 380 ? 3.146 65.823 22.264 1.00 20.50 380 ARG A O 1
ATOM 2894 N N . HIS A 1 381 ? 4.081 65.339 20.277 1.00 17.94 381 HIS A N 1
ATOM 2895 C CA . HIS A 1 381 ? 5.032 66.450 20.298 1.00 20.39 381 HIS A CA 1
ATOM 2896 C C . HIS A 1 381 ? 6.028 66.439 21.454 1.00 20.71 381 HIS A C 1
ATOM 2897 O O . HIS A 1 381 ? 6.469 67.492 21.917 1.00 18.38 381 HIS A O 1
ATOM 2904 N N . CYS A 1 382 ? 6.375 65.246 21.913 1.00 19.18 382 CYS A N 1
ATOM 2905 C CA . CYS A 1 382 ? 7.346 65.071 22.993 1.00 18.12 382 CYS A CA 1
ATOM 2906 C C . CYS A 1 382 ? 8.334 64.026 22.495 1.00 18.80 382 CYS A C 1
ATOM 2907 O O . CYS A 1 382 ? 7.988 63.192 21.653 1.00 18.87 382 CYS A O 1
ATOM 2910 N N . ALA A 1 383 ? 9.565 64.073 22.992 1.00 17.51 383 ALA A N 1
ATOM 2911 C CA . ALA A 1 383 ? 10.571 63.111 22.563 1.00 18.12 383 ALA A CA 1
ATOM 2912 C C . ALA A 1 383 ? 11.654 62.924 23.621 1.00 18.95 383 ALA A C 1
ATOM 2913 O O . ALA A 1 383 ? 11.672 63.617 24.638 1.00 15.94 383 ALA A O 1
ATOM 2915 N N . TRP A 1 384 ? 12.546 61.968 23.385 1.00 15.39 384 TRP A N 1
ATOM 2916 C CA . TRP A 1 384 ? 13.628 61.712 24.321 1.00 17.93 384 TRP A CA 1
ATOM 2917 C C . TRP A 1 384 ? 14.925 62.324 23.832 1.00 18.47 384 TRP A C 1
ATOM 2918 O O . TRP A 1 384 ? 15.093 62.629 22.654 1.00 16.60 384 TRP A O 1
ATOM 2929 N N . LEU A 1 385 ? 15.840 62.496 24.773 1.00 16.83 385 LEU A N 1
ATOM 2930 C CA . LEU A 1 385 ? 17.181 62.961 24.479 1.00 17.95 385 LEU A CA 1
ATOM 2931 C C . LEU A 1 385 ? 17.903 61.658 24.835 1.00 19.36 385 LEU A C 1
ATOM 2932 O O . LEU A 1 385 ? 17.808 61.196 25.974 1.00 17.32 385 LEU A O 1
ATOM 2937 N N . SER A 1 386 ? 18.557 61.030 23.862 1.00 17.20 386 SER A N 1
ATOM 2938 C CA . SER A 1 386 ? 19.281 59.790 24.125 1.00 18.53 386 SER A CA 1
ATOM 2939 C C . SER A 1 386 ? 20.771 60.082 24.103 1.00 18.31 386 SER A C 1
ATOM 2940 O O . SER A 1 386 ? 21.247 60.860 23.275 1.00 19.17 386 SER A O 1
ATOM 2943 N N . TYR A 1 387 ? 21.515 59.465 25.014 1.00 17.76 387 TYR A N 1
ATOM 2944 C CA . TYR A 1 387 ? 22.945 59.717 25.066 1.00 16.52 387 TYR A CA 1
ATOM 2945 C C . TYR A 1 387 ? 23.740 58.527 25.585 1.00 16.39 387 TYR A C 1
ATOM 2946 O O . TYR A 1 387 ? 23.179 57.577 26.127 1.00 16.62 387 TYR A O 1
ATOM 2955 N N . VAL A 1 388 ? 25.052 58.583 25.392 1.00 17.48 388 VAL A N 1
ATOM 2956 C CA . VAL A 1 388 ? 25.947 57.522 25.841 1.00 17.45 388 VAL A CA 1
ATOM 2957 C C . VAL A 1 388 ? 26.749 58.031 27.038 1.00 18.09 388 VAL A C 1
ATOM 2958 O O . VAL A 1 388 ? 26.902 57.322 28.034 1.00 18.76 388 VAL A O 1
ATOM 2962 N N . ARG A 1 389 ? 27.263 59.256 26.934 1.00 16.33 389 ARG A N 1
ATOM 2963 C CA . ARG A 1 389 ? 27.982 59.886 28.042 1.00 15.40 389 ARG A CA 1
ATOM 2964 C C . ARG A 1 389 ? 27.623 61.369 28.102 1.00 18.22 389 ARG A C 1
ATOM 2965 O O . ARG A 1 389 ? 26.899 61.891 27.241 1.00 16.73 389 ARG A O 1
ATOM 2973 N N . CYS A 1 390 ? 28.120 62.037 29.137 1.00 16.28 390 CYS A N 1
ATOM 2974 C CA . CYS A 1 390 ? 27.886 63.462 29.328 1.00 15.98 390 CYS A CA 1
ATOM 2975 C C . CYS A 1 390 ? 28.947 63.985 30.299 1.00 18.16 390 CYS A C 1
ATOM 2976 O O . CYS A 1 390 ? 29.876 63.262 30.661 1.00 16.95 390 CYS A O 1
ATOM 2979 N N . HIS A 1 391 ? 28.801 65.235 30.722 1.00 16.13 391 HIS A N 1
ATOM 2980 C CA . HIS A 1 391 ? 29.764 65.865 31.623 1.00 19.34 391 HIS A CA 1
ATOM 2981 C C . HIS A 1 391 ? 29.780 65.306 33.044 1.00 19.70 391 HIS A C 1
ATOM 2982 O O . HIS A 1 391 ? 30.689 65.608 33.818 1.00 19.29 391 HIS A O 1
ATOM 2989 N N . ASP A 1 392 ? 28.780 64.502 33.391 1.00 17.85 392 ASP A N 1
ATOM 2990 C CA . ASP A 1 392 ? 28.714 63.918 34.726 1.00 20.14 392 ASP A CA 1
ATOM 2991 C C . ASP A 1 392 ? 29.107 62.453 34.745 1.00 18.55 392 ASP A C 1
ATOM 2992 O O . ASP A 1 392 ? 29.318 61.837 33.706 1.00 18.08 392 ASP A O 1
ATOM 2997 N N . ASP A 1 393 ? 29.198 61.904 35.951 1.00 17.79 393 ASP A N 1
ATOM 2998 C CA . ASP A 1 393 ? 29.518 60.499 36.145 1.00 19.19 393 ASP A CA 1
ATOM 2999 C C . ASP A 1 393 ? 28.280 59.713 35.726 1.00 18.64 393 ASP A C 1
ATOM 3000 O O . ASP A 1 393 ? 27.184 60.268 35.703 1.00 18.31 393 ASP A O 1
ATOM 3005 N N . ILE A 1 394 ? 28.450 58.439 35.374 1.00 16.86 394 ILE A N 1
ATOM 3006 C CA . ILE A 1 394 ? 27.300 57.609 35.022 1.00 18.30 394 ILE A CA 1
ATOM 3007 C C . ILE A 1 394 ? 26.611 57.208 36.328 1.00 22.35 394 ILE A C 1
ATOM 3008 O O . ILE A 1 394 ? 27.229 56.577 37.182 1.00 23.69 394 ILE A O 1
ATOM 3013 N N . GLY A 1 395 ? 25.338 57.567 36.475 1.00 22.75 395 GLY A N 1
ATOM 3014 C CA . GLY A 1 395 ? 24.603 57.219 37.680 1.00 24.58 395 GLY A CA 1
ATOM 3015 C C . GLY A 1 395 ? 23.888 55.890 37.516 1.00 24.62 395 GLY A C 1
ATOM 3016 O O . GLY A 1 395 ? 22.806 55.823 36.929 1.00 25.74 395 GLY A O 1
ATOM 3017 N N . TRP A 1 396 ? 24.484 54.828 38.047 1.00 24.29 396 TRP A N 1
ATOM 3018 C CA . TRP A 1 396 ? 23.909 53.492 37.929 1.00 24.39 396 TRP A CA 1
ATOM 3019 C C . TRP A 1 396 ? 22.594 53.289 38.682 1.00 25.68 396 TRP A C 1
ATOM 3020 O O . TRP A 1 396 ? 21.766 52.474 38.282 1.00 25.12 396 TRP A O 1
ATOM 3031 N N . ASN A 1 397 ? 22.404 54.033 39.765 1.00 26.23 397 ASN A N 1
ATOM 3032 C CA . ASN A 1 397 ? 21.204 53.897 40.581 1.00 28.59 397 ASN A CA 1
ATOM 3033 C C . ASN A 1 397 ? 19.876 54.054 39.839 1.00 27.94 397 ASN A C 1
ATOM 3034 O O . ASN A 1 397 ? 18.853 53.544 40.294 1.00 28.15 397 ASN A O 1
ATOM 3039 N N . VAL A 1 398 ? 19.877 54.748 38.704 1.00 27.97 398 VAL A N 1
ATOM 3040 C CA . VAL A 1 398 ? 18.634 54.911 37.958 1.00 26.67 398 VAL A CA 1
ATOM 3041 C C . VAL A 1 398 ? 18.100 53.557 37.507 1.00 25.99 398 VAL A C 1
ATOM 3042 O O . VAL A 1 398 ? 16.905 53.418 37.246 1.00 27.17 398 VAL A O 1
ATOM 3046 N N . LEU A 1 399 ? 18.986 52.564 37.429 1.00 23.35 399 LEU A N 1
ATOM 3047 C CA . LEU A 1 399 ? 18.611 51.214 36.996 1.00 24.32 399 LEU A CA 1
ATOM 3048 C C . LEU A 1 399 ? 18.229 50.272 38.135 1.00 25.09 399 LEU A C 1
ATOM 3049 O O . LEU A 1 399 ? 18.065 49.073 37.921 1.00 25.54 399 LEU A O 1
ATOM 3054 N N . GLN A 1 400 ? 18.085 50.811 39.338 1.00 25.73 400 GLN A N 1
ATOM 3055 C CA . GLN A 1 400 ? 17.737 49.999 40.500 1.00 29.41 400 GLN A CA 1
ATOM 3056 C C . GLN A 1 400 ? 16.567 49.046 40.239 1.00 30.24 400 GLN A C 1
ATOM 3057 O O . GLN A 1 400 ? 16.656 47.848 40.517 1.00 29.44 400 GLN A O 1
ATOM 3063 N N . HIS A 1 401 ? 15.475 49.580 39.703 1.00 28.58 401 HIS A N 1
ATOM 3064 C CA . HIS A 1 401 ? 14.291 48.774 39.425 1.00 29.45 401 HIS A CA 1
ATOM 3065 C C . HIS A 1 401 ? 14.564 47.642 38.439 1.00 27.48 401 HIS A C 1
ATOM 3066 O O . HIS A 1 401 ? 14.269 46.478 38.722 1.00 27.21 401 HIS A O 1
ATOM 3073 N N . GLU A 1 402 ? 15.117 47.985 37.279 1.00 24.78 402 GLU A N 1
ATOM 3074 C CA . GLU A 1 402 ? 15.423 46.996 36.254 1.00 24.19 402 GLU A CA 1
ATOM 3075 C C . GLU A 1 402 ? 16.376 45.916 36.769 1.00 23.83 402 GLU A C 1
ATOM 3076 O O . GLU A 1 402 ? 16.232 44.737 36.440 1.00 23.68 402 GLU A O 1
ATOM 3082 N N . ALA A 1 403 ? 17.347 46.329 37.577 1.00 22.29 403 ALA A N 1
ATOM 3083 C CA . ALA A 1 403 ? 18.339 45.409 38.131 1.00 22.40 403 ALA A CA 1
ATOM 3084 C C . ALA A 1 403 ? 17.732 44.305 38.998 1.00 24.19 403 ALA A C 1
ATOM 3085 O O . ALA A 1 403 ? 18.368 43.274 39.222 1.00 23.14 403 ALA A O 1
ATOM 3087 N N . CYS A 1 404 ? 16.514 44.519 39.492 1.00 23.88 404 CYS A N 1
ATOM 3088 C CA . CYS A 1 404 ? 15.844 43.511 40.312 1.00 25.26 404 CYS A CA 1
ATOM 3089 C C . CYS A 1 404 ? 15.289 42.416 39.411 1.00 24.24 404 CYS A C 1
ATOM 3090 O O . CYS A 1 404 ? 14.941 41.330 39.875 1.00 24.39 404 CYS A O 1
ATOM 3093 N N . GLY A 1 405 ? 15.212 42.717 38.119 1.00 22.60 405 GLY A N 1
ATOM 3094 C CA . GLY A 1 405 ? 14.712 41.755 37.156 1.00 23.70 405 GLY A CA 1
ATOM 3095 C C . GLY A 1 405 ? 13.200 41.614 37.116 1.00 21.93 405 GLY A C 1
ATOM 3096 O O . GLY A 1 405 ? 12.475 42.202 37.920 1.00 23.14 405 GLY A O 1
ATOM 3097 N N . ASN A 1 406 ? 12.728 40.835 36.151 1.00 22.08 406 ASN A N 1
ATOM 3098 C CA . ASN A 1 406 ? 11.303 40.569 35.997 1.00 24.17 406 ASN A CA 1
ATOM 3099 C C . ASN A 1 406 ? 11.119 39.214 35.321 1.00 23.63 406 ASN A C 1
ATOM 3100 O O . ASN A 1 406 ? 12.068 38.433 35.235 1.00 24.72 406 ASN A O 1
ATOM 3105 N N . ALA A 1 407 ? 9.912 38.931 34.842 1.00 22.71 407 ALA A N 1
ATOM 3106 C CA . ALA A 1 407 ? 9.625 37.639 34.222 1.00 22.95 407 ALA A CA 1
ATOM 3107 C C . ALA A 1 407 ? 10.490 37.286 33.021 1.00 23.58 407 ALA A C 1
ATOM 3108 O O . ALA A 1 407 ? 10.807 36.117 32.807 1.00 24.65 407 ALA A O 1
ATOM 3110 N N . ALA A 1 408 ? 10.878 38.289 32.241 1.00 23.68 408 ALA A N 1
ATOM 3111 C CA . ALA A 1 408 ? 11.681 38.053 31.048 1.00 24.97 408 ALA A CA 1
ATOM 3112 C C . ALA A 1 408 ? 13.181 38.256 31.231 1.00 25.83 408 ALA A C 1
ATOM 3113 O O . ALA A 1 408 ? 13.989 37.615 30.555 1.00 27.08 408 ALA A O 1
ATOM 3115 N N . GLN A 1 409 ? 13.554 39.146 32.140 1.00 26.87 409 GLN A N 1
ATOM 3116 C CA . GLN A 1 409 ? 14.965 39.441 32.364 1.00 24.62 409 GLN A CA 1
ATOM 3117 C C . GLN A 1 409 ? 15.429 39.116 33.779 1.00 24.62 409 GLN A C 1
ATOM 3118 O O . GLN A 1 409 ? 14.937 39.695 34.744 1.00 24.68 409 GLN A O 1
ATOM 3124 N N . PRO A 1 410 ? 16.381 38.176 33.920 1.00 24.54 410 PRO A N 1
ATOM 3125 C CA . PRO A 1 410 ? 16.880 37.821 35.255 1.00 23.80 410 PRO A CA 1
ATOM 3126 C C . PRO A 1 410 ? 17.555 39.044 35.873 1.00 23.14 410 PRO A C 1
ATOM 3127 O O . PRO A 1 410 ? 17.945 39.967 35.162 1.00 23.28 410 PRO A O 1
ATOM 3131 N N . PRO A 1 411 ? 17.711 39.069 37.202 1.00 23.00 411 PRO A N 1
ATOM 3132 C CA . PRO A 1 411 ? 18.353 40.226 37.837 1.00 23.68 411 PRO A CA 1
ATOM 3133 C C . PRO A 1 411 ? 19.815 40.393 37.424 1.00 21.77 411 PRO A C 1
ATOM 3134 O O . PRO A 1 411 ? 20.431 39.473 36.899 1.00 20.65 411 PRO A O 1
ATOM 3138 N N . PHE A 1 412 ? 20.361 41.583 37.644 1.00 22.67 412 PHE A N 1
ATOM 3139 C CA . PHE A 1 412 ? 21.772 41.812 37.363 1.00 21.14 412 PHE A CA 1
ATOM 3140 C C . PHE A 1 412 ? 22.354 42.687 38.467 1.00 21.20 412 PHE A C 1
ATOM 3141 O O . PHE A 1 412 ? 21.614 43.335 39.211 1.00 20.63 412 PHE A O 1
ATOM 3149 N N . SER A 1 413 ? 23.679 42.685 38.586 1.00 20.30 413 SER A N 1
ATOM 3150 C CA . SER A 1 413 ? 24.359 43.425 39.645 1.00 20.43 413 SER A CA 1
ATOM 3151 C C . SER A 1 413 ? 24.940 44.774 39.244 1.00 18.62 413 SER A C 1
ATOM 3152 O O . SER A 1 413 ? 25.938 44.840 38.523 1.00 19.67 413 SER A O 1
ATOM 3155 N N . LEU A 1 414 ? 24.323 45.847 39.727 1.00 21.81 414 LEU A N 1
ATOM 3156 C CA . LEU A 1 414 ? 24.801 47.189 39.426 1.00 22.62 414 LEU A CA 1
ATOM 3157 C C . LEU A 1 414 ? 26.159 47.392 40.087 1.00 23.04 414 LEU A C 1
ATOM 3158 O O . LEU A 1 414 ? 26.997 48.147 39.595 1.00 21.50 414 LEU A O 1
ATOM 3163 N N . ARG A 1 415 ? 26.379 46.713 41.206 1.00 24.87 415 ARG A N 1
ATOM 3164 C CA . ARG A 1 415 ? 27.656 46.832 41.894 1.00 26.04 415 ARG A CA 1
ATOM 3165 C C . ARG A 1 415 ? 28.736 46.232 41.001 1.00 23.80 415 ARG A C 1
ATOM 3166 O O . ARG A 1 415 ? 29.818 46.798 40.862 1.00 23.73 415 ARG A O 1
ATOM 3174 N N . ASP A 1 416 ? 28.433 45.082 40.400 1.00 22.88 416 ASP A N 1
ATOM 3175 C CA . ASP A 1 416 ? 29.376 44.414 39.506 1.00 21.52 416 ASP A CA 1
ATOM 3176 C C . ASP A 1 416 ? 29.637 45.264 38.265 1.00 20.68 416 ASP A C 1
ATOM 3177 O O . ASP A 1 416 ? 30.762 45.329 37.771 1.00 19.50 416 ASP A O 1
ATOM 3182 N N . VAL A 1 417 ? 28.590 45.906 37.756 1.00 19.94 417 VAL A N 1
ATOM 3183 C CA . VAL A 1 417 ? 28.741 46.745 36.573 1.00 20.56 417 VAL A CA 1
ATOM 3184 C C . VAL A 1 417 ? 29.664 47.925 36.872 1.00 19.48 417 VAL A C 1
ATOM 3185 O O . VAL A 1 417 ? 30.547 48.250 36.078 1.00 21.29 417 VAL A O 1
ATOM 3189 N N . ALA A 1 418 ? 29.456 48.564 38.020 1.00 21.35 418 ALA A N 1
ATOM 3190 C CA . ALA A 1 418 ? 30.270 49.711 38.406 1.00 21.64 418 ALA A CA 1
ATOM 3191 C C . ALA A 1 418 ? 31.714 49.278 38.657 1.00 22.11 418 ALA A C 1
ATOM 3192 O O . ALA A 1 418 ? 32.647 49.999 38.317 1.00 20.00 418 ALA A O 1
ATOM 3194 N N . ARG A 1 419 ? 31.899 48.100 39.251 1.00 22.72 419 ARG A N 1
ATOM 3195 C CA . ARG A 1 419 ? 33.253 47.602 39.510 1.00 24.05 419 ARG A CA 1
ATOM 3196 C C . ARG A 1 419 ? 33.954 47.296 38.186 1.00 23.31 419 ARG A C 1
ATOM 3197 O O . ARG A 1 419 ? 35.153 47.532 38.032 1.00 22.77 419 ARG A O 1
ATOM 3205 N N . PHE A 1 420 ? 33.200 46.788 37.219 1.00 22.69 420 PHE A N 1
ATOM 3206 C CA . PHE A 1 420 ? 33.770 46.475 35.911 1.00 20.78 420 PHE A CA 1
ATOM 3207 C C . PHE A 1 420 ? 34.303 47.737 35.243 1.00 20.78 420 PHE A C 1
ATOM 3208 O O . PHE A 1 420 ? 35.424 47.759 34.739 1.00 20.87 420 PHE A O 1
ATOM 3216 N N . TYR A 1 421 ? 33.492 48.792 35.236 1.00 19.33 421 TYR A N 1
ATOM 3217 C CA . TYR A 1 421 ? 33.903 50.027 34.591 1.00 19.87 421 TYR A CA 1
ATOM 3218 C C . TYR A 1 421 ? 34.975 50.806 35.333 1.00 19.70 421 TYR A C 1
ATOM 3219 O O . TYR A 1 421 ? 35.628 51.665 34.750 1.00 19.71 421 TYR A O 1
ATOM 3228 N N . ALA A 1 422 ? 35.166 50.497 36.611 1.00 20.70 422 ALA A N 1
ATOM 3229 C CA . ALA A 1 422 ? 36.195 51.162 37.401 1.00 23.87 422 ALA A CA 1
ATOM 3230 C C . ALA A 1 422 ? 37.470 50.319 37.318 1.00 25.35 422 ALA A C 1
ATOM 3231 O O . ALA A 1 422 ? 38.495 50.643 37.930 1.00 25.20 422 ALA A O 1
ATOM 3233 N N . ASN A 1 423 ? 37.399 49.247 36.535 1.00 24.74 423 ASN A N 1
ATOM 3234 C CA . ASN A 1 423 ? 38.513 48.319 36.361 1.00 26.97 423 ASN A CA 1
ATOM 3235 C C . ASN A 1 423 ? 38.961 47.823 37.730 1.00 26.65 423 ASN A C 1
ATOM 3236 O O . ASN A 1 423 ? 40.152 47.699 38.007 1.00 26.77 423 ASN A O 1
ATOM 3241 N N . ALA A 1 424 ? 37.982 47.542 38.584 1.00 28.23 424 ALA A N 1
ATOM 3242 C CA . ALA A 1 424 ? 38.245 47.052 39.930 1.00 31.39 424 ALA A CA 1
ATOM 3243 C C . ALA A 1 424 ? 38.157 45.529 39.955 1.00 34.03 424 ALA A C 1
ATOM 3244 O O . ALA A 1 424 ? 38.269 44.903 41.011 1.00 36.06 424 ALA A O 1
ATOM 3246 N N . VAL A 1 425 ? 37.954 44.940 38.781 1.00 34.96 425 VAL A N 1
ATOM 3247 C CA . VAL A 1 425 ? 37.858 43.492 38.647 1.00 37.32 425 VAL A CA 1
ATOM 3248 C C . VAL A 1 425 ? 38.806 43.003 37.552 1.00 37.73 425 VAL A C 1
ATOM 3249 O O . VAL A 1 425 ? 38.892 43.594 36.477 1.00 37.40 425 VAL A O 1
ATOM 3253 N N . PRO A 1 426 ? 39.521 41.900 37.817 1.00 39.56 426 PRO A N 1
ATOM 3254 C CA . PRO A 1 426 ? 40.491 41.257 36.928 1.00 39.59 426 PRO A CA 1
ATOM 3255 C C . PRO A 1 426 ? 40.482 41.543 35.424 1.00 39.11 426 PRO A C 1
ATOM 3256 O O . PRO A 1 426 ? 41.207 42.420 34.952 1.00 42.69 426 PRO A O 1
ATOM 3260 N N . GLY A 1 427 ? 39.670 40.811 34.670 1.00 37.77 427 GLY A N 1
ATOM 3261 C CA . GLY A 1 427 ? 39.667 40.984 33.223 1.00 36.48 427 GLY A CA 1
ATOM 3262 C C . GLY A 1 427 ? 38.863 42.079 32.544 1.00 34.49 427 GLY A C 1
ATOM 3263 O O . GLY A 1 427 ? 38.295 41.841 31.479 1.00 35.51 42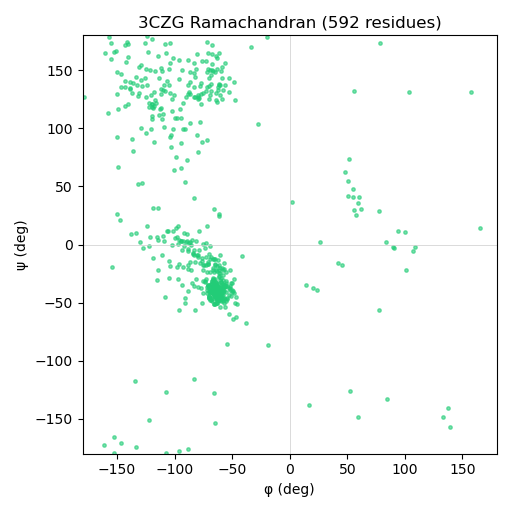7 GLY A O 1
ATOM 3264 N N . SER A 1 428 ? 38.824 43.275 33.122 1.00 31.11 428 SER A N 1
ATOM 3265 C CA . SER A 1 428 ? 38.072 44.377 32.525 1.00 28.08 428 SER A CA 1
ATOM 3266 C C . SER A 1 428 ? 38.858 45.183 31.492 1.00 26.87 428 SER A C 1
ATOM 3267 O O . SER A 1 428 ? 40.045 45.459 31.664 1.00 25.28 428 SER A O 1
ATOM 3270 N N . TYR A 1 429 ? 38.185 45.565 30.414 1.00 24.94 429 TYR A N 1
ATOM 3271 C CA . TYR A 1 429 ? 38.817 46.362 29.371 1.00 24.06 429 TYR A CA 1
ATOM 3272 C C . TYR A 1 429 ? 38.481 47.834 29.583 1.00 21.42 429 TYR A C 1
ATOM 3273 O O . TYR A 1 429 ? 38.908 48.700 28.822 1.00 24.19 429 TYR A O 1
ATOM 3282 N N . ALA A 1 430 ? 37.718 48.111 30.632 1.00 21.29 430 ALA A N 1
ATOM 3283 C CA . ALA A 1 430 ? 37.300 49.474 30.936 1.00 21.79 430 ALA A CA 1
ATOM 3284 C C . ALA A 1 430 ? 38.330 50.212 31.769 1.00 22.01 430 ALA A C 1
ATOM 3285 O O . ALA A 1 430 ? 39.030 49.611 32.580 1.00 22.72 430 ALA A O 1
ATOM 3287 N N . ARG A 1 431 ? 38.404 51.522 31.572 1.00 21.93 431 ARG A N 1
ATOM 3288 C CA . ARG A 1 431 ? 39.338 52.351 32.317 1.00 21.31 431 ARG A CA 1
ATOM 3289 C C . ARG A 1 431 ? 38.652 53.586 32.887 1.00 22.21 431 ARG A C 1
ATOM 3290 O O . ARG A 1 431 ? 39.100 54.719 32.690 1.00 24.96 431 ARG A O 1
ATOM 3298 N N . GLY A 1 432 ? 37.547 53.353 33.588 1.00 22.46 432 GLY A N 1
ATOM 3299 C CA . GLY A 1 432 ? 36.830 54.440 34.221 1.00 21.71 432 GLY A CA 1
ATOM 3300 C C . GLY A 1 432 ? 37.289 54.508 35.666 1.00 24.42 432 GLY A C 1
ATOM 3301 O O . GLY A 1 432 ? 38.163 53.738 36.083 1.00 24.62 432 GLY A O 1
ATOM 3302 N N . GLU A 1 433 ? 36.711 55.426 36.432 1.00 23.31 433 GLU A N 1
ATOM 3303 C CA . GLU A 1 433 ? 37.061 55.590 37.840 1.00 25.70 433 GLU A CA 1
ATOM 3304 C C . GLU A 1 433 ? 35.818 55.835 38.676 1.00 25.99 433 GLU A C 1
ATOM 3305 O O . GLU A 1 433 ? 34.971 56.649 38.312 1.00 26.00 433 GLU A O 1
ATOM 3311 N N . SER A 1 434 ? 35.714 55.135 39.802 1.00 26.04 434 SER A N 1
ATOM 3312 C CA . SER A 1 434 ? 34.570 55.299 40.684 1.00 26.22 434 SER A CA 1
ATOM 3313 C C . SER A 1 434 ? 34.542 56.742 41.169 1.00 28.29 434 SER A C 1
ATOM 3314 O O . SER A 1 434 ? 35.580 57.310 41.497 1.00 27.45 434 SER A O 1
ATOM 3317 N N . PHE A 1 435 ? 33.356 57.336 41.215 1.00 29.22 435 PHE A N 1
ATOM 3318 C CA . PHE A 1 435 ? 33.226 58.722 41.650 1.00 31.03 435 PHE A CA 1
ATOM 3319 C C . PHE A 1 435 ? 32.863 58.843 43.127 1.00 33.47 435 PHE A C 1
ATOM 3320 O O . PHE A 1 435 ? 31.890 58.247 43.591 1.00 35.99 435 PHE A O 1
ATOM 3328 N N . GLY A 1 441 ? 24.099 54.324 47.824 1.00 44.69 441 GLY A N 1
ATOM 3329 C CA . GLY A 1 441 ? 23.997 53.149 46.978 1.00 43.83 441 GLY A CA 1
ATOM 3330 C C . GLY A 1 441 ? 25.268 52.890 46.191 1.00 42.25 441 GLY A C 1
ATOM 3331 O O . GLY A 1 441 ? 26.371 53.007 46.723 1.00 43.16 441 GLY A O 1
ATOM 3332 N N . VAL A 1 442 ? 25.114 52.535 44.919 1.00 40.70 442 VAL A N 1
ATOM 3333 C CA . VAL A 1 442 ? 26.257 52.260 44.057 1.00 37.26 442 VAL A CA 1
ATOM 3334 C C . VAL A 1 442 ? 26.861 53.572 43.559 1.00 35.56 442 VAL A C 1
ATOM 3335 O O . VAL A 1 442 ? 26.157 54.414 43.007 1.00 35.58 442 VAL A O 1
ATOM 3339 N N . HIS A 1 443 ? 28.164 53.745 43.759 1.00 32.40 443 HIS A N 1
ATOM 3340 C CA . HIS A 1 443 ? 28.839 54.964 43.322 1.00 29.24 443 HIS A CA 1
ATOM 3341 C C . HIS A 1 443 ? 28.936 55.052 41.803 1.00 26.72 443 HIS A C 1
ATOM 3342 O O . HIS A 1 443 ? 29.145 54.042 41.124 1.00 25.25 443 HIS A O 1
ATOM 3349 N N . GLY A 1 444 ? 28.790 56.269 41.285 1.00 24.62 444 GLY A N 1
ATOM 3350 C CA . GLY A 1 444 ? 28.848 56.492 39.851 1.00 23.51 444 GLY A CA 1
ATOM 3351 C C . GLY A 1 444 ? 30.220 56.261 39.259 1.00 23.23 444 GLY A C 1
ATOM 3352 O O . GLY A 1 444 ? 31.199 56.077 39.982 1.00 22.51 444 GLY A O 1
ATOM 3353 N N . THR A 1 445 ? 30.293 56.276 37.933 1.00 21.72 445 THR A N 1
ATOM 3354 C CA . THR A 1 445 ? 31.552 56.057 37.240 1.00 19.78 445 THR A CA 1
ATOM 3355 C C . THR A 1 445 ? 31.947 57.228 36.355 1.00 20.71 445 THR A C 1
ATOM 3356 O O . THR A 1 445 ? 31.148 57.686 35.538 1.00 19.08 445 THR A O 1
ATOM 3360 N N . ASN A 1 446 ? 33.181 57.700 36.521 1.00 18.38 446 ASN A N 1
ATOM 3361 C CA . ASN A 1 446 ? 33.708 58.786 35.701 1.00 19.22 446 ASN A CA 1
ATOM 3362 C C . ASN A 1 446 ? 34.507 58.140 34.582 1.00 18.08 446 ASN A C 1
ATOM 3363 O O . ASN A 1 446 ? 34.936 56.988 34.696 1.00 17.79 446 ASN A O 1
ATOM 3368 N N . GLY A 1 447 ? 34.707 58.879 33.499 1.00 15.68 447 GLY A N 1
ATOM 3369 C CA . GLY A 1 447 ? 35.461 58.337 32.392 1.00 15.35 447 GLY A CA 1
ATOM 3370 C C . GLY A 1 447 ? 34.764 58.578 31.076 1.00 15.97 447 GLY A C 1
ATOM 3371 O O . GLY A 1 447 ? 33.539 58.712 31.014 1.00 18.55 447 GLY A O 1
ATOM 3380 N N . ALA A 1 449 ? 33.638 57.715 27.058 1.00 18.61 449 ALA A N 1
ATOM 3381 C CA . ALA A 1 449 ? 33.084 56.555 26.367 1.00 16.37 449 ALA A CA 1
ATOM 3382 C C . ALA A 1 449 ? 34.172 55.636 25.799 1.00 17.07 449 ALA A C 1
ATOM 3383 O O . ALA A 1 449 ? 34.095 54.420 25.943 1.00 17.35 449 ALA A O 1
ATOM 3385 N N . ALA A 1 450 ? 35.174 56.210 25.142 1.00 19.53 450 ALA A N 1
ATOM 3386 C CA . ALA A 1 450 ? 36.251 55.401 24.562 1.00 17.66 450 ALA A CA 1
ATOM 3387 C C . ALA A 1 450 ? 37.039 54.673 25.656 1.00 19.84 450 ALA A C 1
ATOM 3388 O O . ALA A 1 450 ? 37.515 53.556 25.449 1.00 18.43 450 ALA A O 1
ATOM 3390 N N . ALA A 1 451 ? 37.167 55.308 26.819 1.00 19.02 451 ALA A N 1
ATOM 3391 C CA . ALA A 1 451 ? 37.891 54.720 27.943 1.00 19.66 451 ALA A CA 1
ATOM 3392 C C . ALA A 1 451 ? 37.070 53.583 28.533 1.00 19.72 451 ALA A C 1
ATOM 3393 O O . ALA A 1 451 ? 37.607 52.550 28.910 1.00 19.42 451 ALA A O 1
ATOM 3395 N N . LEU A 1 452 ? 35.760 53.778 28.603 1.00 18.59 452 LEU A N 1
ATOM 3396 C CA . LEU A 1 452 ? 34.876 52.754 29.152 1.00 18.34 452 LEU A CA 1
ATOM 3397 C C . LEU A 1 452 ? 34.647 51.595 28.181 1.00 15.51 452 LEU A C 1
ATOM 3398 O O . LEU A 1 452 ? 34.453 50.459 28.604 1.00 17.52 452 LEU A O 1
ATOM 3403 N N . ALA A 1 453 ? 34.676 51.879 26.882 1.00 16.59 453 ALA A N 1
ATOM 3404 C CA . ALA A 1 453 ? 34.422 50.850 25.878 1.00 17.75 453 ALA A CA 1
ATOM 3405 C C . ALA A 1 453 ? 35.597 49.934 25.557 1.00 19.76 453 ALA A C 1
ATOM 3406 O O . ALA A 1 453 ? 35.432 48.946 24.841 1.00 18.85 453 ALA A O 1
ATOM 3408 N N . GLY A 1 454 ? 36.777 50.260 26.077 1.00 21.13 454 GLY A N 1
ATOM 3409 C CA . GLY A 1 454 ? 37.945 49.429 25.827 1.00 22.45 454 GLY A CA 1
ATOM 3410 C C . GLY A 1 454 ? 38.971 50.016 24.872 1.00 24.45 454 GLY A C 1
ATOM 3411 O O . GLY A 1 454 ? 40.047 49.445 24.683 1.00 24.62 454 GLY A O 1
ATOM 3412 N N . ILE A 1 455 ? 38.659 51.158 24.272 1.00 23.29 455 ILE A N 1
ATOM 3413 C CA . ILE A 1 455 ? 39.583 51.777 23.331 1.00 23.28 455 ILE A CA 1
ATOM 3414 C C . ILE A 1 455 ? 40.856 52.259 24.018 1.00 24.84 455 ILE A C 1
ATOM 3415 O O . ILE A 1 455 ? 41.955 52.095 23.481 1.00 24.79 455 ILE A O 1
ATOM 3420 N N . GLN A 1 456 ? 40.723 52.840 25.208 1.00 23.80 456 GLN A N 1
ATOM 3421 C CA . GLN A 1 456 ? 41.906 53.325 25.909 1.00 24.87 456 GLN A CA 1
ATOM 3422 C C . GLN A 1 456 ? 42.826 52.156 26.260 1.00 25.59 456 GLN A C 1
ATOM 3423 O O . GLN A 1 456 ? 44.024 52.192 25.974 1.00 27.32 456 GLN A O 1
ATOM 3429 N N . ALA A 1 457 ? 42.259 51.118 26.866 1.00 24.55 457 ALA A N 1
ATOM 3430 C CA . ALA A 1 457 ? 43.033 49.943 27.254 1.00 27.46 457 ALA A CA 1
ATOM 3431 C C . ALA A 1 457 ? 43.749 49.302 26.062 1.00 27.90 457 ALA A C 1
ATOM 3432 O O . ALA A 1 457 ? 44.902 48.868 26.176 1.00 29.26 457 ALA A O 1
ATOM 3434 N N . ALA A 1 458 ? 43.071 49.252 24.920 1.00 27.48 458 ALA A N 1
ATOM 3435 C CA . ALA A 1 458 ? 43.644 48.659 23.716 1.00 27.72 458 ALA A CA 1
ATOM 3436 C C . ALA A 1 458 ? 44.804 49.485 23.169 1.00 29.59 458 ALA A C 1
ATOM 3437 O O . ALA A 1 458 ? 45.738 48.942 22.573 1.00 30.03 458 ALA A O 1
ATOM 3439 N N . GLN A 1 459 ? 44.740 50.799 23.363 1.00 30.21 459 GLN A N 1
ATOM 3440 C CA . GLN A 1 459 ? 45.805 51.684 22.901 1.00 33.23 459 GLN A CA 1
ATOM 3441 C C . GLN A 1 459 ? 47.006 51.601 23.836 1.00 34.78 459 GLN A C 1
ATOM 3442 O O . GLN A 1 459 ? 48.151 51.649 23.390 1.00 35.57 459 GLN A O 1
ATOM 3448 N N . GLU A 1 460 ? 46.743 51.478 25.133 1.00 35.58 460 GLU A N 1
ATOM 3449 C CA . GLU A 1 460 ? 47.817 51.397 26.118 1.00 37.76 460 GLU A CA 1
ATOM 3450 C C . GLU A 1 460 ? 48.566 50.075 26.000 1.00 37.95 460 GLU A C 1
ATOM 3451 O O . GLU A 1 460 ? 49.725 49.970 26.406 1.00 39.62 460 GLU A O 1
ATOM 3457 N N . ALA A 1 461 ? 47.903 49.070 25.439 1.00 37.05 461 ALA A N 1
ATOM 3458 C CA . ALA A 1 461 ? 48.509 47.753 25.270 1.00 37.51 461 ALA A CA 1
ATOM 3459 C C . ALA A 1 461 ? 48.962 47.516 23.834 1.00 37.42 461 ALA A C 1
ATOM 3460 O O . ALA A 1 461 ? 49.507 46.461 23.520 1.00 39.12 461 ALA A O 1
ATOM 3462 N N . GLY A 1 462 ? 48.737 48.496 22.966 1.00 37.46 462 GLY A N 1
ATOM 3463 C CA . GLY A 1 462 ? 49.130 48.356 21.574 1.00 36.72 462 GLY A CA 1
ATOM 3464 C C . GLY A 1 462 ? 48.524 47.127 20.924 1.00 37.16 462 GLY A C 1
ATOM 3465 O O . GLY A 1 462 ? 49.110 46.542 20.015 1.00 38.13 462 GLY A O 1
ATOM 3466 N N . ASP A 1 463 ? 47.342 46.740 21.396 1.00 35.47 463 ASP A N 1
ATOM 3467 C CA . ASP A 1 463 ? 46.626 45.576 20.883 1.00 33.29 463 ASP A CA 1
ATOM 3468 C C . ASP A 1 463 ? 45.666 45.997 19.769 1.00 34.75 463 ASP A C 1
ATOM 3469 O O . ASP A 1 463 ? 44.559 46.469 20.041 1.00 34.83 463 ASP A O 1
ATOM 3474 N N . ALA A 1 464 ? 46.086 45.811 18.521 1.00 34.29 464 ALA A N 1
ATOM 3475 C CA . ALA A 1 464 ? 45.277 46.181 17.359 1.00 34.58 464 ALA A CA 1
ATOM 3476 C C . ALA A 1 464 ? 43.943 45.443 17.254 1.00 35.36 464 ALA A C 1
ATOM 3477 O O . ALA A 1 464 ? 42.944 46.018 16.808 1.00 35.51 464 ALA A O 1
ATOM 3479 N N . ALA A 1 465 ? 43.925 44.172 17.646 1.00 33.43 465 ALA A N 1
ATOM 3480 C CA . ALA A 1 465 ? 42.701 43.382 17.578 1.00 33.19 465 ALA A CA 1
ATOM 3481 C C . ALA A 1 465 ? 41.691 43.857 18.614 1.00 32.41 465 ALA A C 1
ATOM 3482 O O . ALA A 1 465 ? 40.506 44.013 18.314 1.00 33.69 465 ALA A O 1
ATOM 3484 N N . ALA A 1 466 ? 42.164 44.073 19.837 1.00 31.21 466 ALA A N 1
ATOM 3485 C CA . ALA A 1 466 ? 41.306 44.529 20.921 1.00 29.87 466 ALA A CA 1
ATOM 3486 C C . ALA A 1 466 ? 40.769 45.925 20.622 1.00 29.19 466 ALA A C 1
ATOM 3487 O O . ALA A 1 466 ? 39.675 46.283 21.065 1.00 28.21 466 ALA A O 1
ATOM 3489 N N . LEU A 1 467 ? 41.539 46.712 19.873 1.00 27.86 467 LEU A N 1
ATOM 3490 C CA . LEU A 1 467 ? 41.124 48.067 19.529 1.00 26.74 467 LEU A CA 1
ATOM 3491 C C . LEU A 1 467 ? 39.938 48.044 18.574 1.00 26.73 467 LEU A C 1
ATOM 3492 O O . LEU A 1 467 ? 38.957 48.756 18.777 1.00 24.04 467 LEU A O 1
ATOM 3497 N N . ALA A 1 468 ? 40.028 47.226 17.529 1.00 26.91 468 ALA A N 1
ATOM 3498 C CA . ALA A 1 468 ? 38.940 47.117 16.563 1.00 27.84 468 ALA A CA 1
ATOM 3499 C C . ALA A 1 468 ? 37.658 46.692 17.274 1.00 26.54 468 ALA A C 1
ATOM 3500 O O . ALA A 1 468 ? 36.568 47.194 16.982 1.00 25.69 468 ALA A O 1
ATOM 3502 N N . VAL A 1 469 ? 37.787 45.761 18.210 1.00 23.54 469 VAL A N 1
ATOM 3503 C CA . VAL A 1 469 ? 36.622 45.289 18.947 1.00 24.78 469 VAL A CA 1
ATOM 3504 C C . VAL A 1 469 ? 36.073 46.411 19.826 1.00 22.41 469 VAL A C 1
ATOM 3505 O O . VAL A 1 469 ? 34.855 46.572 19.956 1.00 23.36 469 VAL A O 1
ATOM 3509 N N . ALA A 1 470 ? 36.974 47.186 20.420 1.00 21.20 470 ALA A N 1
ATOM 3510 C CA . ALA A 1 470 ? 36.567 48.300 21.277 1.00 22.51 470 ALA A CA 1
ATOM 3511 C C . ALA A 1 470 ? 35.801 49.321 20.444 1.00 23.06 470 ALA A C 1
ATOM 3512 O O . ALA A 1 470 ? 34.829 49.916 20.912 1.00 21.54 470 ALA A O 1
ATOM 3514 N N . VAL A 1 471 ? 36.249 49.529 19.210 1.00 22.32 471 VAL A N 1
ATOM 3515 C CA . VAL A 1 471 ? 35.578 50.468 18.326 1.00 22.66 471 VAL A CA 1
ATOM 3516 C C . VAL A 1 471 ? 34.151 49.973 18.096 1.00 22.16 471 VAL A C 1
ATOM 3517 O O . VAL A 1 471 ? 33.200 50.764 18.126 1.00 22.02 471 VAL A O 1
ATOM 3521 N N . ASP A 1 472 ? 33.992 48.666 17.891 1.00 20.41 472 ASP A N 1
ATOM 3522 C CA . ASP A 1 472 ? 32.662 48.103 17.676 1.00 21.39 472 ASP A CA 1
ATOM 3523 C C . ASP A 1 472 ? 31.752 48.370 18.866 1.00 21.38 472 ASP A C 1
ATOM 3524 O O . ASP A 1 472 ? 30.588 48.705 18.689 1.00 19.11 472 ASP A O 1
ATOM 3529 N N . ARG A 1 473 ? 32.279 48.213 20.079 1.00 20.97 473 ARG A N 1
ATOM 3530 C CA . ARG A 1 473 ? 31.481 48.448 21.279 1.00 20.09 473 ARG A CA 1
ATOM 3531 C C . ARG A 1 473 ? 31.020 49.903 21.354 1.00 19.62 473 ARG A C 1
ATOM 3532 O O . ARG A 1 473 ? 29.864 50.180 21.668 1.00 20.17 473 ARG A O 1
ATOM 3540 N N . LEU A 1 474 ? 31.925 50.834 21.076 1.00 19.86 474 LEU A N 1
ATOM 3541 C CA . LEU A 1 474 ? 31.569 52.246 21.136 1.00 20.52 474 LEU A CA 1
ATOM 3542 C C . LEU A 1 474 ? 30.467 52.575 20.137 1.00 21.54 474 LEU A C 1
ATOM 3543 O O . LEU A 1 474 ? 29.489 53.240 20.479 1.00 21.42 474 LEU A O 1
ATOM 3548 N N . VAL A 1 475 ? 30.622 52.099 18.906 1.00 19.52 475 VAL A N 1
ATOM 3549 C CA . VAL A 1 475 ? 29.645 52.362 17.854 1.00 18.72 475 VAL A CA 1
ATOM 3550 C C . VAL A 1 475 ? 28.290 51.755 18.180 1.00 19.15 475 VAL A C 1
ATOM 3551 O O . VAL A 1 475 ? 27.249 52.361 17.913 1.00 18.94 475 VAL A O 1
ATOM 3555 N N . LEU A 1 476 ? 28.316 50.556 18.754 1.00 18.70 476 LEU A N 1
ATOM 3556 C CA . LEU A 1 476 ? 27.108 49.841 19.141 1.00 18.24 476 LEU A CA 1
ATOM 3557 C C . LEU A 1 476 ? 26.253 50.689 20.085 1.00 18.04 476 LEU A C 1
ATOM 3558 O O . LEU A 1 476 ? 25.037 50.800 19.914 1.00 18.87 476 LEU A O 1
ATOM 3563 N N . LEU A 1 477 ? 26.890 51.272 21.096 1.00 18.56 477 LEU A N 1
ATOM 3564 C CA . LEU A 1 477 ? 26.167 52.095 22.059 1.00 18.54 477 LEU A CA 1
ATOM 3565 C C . LEU A 1 477 ? 25.579 53.345 21.416 1.00 18.27 477 LEU A C 1
ATOM 3566 O O . LEU A 1 477 ? 24.471 53.759 21.757 1.00 17.53 477 LEU A O 1
ATOM 3571 N N . TYR A 1 478 ? 26.310 53.942 20.483 1.00 16.28 478 TYR A N 1
ATOM 3572 C CA . TYR A 1 478 ? 25.797 55.124 19.805 1.00 17.18 478 TYR A CA 1
ATOM 3573 C C . TYR A 1 478 ? 24.704 54.760 18.804 1.00 18.96 478 TYR A C 1
ATOM 3574 O O . TYR A 1 478 ? 23.770 55.537 18.600 1.00 16.40 478 TYR A O 1
ATOM 3583 N N . ALA A 1 479 ? 24.808 53.580 18.192 1.00 19.26 479 ALA A N 1
ATOM 3584 C CA . ALA A 1 479 ? 23.796 53.145 17.229 1.00 18.73 479 ALA A CA 1
ATOM 3585 C C . ALA A 1 479 ? 22.451 53.074 17.933 1.00 18.50 479 ALA A C 1
ATOM 3586 O O . ALA A 1 479 ? 21.418 53.422 17.359 1.00 19.32 479 ALA A O 1
ATOM 3588 N N . ILE A 1 480 ? 22.464 52.623 19.184 1.00 17.59 480 ILE A N 1
ATOM 3589 C CA . ILE A 1 480 ? 21.239 52.525 19.957 1.00 18.35 480 ILE A CA 1
ATOM 3590 C C . ILE A 1 480 ? 20.624 53.903 20.168 1.00 17.92 480 ILE A C 1
ATOM 3591 O O . ILE A 1 480 ? 19.425 54.087 19.969 1.00 16.82 480 ILE A O 1
ATOM 3596 N N . ALA A 1 481 ? 21.443 54.867 20.579 1.00 16.16 481 ALA A N 1
ATOM 3597 C CA . ALA A 1 481 ? 20.958 56.225 20.804 1.00 18.06 481 ALA A CA 1
ATOM 3598 C C . ALA A 1 481 ? 20.410 56.819 19.508 1.00 17.67 481 ALA A C 1
ATOM 3599 O O . ALA A 1 481 ? 19.379 57.498 19.503 1.00 15.99 481 ALA A O 1
ATOM 3601 N N . LEU A 1 482 ? 21.104 56.549 18.408 1.00 17.21 482 LEU A N 1
ATOM 3602 C CA . LEU A 1 482 ? 20.711 57.067 17.102 1.00 19.89 482 LEU A CA 1
ATOM 3603 C C . LEU A 1 482 ? 19.399 56.527 16.526 1.00 18.73 482 LEU A C 1
ATOM 3604 O O . LEU A 1 482 ? 18.817 57.150 15.638 1.00 21.17 482 LEU A O 1
ATOM 3609 N N . ALA A 1 483 ? 18.937 55.381 17.014 1.00 19.26 483 ALA A N 1
ATOM 3610 C CA . ALA A 1 483 ? 17.686 54.799 16.514 1.00 18.41 483 ALA A CA 1
ATOM 3611 C C . ALA A 1 483 ? 16.470 55.256 17.324 1.00 20.09 483 ALA A C 1
ATOM 3612 O O . ALA A 1 483 ? 15.330 54.930 16.988 1.00 17.78 483 ALA A O 1
ATOM 3622 N N . PRO A 1 485 ? 13.597 57.860 19.259 1.00 17.63 485 PRO A N 1
ATOM 3623 C CA . PRO A 1 485 ? 12.723 58.978 18.880 1.00 17.37 485 PRO A CA 1
ATOM 3624 C C . PRO A 1 485 ? 13.088 60.230 19.680 1.00 17.28 485 PRO A C 1
ATOM 3625 O O . PRO A 1 485 ? 12.858 60.290 20.893 1.00 16.26 485 PRO A O 1
ATOM 3629 N N . GLY A 1 486 ? 13.656 61.224 19.003 1.00 16.45 486 GLY A N 1
ATOM 3630 C CA . GLY A 1 486 ? 14.042 62.445 19.686 1.00 16.25 486 GLY A CA 1
ATOM 3631 C C . GLY A 1 486 ? 15.407 62.918 19.230 1.00 17.76 486 GLY A C 1
ATOM 3632 O O . GLY A 1 486 ? 15.732 62.829 18.050 1.00 18.42 486 GLY A O 1
ATOM 3633 N N . VAL A 1 487 ? 16.213 63.409 20.166 1.00 17.90 487 VAL A N 1
ATOM 3634 C CA . VAL A 1 487 ? 17.540 63.918 19.844 1.00 16.52 487 VAL A CA 1
ATOM 3635 C C . VAL A 1 487 ? 18.700 63.110 20.416 1.00 17.55 487 VAL A C 1
ATOM 3636 O O . VAL A 1 487 ? 18.905 63.077 21.634 1.00 16.75 487 VAL A O 1
ATOM 3640 N N . PRO A 1 488 ? 19.466 62.432 19.543 1.00 18.67 488 PRO A N 1
ATOM 3641 C CA . PRO A 1 488 ? 20.615 61.643 19.997 1.00 20.30 488 PRO A CA 1
ATOM 3642 C C . PRO A 1 488 ? 21.714 62.672 20.245 1.00 18.92 488 PRO A C 1
ATOM 3643 O O . PRO A 1 488 ? 22.035 63.480 19.360 1.00 20.39 488 PRO A O 1
ATOM 3647 N N . LEU A 1 489 ? 22.282 62.646 21.446 1.00 19.63 489 LEU A N 1
ATOM 3648 C CA . LEU A 1 489 ? 23.292 63.618 21.844 1.00 18.96 489 LEU A CA 1
ATOM 3649 C C . LEU A 1 489 ? 24.711 63.048 21.978 1.00 22.25 489 LEU A C 1
ATOM 3650 O O . LEU A 1 489 ? 24.983 62.237 22.862 1.00 23.65 489 LEU A O 1
ATOM 3655 N N . ILE A 1 490 ? 25.606 63.476 21.094 1.00 18.34 490 ILE A N 1
ATOM 3656 C CA . ILE A 1 490 ? 26.999 63.036 21.129 1.00 17.95 490 ILE A CA 1
ATOM 3657 C C . ILE A 1 490 ? 27.730 63.913 22.143 1.00 18.79 490 ILE A C 1
ATOM 3658 O O . ILE A 1 490 ? 27.521 65.129 22.166 1.00 17.99 490 ILE A O 1
ATOM 3663 N N . TYR A 1 491 ? 28.558 63.298 22.986 1.00 17.45 491 TYR A N 1
ATOM 3664 C CA . TYR A 1 491 ? 29.336 64.041 23.980 1.00 16.26 491 TYR A CA 1
ATOM 3665 C C . TYR A 1 491 ? 30.663 64.381 23.300 1.00 17.08 491 TYR A C 1
ATOM 3666 O O . TYR A 1 491 ? 31.313 63.500 22.736 1.00 18.76 491 TYR A O 1
ATOM 3683 N N . GLY A 1 493 ? 33.954 64.876 21.537 1.00 16.55 493 GLY A N 1
ATOM 3684 C CA . GLY A 1 493 ? 35.134 64.031 21.469 1.00 15.91 493 GLY A CA 1
ATOM 3685 C C . GLY A 1 493 ? 34.868 62.553 21.280 1.00 17.35 493 GLY A C 1
ATOM 3686 O O . GLY A 1 493 ? 35.776 61.811 20.913 1.00 16.90 493 GLY A O 1
ATOM 3687 N N . ASP A 1 494 ? 33.633 62.113 21.521 1.00 16.80 494 ASP A N 1
ATOM 3688 C CA . ASP A 1 494 ? 33.307 60.710 21.340 1.00 16.67 494 ASP A CA 1
ATOM 3689 C C . ASP A 1 494 ? 33.391 60.344 19.858 1.00 19.55 494 ASP A C 1
ATOM 3690 O O . ASP A 1 494 ? 33.722 59.207 19.513 1.00 19.16 494 ASP A O 1
ATOM 3695 N N . GLU A 1 495 ? 33.105 61.309 18.985 1.00 18.41 495 GLU A N 1
ATOM 3696 C CA . GLU A 1 495 ? 33.154 61.066 17.547 1.00 19.35 495 GLU A CA 1
ATOM 3697 C C . GLU A 1 495 ? 34.595 60.877 17.063 1.00 18.48 495 GLU A C 1
ATOM 3698 O O . GLU A 1 495 ? 34.830 60.531 15.908 1.00 19.99 495 GLU A O 1
ATOM 3704 N N . LEU A 1 496 ? 35.553 61.119 17.951 1.00 20.68 496 LEU A N 1
ATOM 3705 C CA . LEU A 1 496 ? 36.971 60.960 17.633 1.00 20.80 496 LEU A CA 1
ATOM 3706 C C . LEU A 1 496 ? 37.572 59.950 18.601 1.00 22.01 496 LEU A C 1
ATOM 3707 O O . LEU A 1 496 ? 38.788 59.739 18.629 1.00 22.42 496 LEU A O 1
ATOM 3712 N N . ALA A 1 497 ? 36.709 59.336 19.404 1.00 20.64 497 ALA A N 1
ATOM 3713 C CA . ALA A 1 497 ? 37.138 58.359 20.397 1.00 22.36 497 ALA A CA 1
ATOM 3714 C C . ALA A 1 497 ? 38.181 58.923 21.360 1.00 21.38 497 ALA A C 1
ATOM 3715 O O . ALA A 1 497 ? 39.136 58.234 21.725 1.00 23.08 497 ALA A O 1
ATOM 3725 N N . VAL A 1 499 ? 40.027 59.807 24.696 1.00 18.89 499 VAL A N 1
ATOM 3726 C CA . VAL A 1 499 ? 40.057 59.061 25.953 1.00 20.73 499 VAL A CA 1
ATOM 3727 C C . VAL A 1 499 ? 40.145 59.962 27.181 1.00 19.99 499 VAL A C 1
ATOM 3728 O O . VAL A 1 499 ? 40.000 61.171 27.071 1.00 21.01 499 VAL A O 1
ATOM 3732 N N . ASN A 1 500 ? 40.368 59.365 28.350 1.00 22.50 500 ASN A N 1
ATOM 3733 C CA . ASN A 1 500 ? 40.442 60.118 29.601 1.00 22.26 500 ASN A CA 1
ATOM 3734 C C . ASN A 1 500 ? 41.522 61.186 29.647 1.00 23.74 500 ASN A C 1
ATOM 3735 O O . ASN A 1 500 ? 42.547 61.081 28.975 1.00 23.48 500 ASN A O 1
ATOM 3740 N N . ASP A 1 501 ? 41.276 62.208 30.462 1.00 24.63 501 ASP A N 1
ATOM 3741 C CA . ASP A 1 501 ? 42.223 63.297 30.662 1.00 25.72 501 ASP A CA 1
ATOM 3742 C C . ASP A 1 501 ? 42.563 63.312 32.152 1.00 26.34 501 ASP A C 1
ATOM 3743 O O . ASP A 1 501 ? 41.806 63.831 32.970 1.00 26.80 501 ASP A O 1
ATOM 3748 N N . PRO A 1 502 ? 43.709 62.723 32.526 1.00 29.65 502 PRO A N 1
ATOM 3749 C CA . PRO A 1 502 ? 44.141 62.668 33.926 1.00 30.91 502 PRO A CA 1
ATOM 3750 C C . PRO A 1 502 ? 44.821 63.956 34.399 1.00 33.36 502 PRO A C 1
ATOM 3751 O O . PRO A 1 502 ? 45.277 64.043 35.539 1.00 32.60 502 PRO A O 1
ATOM 3755 N N . GLY A 1 503 ? 44.875 64.945 33.513 1.00 34.82 503 GLY A N 1
ATOM 3756 C CA . GLY A 1 503 ? 45.509 66.214 33.827 1.00 39.28 503 GLY A CA 1
ATOM 3757 C C . GLY A 1 503 ? 45.005 66.946 35.057 1.00 41.68 503 GLY A C 1
ATOM 3758 O O . GLY A 1 503 ? 45.779 67.643 35.717 1.00 42.57 503 GLY A O 1
ATOM 3759 N N . TYR A 1 504 ? 43.721 66.800 35.374 1.00 42.17 504 TYR A N 1
ATOM 3760 C CA . TYR A 1 504 ? 43.153 67.479 36.534 1.00 43.67 504 TYR A CA 1
ATOM 3761 C C . TYR A 1 504 ? 43.841 67.009 37.808 1.00 46.65 504 TYR A C 1
ATOM 3762 O O . TYR A 1 504 ? 43.859 67.715 38.816 1.00 47.31 504 TYR A O 1
ATOM 3771 N N . ARG A 1 505 ? 44.405 65.808 37.756 1.00 50.03 505 ARG A N 1
ATOM 3772 C CA . ARG A 1 505 ? 45.093 65.232 38.903 1.00 53.07 505 ARG A CA 1
ATOM 3773 C C . ARG A 1 505 ? 46.271 66.128 39.277 1.00 54.79 505 ARG A C 1
ATOM 3774 O O . ARG A 1 505 ? 46.482 66.437 40.451 1.00 54.20 505 ARG A O 1
ATOM 3782 N N . ASP A 1 506 ? 47.032 66.542 38.268 1.00 56.57 506 ASP A N 1
ATOM 3783 C CA . ASP A 1 506 ? 48.173 67.427 38.481 1.00 58.25 506 ASP A CA 1
ATOM 3784 C C . ASP A 1 506 ? 47.674 68.851 38.264 1.00 58.85 506 ASP A C 1
ATOM 3785 O O . ASP A 1 506 ? 48.084 69.526 37.319 1.00 58.97 506 ASP A O 1
ATOM 3790 N N . ASP A 1 507 ? 46.779 69.300 39.139 1.00 59.89 507 ASP A N 1
ATOM 3791 C CA . ASP A 1 507 ? 46.216 70.640 39.027 1.00 60.40 507 ASP A CA 1
ATOM 3792 C C . ASP A 1 507 ? 45.847 71.213 40.392 1.00 60.90 507 ASP A C 1
ATOM 3793 O O . ASP A 1 507 ? 45.485 70.475 41.308 1.00 60.42 507 ASP A O 1
ATOM 3798 N N . PRO A 1 508 ? 45.942 72.545 40.543 1.00 61.87 508 PRO A N 1
ATOM 3799 C CA . PRO A 1 508 ? 45.614 73.217 41.803 1.00 62.01 508 PRO A CA 1
ATOM 3800 C C . PRO A 1 508 ? 44.208 72.897 42.311 1.00 61.81 508 PRO A C 1
ATOM 3801 O O . PRO A 1 508 ? 44.020 71.989 43.123 1.00 61.97 508 PRO A O 1
ATOM 3805 N N . HIS A 1 509 ? 43.224 73.647 41.823 1.00 61.29 509 HIS A N 1
ATOM 3806 C CA . HIS A 1 509 ? 41.838 73.463 42.234 1.00 60.96 509 HIS A CA 1
ATOM 3807 C C . HIS A 1 509 ? 40.995 72.667 41.239 1.00 58.84 509 HIS A C 1
ATOM 3808 O O . HIS A 1 509 ? 40.034 73.184 40.665 1.00 58.66 509 HIS A O 1
ATOM 3815 N N . ARG A 1 510 ? 41.364 71.405 41.045 1.00 56.23 510 ARG A N 1
ATOM 3816 C CA . ARG A 1 510 ? 40.647 70.512 40.142 1.00 53.37 510 ARG A CA 1
ATOM 3817 C C . ARG A 1 510 ? 40.826 69.053 40.532 1.00 51.12 510 ARG A C 1
ATOM 3818 O O . ARG A 1 510 ? 40.037 68.199 40.127 1.00 50.86 510 ARG A O 1
ATOM 3826 N N . GLN A 1 511 ? 41.862 68.764 41.313 1.00 48.79 511 GLN A N 1
ATOM 3827 C CA . GLN A 1 511 ? 42.127 67.391 41.729 1.00 46.49 511 GLN A CA 1
ATOM 3828 C C . GLN A 1 511 ? 41.064 66.856 42.685 1.00 43.40 511 GLN A C 1
ATOM 3829 O O . GLN A 1 511 ? 41.031 65.663 42.977 1.00 42.08 511 GLN A O 1
ATOM 3835 N N . HIS A 1 512 ? 40.197 67.738 43.171 1.00 41.70 512 HIS A N 1
ATOM 3836 C CA . HIS A 1 512 ? 39.137 67.331 44.089 1.00 40.58 512 HIS A CA 1
ATOM 3837 C C . HIS A 1 512 ? 37.884 66.903 43.322 1.00 38.45 512 HIS A C 1
ATOM 3838 O O . HIS A 1 512 ? 37.037 66.183 43.853 1.00 38.52 512 HIS A O 1
ATOM 3845 N N . GLU A 1 513 ? 37.774 67.353 42.076 1.00 35.25 513 GLU A N 1
ATOM 3846 C CA . GLU A 1 513 ? 36.621 67.035 41.237 1.00 31.72 513 GLU A CA 1
ATOM 3847 C C . GLU A 1 513 ? 36.948 65.970 40.191 1.00 29.48 513 GLU A C 1
ATOM 3848 O O . GLU A 1 513 ? 37.391 66.284 39.089 1.00 28.91 513 GLU A O 1
ATOM 3854 N N . GLY A 1 514 ? 36.700 64.711 40.541 1.00 27.39 514 GLY A N 1
ATOM 3855 C CA . GLY A 1 514 ? 36.996 63.606 39.649 1.00 25.73 514 GLY A CA 1
ATOM 3856 C C . GLY A 1 514 ? 36.349 63.609 38.274 1.00 25.59 514 GLY A C 1
ATOM 3857 O O . GLY A 1 514 ? 36.848 62.949 37.365 1.00 23.86 514 GLY A O 1
ATOM 3858 N N . ARG A 1 515 ? 35.248 64.333 38.105 1.00 23.78 515 ARG A N 1
ATOM 3859 C CA . ARG A 1 515 ? 34.577 64.359 36.806 1.00 22.83 515 ARG A CA 1
ATOM 3860 C C . ARG A 1 515 ? 35.404 64.988 35.678 1.00 23.42 515 ARG A C 1
ATOM 3861 O O . ARG A 1 515 ? 35.103 64.783 34.496 1.00 21.50 515 ARG A O 1
ATOM 3869 N N . TRP A 1 516 ? 36.452 65.739 36.022 1.00 21.11 516 TRP A N 1
ATOM 3870 C CA . TRP A 1 516 ? 37.293 66.340 34.989 1.00 23.35 516 TRP A CA 1
ATOM 3871 C C . TRP A 1 516 ? 37.951 65.259 34.132 1.00 22.82 516 TRP A C 1
ATOM 3872 O O . TRP A 1 516 ? 38.421 65.539 33.035 1.00 22.96 516 TRP A O 1
ATOM 3883 N N . LEU A 1 517 ? 37.979 64.028 34.639 1.00 21.99 517 LEU A N 1
ATOM 3884 C CA . LEU A 1 517 ? 38.567 62.904 33.909 1.00 22.01 517 LEU A CA 1
ATOM 3885 C C . LEU A 1 517 ? 37.916 62.778 32.530 1.00 21.58 517 LEU A C 1
ATOM 3886 O O . LEU A 1 517 ? 38.567 62.373 31.564 1.00 19.14 517 LEU A O 1
ATOM 3891 N N . HIS A 1 518 ? 36.626 63.112 32.449 1.00 20.73 518 HIS A N 1
ATOM 3892 C CA . HIS A 1 518 ? 35.907 63.050 31.179 1.00 18.55 518 HIS A CA 1
ATOM 3893 C C . HIS A 1 518 ? 35.455 64.428 30.686 1.00 19.58 518 HIS A C 1
ATOM 3894 O O . HIS A 1 518 ? 34.426 64.561 30.025 1.00 17.01 518 HIS A O 1
ATOM 3901 N N . ARG A 1 519 ? 36.236 65.454 31.009 1.00 18.12 519 ARG A N 1
ATOM 3902 C CA . ARG A 1 519 ? 35.935 66.807 30.562 1.00 19.33 519 ARG A CA 1
ATOM 3903 C C . ARG A 1 519 ? 37.172 67.402 29.896 1.00 20.67 519 ARG A C 1
ATOM 3904 O O . ARG A 1 519 ? 37.622 68.492 30.252 1.00 23.33 519 ARG A O 1
ATOM 3912 N N . PRO A 1 520 ? 37.739 66.691 28.911 1.00 21.17 520 PRO A N 1
ATOM 3913 C CA . PRO A 1 520 ? 38.935 67.179 28.215 1.00 21.00 520 PRO A CA 1
ATOM 3914 C C . PRO A 1 520 ? 38.679 68.364 27.296 1.00 22.75 520 PRO A C 1
ATOM 3915 O O . PRO A 1 520 ? 37.531 68.681 26.957 1.00 20.79 520 PRO A O 1
ATOM 3919 N N . ALA A 1 521 ? 39.767 69.017 26.908 1.00 22.17 521 ALA A N 1
ATOM 3920 C CA . ALA A 1 521 ? 39.704 70.123 25.975 1.00 24.33 521 ALA A CA 1
ATOM 3921 C C . ALA A 1 521 ? 39.687 69.430 24.615 1.00 25.68 521 ALA A C 1
ATOM 3922 O O . ALA A 1 521 ? 40.313 68.380 24.442 1.00 24.94 521 ALA A O 1
ATOM 3932 N N . ASP A 1 523 ? 40.535 68.157 21.070 1.00 30.26 523 ASP A N 1
ATOM 3933 C CA . ASP A 1 523 ? 41.817 67.912 20.423 1.00 33.04 523 ASP A CA 1
ATOM 3934 C C . ASP A 1 523 ? 41.610 68.157 18.930 1.00 31.29 523 ASP A C 1
ATOM 3935 O O . ASP A 1 523 ? 41.209 67.256 18.193 1.00 31.80 523 ASP A O 1
ATOM 3940 N N . TRP A 1 524 ? 41.871 69.385 18.494 1.00 30.83 524 TRP A N 1
ATOM 3941 C CA . TRP A 1 524 ? 41.683 69.749 17.095 1.00 32.25 524 TRP A CA 1
ATOM 3942 C C . TRP A 1 524 ? 42.695 69.126 16.139 1.00 35.39 524 TRP A C 1
ATOM 3943 O O . TRP A 1 524 ? 42.474 69.094 14.926 1.00 34.84 524 TRP A O 1
ATOM 3954 N N . GLN A 1 525 ? 43.804 68.633 16.677 1.00 37.36 525 GLN A N 1
ATOM 3955 C CA . GLN A 1 525 ? 44.802 67.984 15.841 1.00 39.16 525 GLN A CA 1
ATOM 3956 C C . GLN A 1 525 ? 44.200 66.622 15.522 1.00 38.68 525 GLN A C 1
ATOM 3957 O O . GLN A 1 525 ? 44.268 66.134 14.395 1.00 39.08 525 GLN A O 1
ATOM 3963 N N . LEU A 1 526 ? 43.593 66.025 16.541 1.00 37.20 526 LEU A N 1
ATOM 3964 C CA . LEU A 1 526 ? 42.952 64.730 16.407 1.00 35.73 526 LEU A CA 1
ATOM 3965 C C . LEU A 1 526 ? 41.741 64.914 15.496 1.00 34.71 526 LEU A C 1
ATOM 3966 O O . LEU A 1 526 ? 41.429 64.058 14.667 1.00 33.11 526 LEU A O 1
ATOM 3971 N N . ALA A 1 527 ? 41.069 66.050 15.657 1.00 33.85 527 ALA A N 1
ATOM 3972 C CA . ALA A 1 527 ? 39.894 66.370 14.861 1.00 33.78 527 ALA A CA 1
ATOM 3973 C C . ALA A 1 527 ? 40.237 66.403 13.374 1.00 34.01 527 ALA A C 1
ATOM 3974 O O . ALA A 1 527 ? 39.438 65.986 12.538 1.00 33.25 527 ALA A O 1
ATOM 3976 N N . ALA A 1 528 ? 41.427 66.897 13.051 1.00 33.86 528 ALA A N 1
ATOM 3977 C CA . ALA A 1 528 ? 41.869 66.974 11.663 1.00 35.02 528 ALA A CA 1
ATOM 3978 C C . ALA A 1 528 ? 42.196 65.584 11.127 1.00 35.85 528 ALA A C 1
ATOM 3979 O O . ALA A 1 528 ? 42.168 65.348 9.920 1.00 33.63 528 ALA A O 1
ATOM 3981 N N . GLN A 1 529 ? 42.503 64.668 12.036 1.00 37.98 529 GLN A N 1
ATOM 3982 C CA . GLN A 1 529 ? 42.856 63.305 11.667 1.00 40.49 529 GLN A CA 1
ATOM 3983 C C . GLN A 1 529 ? 41.650 62.476 11.218 1.00 41.51 529 GLN A C 1
ATOM 3984 O O . GLN A 1 529 ? 41.801 61.325 10.806 1.00 41.31 529 GLN A O 1
ATOM 3990 N N . ARG A 1 530 ? 40.459 63.067 11.283 1.00 42.27 530 ARG A N 1
ATOM 3991 C CA . ARG A 1 530 ? 39.237 62.375 10.876 1.00 43.27 530 ARG A CA 1
ATOM 3992 C C . ARG A 1 530 ? 39.193 62.212 9.364 1.00 44.58 530 ARG A C 1
ATOM 3993 O O . ARG A 1 530 ? 38.403 61.431 8.836 1.00 44.31 530 ARG A O 1
ATOM 4001 N N . HIS A 1 531 ? 40.045 62.957 8.668 1.00 45.94 531 HIS A N 1
ATOM 4002 C CA . HIS A 1 531 ? 40.099 62.885 7.216 1.00 47.39 531 HIS A CA 1
ATOM 4003 C C . HIS A 1 531 ? 40.896 61.652 6.796 1.00 47.38 531 HIS A C 1
ATOM 4004 O O . HIS A 1 531 ? 40.932 61.290 5.619 1.00 48.31 531 HIS A O 1
ATOM 4011 N N . ASP A 1 532 ? 41.527 61.008 7.774 1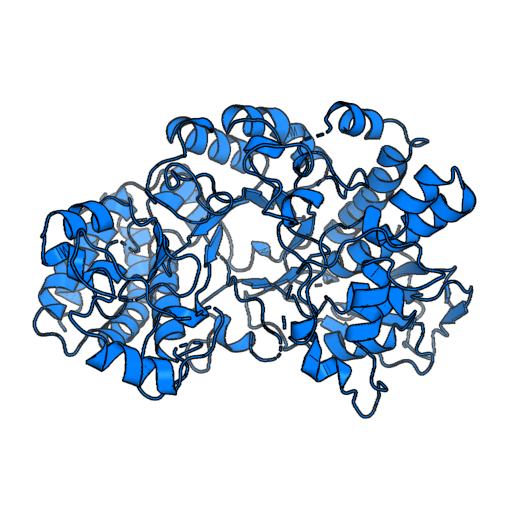.00 45.43 532 ASP A N 1
ATOM 4012 C CA . ASP A 1 532 ? 42.318 59.811 7.528 1.00 44.15 532 ASP A CA 1
ATOM 4013 C C . ASP A 1 532 ? 41.513 58.578 7.928 1.00 43.34 532 ASP A C 1
ATOM 4014 O O . ASP A 1 532 ? 41.445 58.218 9.103 1.00 42.73 532 ASP A O 1
ATOM 4019 N N . ALA A 1 533 ? 40.910 57.934 6.935 1.00 42.12 533 ALA A N 1
ATOM 4020 C CA . ALA A 1 533 ? 40.089 56.749 7.159 1.00 42.37 533 ALA A CA 1
ATOM 4021 C C . ALA A 1 533 ? 40.814 55.601 7.857 1.00 41.60 533 ALA A C 1
ATOM 4022 O O . ALA A 1 533 ? 40.1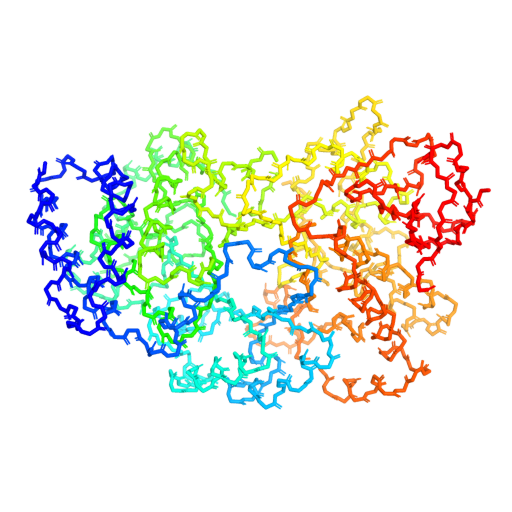76 54.724 8.438 1.00 41.79 533 ALA A O 1
ATOM 4024 N N . LYS A 1 534 ? 42.141 55.601 7.805 1.00 41.00 534 LYS A N 1
ATOM 4025 C CA . LYS A 1 534 ? 42.911 54.536 8.433 1.00 40.34 534 LYS A CA 1
ATOM 4026 C C . LYS A 1 534 ? 43.217 54.799 9.907 1.00 38.33 534 LYS A C 1
ATOM 4027 O O . LYS A 1 534 ? 43.608 53.883 10.633 1.00 38.94 534 LYS A O 1
ATOM 4033 N N . SER A 1 535 ? 43.045 56.042 10.352 1.00 35.80 535 SER A N 1
ATOM 4034 C CA . SER A 1 535 ? 43.325 56.387 11.747 1.00 32.59 535 SER A CA 1
ATOM 4035 C C . SER A 1 535 ? 42.166 55.986 12.647 1.00 30.16 535 SER A C 1
ATOM 4036 O O . SER A 1 535 ? 41.066 55.720 12.168 1.00 29.36 535 SER A O 1
ATOM 4039 N N . LEU A 1 536 ? 42.416 55.945 13.951 1.00 28.82 536 LEU A N 1
ATOM 4040 C CA . LEU A 1 536 ? 41.379 55.582 14.909 1.00 27.48 536 LEU A CA 1
ATOM 4041 C C . LEU A 1 536 ? 40.260 56.618 14.913 1.00 26.76 536 LEU A C 1
ATOM 4042 O O . LEU A 1 536 ? 39.085 56.271 14.802 1.00 26.28 536 LEU A O 1
ATOM 4047 N N . SER A 1 537 ? 40.624 57.889 15.044 1.00 25.85 537 SER A N 1
ATOM 4048 C CA . SER A 1 537 ? 39.631 58.955 15.051 1.00 27.03 537 SER A CA 1
ATOM 4049 C C . SER A 1 537 ? 38.811 58.931 13.768 1.00 27.46 537 SER A C 1
ATOM 4050 O O . SER A 1 537 ? 37.589 59.079 13.799 1.00 28.62 537 SER A O 1
ATOM 4053 N N . GLY A 1 538 ? 39.489 58.736 12.641 1.00 27.49 538 GLY A N 1
ATOM 4054 C CA . GLY A 1 538 ? 38.809 58.701 11.359 1.00 26.52 538 GLY A CA 1
ATOM 4055 C C . GLY A 1 538 ? 37.892 57.504 11.190 1.00 26.92 538 GLY A C 1
ATOM 4056 O O . GLY A 1 538 ? 36.852 57.600 10.538 1.00 25.99 538 GLY A O 1
ATOM 4057 N N . THR A 1 539 ? 38.277 56.369 11.766 1.00 26.24 539 THR A N 1
ATOM 4058 C CA . THR A 1 539 ? 37.463 55.163 11.670 1.00 27.35 539 THR A CA 1
ATOM 4059 C C . THR A 1 539 ? 36.181 55.344 12.480 1.00 26.90 539 THR A C 1
ATOM 4060 O O . THR A 1 539 ? 35.080 55.069 11.998 1.00 26.93 539 THR A O 1
ATOM 4064 N N . VAL A 1 540 ? 36.329 55.814 13.713 1.00 25.86 540 VAL A N 1
ATOM 4065 C CA . VAL A 1 540 ? 35.178 56.041 14.571 1.00 24.59 540 VAL A CA 1
ATOM 4066 C C . VAL A 1 540 ? 34.276 57.106 13.953 1.00 23.77 540 VAL A C 1
ATOM 4067 O O . VAL A 1 540 ? 33.068 56.909 13.811 1.00 23.27 540 VAL A O 1
ATOM 4071 N N . TYR A 1 541 ? 34.873 58.226 13.570 1.00 23.63 541 TYR A N 1
ATOM 4072 C CA . TYR A 1 541 ? 34.122 59.319 12.972 1.00 24.41 541 TYR A CA 1
ATOM 4073 C C . TYR A 1 541 ? 33.325 58.841 11.761 1.00 24.71 541 TYR A C 1
ATOM 4074 O O . TYR A 1 541 ? 32.143 59.156 11.621 1.00 22.99 541 TYR A O 1
ATOM 4083 N N . ARG A 1 542 ? 33.971 58.064 10.896 1.00 26.07 542 ARG A N 1
ATOM 4084 C CA . ARG A 1 542 ? 33.319 57.554 9.696 1.00 27.26 542 ARG A CA 1
ATOM 4085 C C . ARG A 1 542 ? 32.125 56.641 9.985 1.00 25.68 542 ARG A C 1
ATOM 4086 O O . ARG A 1 542 ? 31.089 56.742 9.328 1.00 25.95 542 ARG A O 1
ATOM 4094 N N . ARG A 1 543 ? 32.259 55.751 10.962 1.00 24.44 543 ARG A N 1
ATOM 4095 C CA . ARG A 1 543 ? 31.158 54.852 11.285 1.00 24.48 543 ARG A CA 1
ATOM 4096 C C . ARG A 1 543 ? 29.989 55.570 11.941 1.00 24.25 543 ARG A C 1
ATOM 4097 O O . ARG A 1 543 ? 28.827 55.229 11.702 1.00 24.07 543 ARG A O 1
ATOM 4105 N N . LEU A 1 544 ? 30.289 56.558 12.772 1.00 23.07 544 LEU A N 1
ATOM 4106 C CA . LEU A 1 544 ? 29.225 57.318 13.408 1.00 24.32 544 LEU A CA 1
ATOM 4107 C C . LEU A 1 544 ? 28.502 58.144 12.345 1.00 24.83 544 LEU A C 1
ATOM 4108 O O . LEU A 1 544 ? 27.276 58.252 12.356 1.00 22.78 544 LEU A O 1
ATOM 4113 N N . ARG A 1 545 ? 29.265 58.713 11.418 1.00 25.05 545 ARG A N 1
ATOM 4114 C CA . ARG A 1 545 ? 28.672 59.530 10.368 1.00 28.35 545 ARG A CA 1
ATOM 4115 C C . ARG A 1 545 ? 27.745 58.687 9.505 1.00 27.46 545 ARG A C 1
ATOM 4116 O O . ARG A 1 545 ? 26.693 59.156 9.077 1.00 27.94 545 ARG A O 1
ATOM 4124 N N . GLY A 1 546 ? 28.144 57.444 9.254 1.00 27.18 546 GLY A N 1
ATOM 4125 C CA . GLY A 1 546 ? 27.330 56.544 8.456 1.00 27.26 546 GLY A CA 1
ATOM 4126 C C . GLY A 1 546 ? 25.975 56.318 9.098 1.00 26.30 546 GLY A C 1
ATOM 4127 O O . GLY A 1 546 ? 24.950 56.299 8.418 1.00 25.09 546 GLY A O 1
ATOM 4128 N N . LEU A 1 547 ? 25.971 56.136 10.416 1.00 22.83 547 LEU A N 1
ATOM 4129 C CA . LEU A 1 547 ? 24.736 55.929 11.157 1.00 22.12 547 LEU A CA 1
ATOM 4130 C C . LEU A 1 547 ? 23.892 57.200 11.152 1.00 21.52 547 LEU A C 1
ATOM 4131 O O . LEU A 1 547 ? 22.670 57.142 11.027 1.00 22.04 547 LEU A O 1
ATOM 4136 N N . ILE A 1 548 ? 24.552 58.344 11.293 1.00 21.47 548 ILE A N 1
ATOM 4137 C CA . ILE A 1 548 ? 23.858 59.629 11.304 1.00 22.42 548 ILE A CA 1
ATOM 4138 C C . ILE A 1 548 ? 23.222 59.863 9.941 1.00 23.13 548 ILE A C 1
ATOM 4139 O O . ILE A 1 548 ? 22.075 60.297 9.846 1.00 22.41 548 ILE A O 1
ATOM 4144 N N . ARG A 1 549 ? 23.980 59.558 8.893 1.00 23.68 549 ARG A N 1
ATOM 4145 C CA . ARG A 1 549 ? 23.522 59.708 7.514 1.00 27.40 549 ARG A CA 1
ATOM 4146 C C . ARG A 1 549 ? 22.283 58.838 7.263 1.00 25.17 549 ARG A C 1
ATOM 4147 O O . ARG A 1 549 ? 21.284 59.304 6.716 1.00 24.91 549 ARG A O 1
ATOM 4155 N N . GLN A 1 550 ? 22.342 57.574 7.669 1.00 24.73 550 GLN A N 1
ATOM 4156 C CA . GLN A 1 550 ? 21.210 56.677 7.474 1.00 24.46 550 GLN A CA 1
ATOM 4157 C C . GLN A 1 550 ? 20.003 57.095 8.310 1.00 24.22 550 GLN A C 1
ATOM 4158 O O . GLN A 1 550 ? 18.872 57.062 7.827 1.00 22.22 550 GLN A O 1
ATOM 4164 N N . ARG A 1 551 ? 20.243 57.487 9.562 1.00 23.70 551 ARG A N 1
ATOM 4165 C CA . ARG A 1 551 ? 19.159 57.921 10.447 1.00 21.36 551 ARG A CA 1
ATOM 4166 C C . ARG A 1 551 ? 18.344 59.043 9.802 1.00 22.42 551 ARG A C 1
ATOM 4167 O O . ARG A 1 551 ? 17.110 59.015 9.802 1.00 21.65 551 ARG A O 1
ATOM 4175 N N . ALA A 1 552 ? 19.044 60.030 9.258 1.00 21.28 552 ALA A N 1
ATOM 4176 C CA . ALA A 1 552 ? 18.400 61.177 8.623 1.00 25.15 552 ALA A CA 1
ATOM 4177 C C . ALA A 1 552 ? 17.520 60.817 7.427 1.00 26.49 552 ALA A C 1
ATOM 4178 O O . ALA A 1 552 ? 16.596 61.555 7.093 1.00 26.63 552 ALA A O 1
ATOM 4180 N N . ALA A 1 553 ? 17.799 59.688 6.784 1.00 27.17 553 ALA A N 1
ATOM 4181 C CA . ALA A 1 553 ? 17.023 59.280 5.613 1.00 27.49 553 ALA A CA 1
ATOM 4182 C C . ALA A 1 553 ? 15.876 58.336 5.952 1.00 28.05 553 ALA A C 1
ATOM 4183 O O . ALA A 1 553 ? 15.167 57.867 5.059 1.00 28.67 553 ALA A O 1
ATOM 4185 N N . LEU A 1 554 ? 15.691 58.068 7.242 1.00 24.02 554 LEU A N 1
ATOM 4186 C CA . LEU A 1 554 ? 14.650 57.156 7.696 1.00 23.45 554 LEU A CA 1
ATOM 4187 C C . LEU A 1 554 ? 13.498 57.853 8.414 1.00 23.94 554 LEU A C 1
ATOM 4188 O O . LEU A 1 554 ? 13.603 58.190 9.597 1.00 23.70 554 LEU A O 1
ATOM 4193 N N . GLY A 1 555 ? 12.392 58.051 7.704 1.00 22.66 555 GLY A N 1
ATOM 4194 C CA . GLY A 1 555 ? 11.245 58.699 8.317 1.00 24.09 555 GLY A CA 1
ATOM 4195 C C . GLY A 1 555 ? 10.690 57.879 9.469 1.00 22.88 555 GLY A C 1
ATOM 4196 O O . GLY A 1 555 ? 10.019 58.406 10.361 1.00 22.17 555 GLY A O 1
ATOM 4197 N N . ALA A 1 556 ? 10.977 56.580 9.451 1.00 23.06 556 ALA A N 1
ATOM 4198 C CA . ALA A 1 556 ? 10.506 55.673 10.487 1.00 20.96 556 ALA A CA 1
ATOM 4199 C C . ALA A 1 556 ? 11.109 55.986 11.854 1.00 19.39 556 ALA A C 1
ATOM 4200 O O . ALA A 1 556 ? 10.595 55.541 12.878 1.00 20.48 556 ALA A O 1
ATOM 4202 N N . LEU A 1 557 ? 12.195 56.750 11.870 1.00 19.35 557 LEU A N 1
ATOM 4203 C CA . LEU A 1 557 ? 12.847 57.090 13.130 1.00 20.57 557 LEU A CA 1
ATOM 4204 C C . LEU A 1 557 ? 12.357 58.397 13.746 1.00 21.03 557 LEU A C 1
ATOM 4205 O O . LEU A 1 557 ? 12.808 58.776 14.829 1.00 16.86 557 LEU A O 1
ATOM 4210 N N . ALA A 1 558 ? 11.431 59.078 13.071 1.00 18.94 558 ALA A N 1
ATOM 4211 C CA . ALA A 1 558 ? 10.893 60.337 13.593 1.00 19.81 558 ALA A CA 1
ATOM 4212 C C . ALA A 1 558 ? 10.246 60.073 14.947 1.00 20.11 558 ALA A C 1
ATOM 4213 O O . ALA A 1 558 ? 9.718 58.987 15.189 1.00 17.98 558 ALA A O 1
ATOM 4215 N N . ALA A 1 559 ? 10.277 61.076 15.821 1.00 18.85 559 ALA A N 1
ATOM 4216 C CA . ALA A 1 559 ? 9.736 60.945 17.167 1.00 19.98 559 ALA A CA 1
ATOM 4217 C C . ALA A 1 559 ? 8.261 60.575 17.265 1.00 19.68 559 ALA A C 1
ATOM 4218 O O . ALA A 1 559 ? 7.822 60.097 18.308 1.00 21.60 559 ALA A O 1
ATOM 4220 N N . ASP A 1 560 ? 7.495 60.796 16.200 1.00 22.00 560 ASP A N 1
ATOM 4221 C CA . ASP A 1 560 ? 6.074 60.471 16.238 1.00 23.42 560 ASP A CA 1
ATOM 4222 C C . ASP A 1 560 ? 5.779 59.043 15.769 1.00 23.54 560 ASP A C 1
ATOM 4223 O O . ASP A 1 560 ? 4.622 58.623 15.719 1.00 24.47 560 ASP A O 1
ATOM 4228 N N . GLN A 1 561 ? 6.837 58.304 15.442 1.00 22.47 561 GLN A N 1
ATOM 4229 C CA . GLN A 1 561 ? 6.723 56.907 15.020 1.00 23.17 561 GLN A CA 1
ATOM 4230 C C . GLN A 1 561 ? 6.980 56.033 16.253 1.00 23.02 561 GLN A C 1
ATOM 4231 O O . GLN A 1 561 ? 7.830 56.356 17.085 1.00 21.56 561 GLN A O 1
ATOM 4237 N N . ALA A 1 562 ? 6.245 54.932 16.372 1.00 23.37 562 ALA A N 1
ATOM 4238 C CA . ALA A 1 562 ? 6.373 54.041 17.523 1.00 22.60 562 ALA A CA 1
ATOM 4239 C C . ALA A 1 562 ? 7.772 53.499 17.798 1.00 21.23 562 ALA A C 1
ATOM 4240 O O . ALA A 1 562 ? 8.623 53.416 16.913 1.00 20.73 562 ALA A O 1
ATOM 4242 N N . LEU A 1 563 ? 7.983 53.129 19.055 1.00 23.48 563 LEU A N 1
ATOM 4243 C CA . LEU A 1 563 ? 9.236 52.553 19.521 1.00 22.93 563 LEU A CA 1
ATOM 4244 C C . LEU A 1 563 ? 8.846 51.307 20.300 1.00 22.92 563 LEU A C 1
ATOM 4245 O O . LEU A 1 563 ? 7.954 51.353 21.148 1.00 22.87 563 LEU A O 1
ATOM 4250 N N . ALA A 1 564 ? 9.493 50.190 20.003 1.00 22.03 564 ALA A N 1
ATOM 4251 C CA . ALA A 1 564 ? 9.202 48.953 20.706 1.00 19.82 564 ALA A CA 1
ATOM 4252 C C . ALA A 1 564 ? 10.386 48.005 20.609 1.00 20.82 564 ALA A C 1
ATOM 4253 O O . ALA A 1 564 ? 11.395 48.319 19.983 1.00 19.07 564 ALA A O 1
ATOM 4255 N N . SER A 1 565 ? 10.254 46.841 21.233 1.00 18.90 565 SER A N 1
ATOM 4256 C CA . SER A 1 565 ? 11.315 45.845 21.215 1.00 19.09 565 SER A CA 1
ATOM 4257 C C . SER A 1 565 ? 10.687 44.468 21.132 1.00 21.09 565 SER A C 1
ATOM 4258 O O . SER A 1 565 ? 9.714 44.182 21.829 1.00 19.22 565 SER A O 1
ATOM 4261 N N . ILE A 1 566 ? 11.245 43.623 20.272 1.00 20.56 566 ILE A N 1
ATOM 4262 C CA . ILE A 1 566 ? 10.745 42.266 20.091 1.00 21.68 566 ILE A CA 1
ATOM 4263 C C . ILE A 1 566 ? 11.461 41.336 21.066 1.00 24.42 566 ILE A C 1
ATOM 4264 O O . ILE A 1 566 ? 12.688 41.303 21.107 1.00 23.83 566 ILE A O 1
ATOM 4269 N N . ALA A 1 567 ? 10.693 40.588 21.849 1.00 25.84 567 ALA A N 1
ATOM 4270 C CA . ALA A 1 567 ? 11.271 39.661 22.812 1.00 28.80 567 ALA A CA 1
ATOM 4271 C C . ALA A 1 567 ? 11.949 38.495 22.094 1.00 28.85 567 ALA A C 1
ATOM 4272 O O . ALA A 1 567 ? 11.350 37.851 21.232 1.00 28.79 567 ALA A O 1
ATOM 4274 N N . LEU A 1 568 ? 13.204 38.239 22.452 1.00 28.60 568 LEU A N 1
ATOM 4275 C CA . LEU A 1 568 ? 13.986 37.153 21.863 1.00 29.66 568 LEU A CA 1
ATOM 4276 C C . LEU A 1 568 ? 14.400 36.226 23.001 1.00 30.49 568 LEU A C 1
ATOM 4277 O O . LEU A 1 568 ? 14.558 36.674 24.135 1.00 31.87 568 LEU A O 1
ATOM 4282 N N . ASN A 1 569 ? 14.570 34.938 22.725 1.00 28.93 569 ASN A N 1
ATOM 4283 C CA . ASN A 1 569 ? 14.951 34.041 23.808 1.00 28.24 569 ASN A CA 1
ATOM 4284 C C . ASN A 1 569 ? 16.460 33.949 23.996 1.00 27.16 569 ASN A C 1
ATOM 4285 O O . ASN A 1 569 ? 16.935 33.316 24.934 1.00 30.12 569 ASN A O 1
ATOM 4290 N N . ASP A 1 570 ? 17.214 34.577 23.099 1.00 25.14 570 ASP A N 1
ATOM 4291 C CA . ASP A 1 570 ? 18.669 34.602 23.217 1.00 23.59 570 ASP A CA 1
ATOM 4292 C C . ASP A 1 570 ? 18.938 35.919 23.949 1.00 21.94 570 ASP A C 1
ATOM 4293 O O . ASP A 1 570 ? 18.751 36.997 23.384 1.00 21.00 570 ASP A O 1
ATOM 4298 N N . PRO A 1 571 ? 19.361 35.846 25.223 1.00 21.70 571 PRO A N 1
ATOM 4299 C CA . PRO A 1 571 ? 19.647 37.027 26.048 1.00 21.11 571 PRO A CA 1
ATOM 4300 C C . PRO A 1 571 ? 20.777 37.949 25.577 1.00 19.78 571 PRO A C 1
ATOM 4301 O O . PRO A 1 571 ? 20.906 39.077 26.056 1.00 20.56 571 PRO A O 1
ATOM 4305 N N . ARG A 1 572 ? 21.587 37.485 24.634 1.00 18.41 572 ARG A N 1
ATOM 4306 C CA . ARG A 1 572 ? 22.696 38.293 24.136 1.00 19.85 572 ARG A CA 1
ATOM 4307 C C . ARG A 1 572 ? 22.275 39.295 23.065 1.00 20.26 572 ARG A C 1
ATOM 4308 O O . ARG A 1 572 ? 23.017 40.227 22.754 1.00 21.51 572 ARG A O 1
ATOM 4316 N N . VAL A 1 573 ? 21.080 39.109 22.516 1.00 20.86 573 VAL A N 1
ATOM 4317 C CA . VAL A 1 573 ? 20.593 39.969 21.445 1.00 21.60 573 VAL A CA 1
ATOM 4318 C C . VAL A 1 573 ? 19.543 40.991 21.877 1.00 21.00 573 VAL A C 1
ATOM 4319 O O . VAL A 1 573 ? 18.850 40.814 22.879 1.00 20.90 573 VAL A O 1
ATOM 4323 N N . PHE A 1 574 ? 19.443 42.067 21.105 1.00 20.88 574 PHE A N 1
ATOM 4324 C CA . PHE A 1 574 ? 18.472 43.122 21.364 1.00 19.57 574 PHE A CA 1
ATOM 4325 C C . PHE A 1 574 ? 17.897 43.596 20.032 1.00 19.25 574 PHE A C 1
ATOM 4326 O O . PHE A 1 574 ? 18.635 44.045 19.161 1.00 17.45 574 PHE A O 1
ATOM 4334 N N . ALA A 1 575 ? 16.579 43.480 19.880 1.00 18.53 575 ALA A N 1
ATOM 4335 C CA . ALA A 1 575 ? 15.905 43.910 18.662 1.00 17.36 575 ALA A CA 1
ATOM 4336 C C . ALA A 1 575 ? 15.035 45.116 18.989 1.00 18.76 575 ALA A C 1
ATOM 4337 O O . ALA A 1 575 ? 14.120 45.034 19.812 1.00 19.74 575 ALA A O 1
ATOM 4339 N N . LEU A 1 576 ? 15.350 46.243 18.361 1.00 20.20 576 LEU A N 1
ATOM 4340 C CA . LEU A 1 576 ? 14.600 47.469 18.575 1.00 20.87 576 LEU A CA 1
ATOM 4341 C C . LEU A 1 576 ? 13.855 47.793 17.290 1.00 22.58 576 LEU A C 1
ATOM 4342 O O . LEU A 1 576 ? 14.429 47.732 16.201 1.00 22.82 576 LEU A O 1
ATOM 4347 N N . THR A 1 577 ? 12.575 48.126 17.411 1.00 21.69 577 THR A N 1
ATOM 4348 C CA . THR A 1 577 ? 11.794 48.459 16.230 1.00 22.37 577 THR A CA 1
ATOM 4349 C C . THR A 1 577 ? 11.310 49.902 16.287 1.00 21.45 577 THR A C 1
ATOM 4350 O O . THR A 1 577 ? 11.093 50.457 17.361 1.00 20.48 577 THR A O 1
ATOM 4354 N N . ARG A 1 578 ? 11.165 50.507 15.116 1.00 21.81 578 ARG A N 1
ATOM 4355 C CA . ARG A 1 578 ? 10.685 51.874 15.002 1.00 21.22 578 ARG A CA 1
ATOM 4356 C C . ARG A 1 578 ? 9.599 51.834 13.936 1.00 23.62 578 ARG A C 1
ATOM 4357 O O . ARG A 1 578 ? 9.822 51.315 12.842 1.00 20.44 578 ARG A O 1
ATOM 4365 N N . GLY A 1 579 ? 8.426 52.367 14.258 1.00 24.85 579 GLY A N 1
ATOM 4366 C CA . GLY A 1 579 ? 7.338 52.341 13.299 1.00 25.78 579 GLY A CA 1
ATOM 4367 C C . GLY A 1 579 ? 7.041 50.896 12.940 1.00 27.48 579 GLY A C 1
ATOM 4368 O O . GLY A 1 579 ? 7.208 49.995 13.764 1.00 25.78 579 GLY A O 1
ATOM 4369 N N . ASP A 1 580 ? 6.609 50.664 11.709 1.00 29.20 580 ASP A N 1
ATOM 4370 C CA . ASP A 1 580 ? 6.297 49.310 11.272 1.00 31.33 580 ASP A CA 1
ATOM 4371 C C . ASP A 1 580 ? 7.241 48.829 10.174 1.00 30.30 580 ASP A C 1
ATOM 4372 O O . ASP A 1 580 ? 7.078 47.725 9.655 1.00 30.55 580 ASP A O 1
ATOM 4377 N N . SER A 1 581 ? 8.230 49.648 9.830 1.00 29.59 581 SER A N 1
ATOM 4378 C CA . SER A 1 581 ? 9.160 49.294 8.762 1.00 29.91 581 SER A CA 1
ATOM 4379 C C . SER A 1 581 ? 10.635 49.238 9.132 1.00 30.12 581 SER A C 1
ATOM 4380 O O . SER A 1 581 ? 11.470 48.922 8.284 1.00 32.79 581 SER A O 1
ATOM 4383 N N . PHE A 1 582 ? 10.972 49.536 10.380 1.00 27.00 582 PHE A N 1
ATOM 4384 C CA . PHE A 1 582 ? 12.377 49.533 10.771 1.00 23.75 582 PHE A CA 1
ATOM 4385 C C . PHE A 1 582 ? 12.701 48.623 11.946 1.00 22.59 582 PHE A C 1
ATOM 4386 O O . PHE A 1 582 ? 11.959 48.564 12.928 1.00 22.50 582 PHE A O 1
ATOM 4394 N N . ILE A 1 583 ? 13.818 47.911 11.824 1.00 22.76 583 ILE A N 1
ATOM 4395 C CA . ILE A 1 583 ? 14.283 47.004 12.870 1.00 22.27 583 ILE A CA 1
ATOM 4396 C C . ILE A 1 583 ? 15.792 47.147 13.007 1.00 22.38 583 ILE A C 1
ATOM 4397 O O . ILE A 1 583 ? 16.513 47.182 12.010 1.00 21.05 583 ILE A O 1
ATOM 4402 N N . ALA A 1 584 ? 16.267 47.231 14.242 1.00 19.79 584 ALA A N 1
ATOM 4403 C CA . ALA A 1 584 ? 17.695 47.326 14.490 1.00 19.74 584 ALA A CA 1
ATOM 4404 C C . ALA A 1 584 ? 18.048 46.146 15.380 1.00 20.32 584 ALA A C 1
ATOM 4405 O O . ALA A 1 584 ? 17.478 45.980 16.461 1.00 19.05 584 ALA A O 1
ATOM 4407 N N . LEU A 1 585 ? 18.970 45.313 14.907 1.00 21.10 585 LEU A N 1
ATOM 4408 C CA . LEU A 1 585 ? 19.403 44.136 15.653 1.00 21.16 585 LEU A CA 1
ATOM 4409 C C . LEU A 1 585 ? 20.778 44.402 16.253 1.00 20.62 585 LEU A C 1
ATOM 4410 O O . LEU A 1 585 ? 21.660 44.960 15.595 1.00 18.68 585 LEU A O 1
ATOM 4415 N N . HIS A 1 586 ? 20.954 43.995 17.505 1.00 19.35 586 HIS A N 1
ATOM 4416 C CA . HIS A 1 586 ? 22.209 44.233 18.201 1.00 19.37 586 HIS A CA 1
ATOM 4417 C C . HIS A 1 586 ? 22.736 42.986 18.910 1.00 19.89 586 HIS A C 1
ATOM 4418 O O . HIS A 1 586 ? 21.984 42.257 19.551 1.00 20.25 586 HIS A O 1
ATOM 4425 N N . ASN A 1 587 ? 24.040 42.761 18.804 1.00 20.12 587 ASN A N 1
ATOM 4426 C CA . ASN A 1 587 ? 24.681 41.626 19.458 1.00 21.10 587 ASN A CA 1
ATOM 4427 C C . ASN A 1 587 ? 25.551 42.220 20.552 1.00 19.98 587 ASN A C 1
ATOM 4428 O O . ASN A 1 587 ? 26.573 42.843 20.267 1.00 22.01 587 ASN A O 1
ATOM 4433 N N . PHE A 1 588 ? 25.129 42.050 21.799 1.00 21.10 588 PHE A N 1
ATOM 4434 C CA . PHE A 1 588 ? 25.878 42.586 22.926 1.00 22.81 588 PHE A CA 1
ATOM 4435 C C . PHE A 1 588 ? 26.933 41.655 23.498 1.00 23.59 588 PHE A C 1
ATOM 4436 O O . PHE A 1 588 ? 27.514 41.943 24.546 1.00 24.11 588 PHE A O 1
ATOM 4444 N N . SER A 1 589 ? 27.191 40.549 22.806 1.00 22.31 589 SER A N 1
ATOM 4445 C CA . SER A 1 589 ? 28.200 39.597 23.259 1.00 22.05 589 SER A CA 1
ATOM 4446 C C . SER A 1 589 ? 29.409 39.675 22.330 1.00 22.94 589 SER A C 1
ATOM 4447 O O . SER A 1 589 ? 29.370 40.348 21.300 1.00 20.96 589 SER A O 1
ATOM 4450 N N . ASP A 1 590 ? 30.478 38.975 22.697 1.00 22.88 590 ASP A N 1
ATOM 4451 C CA . ASP A 1 590 ? 31.700 38.967 21.902 1.00 25.09 590 ASP A CA 1
ATOM 4452 C C . ASP A 1 590 ? 31.747 37.737 21.001 1.00 25.87 590 ASP A C 1
ATOM 4453 O O . ASP A 1 590 ? 32.801 37.381 20.466 1.00 24.18 590 ASP A O 1
ATOM 4458 N N . GLN A 1 591 ? 30.592 37.099 20.837 1.00 24.98 591 GLN A N 1
ATOM 4459 C CA . GLN A 1 591 ? 30.474 35.902 20.016 1.00 26.09 591 GLN A CA 1
ATOM 4460 C C . GLN A 1 591 ? 29.681 36.153 18.744 1.00 26.30 591 GLN A C 1
ATOM 4461 O O . GLN A 1 591 ? 28.777 36.992 18.711 1.00 28.74 591 GLN A O 1
ATOM 4467 N N . LEU A 1 592 ? 30.021 35.419 17.694 1.00 26.49 592 LEU A N 1
ATOM 4468 C CA . LEU A 1 592 ? 29.288 35.524 16.447 1.00 25.75 592 LEU A CA 1
ATOM 4469 C C . LEU A 1 592 ? 28.014 34.724 16.698 1.00 26.74 592 LEU A C 1
ATOM 4470 O O . LEU A 1 592 ? 28.060 33.645 17.291 1.00 27.31 592 LEU A O 1
ATOM 4475 N N . LEU A 1 593 ? 26.876 35.252 16.275 1.00 25.58 593 LEU A N 1
ATOM 4476 C CA . LEU A 1 593 ? 25.621 34.541 16.452 1.00 26.36 593 LEU A CA 1
ATOM 4477 C C . LEU A 1 593 ? 24.667 34.981 15.359 1.00 26.48 593 LEU A C 1
ATOM 4478 O O . LEU A 1 593 ? 25.031 35.789 14.513 1.00 26.08 593 LEU A O 1
ATOM 4483 N N . ASP A 1 594 ? 23.456 34.445 15.349 1.00 28.62 594 ASP A N 1
ATOM 4484 C CA . ASP A 1 594 ? 22.517 34.848 14.316 1.00 30.17 594 ASP A CA 1
ATOM 4485 C C . ASP A 1 594 ? 21.094 34.963 14.833 1.00 31.09 594 ASP A C 1
ATOM 4486 O O . ASP A 1 594 ? 20.730 34.369 15.849 1.00 31.51 594 ASP A O 1
ATOM 4491 N N . VAL A 1 595 ? 20.295 35.750 14.124 1.00 32.32 595 VAL A N 1
ATOM 4492 C CA . VAL A 1 595 ? 18.908 35.965 14.493 1.00 33.25 595 VAL A CA 1
ATOM 4493 C C . VAL A 1 595 ? 18.021 35.427 13.381 1.00 34.72 595 VAL A C 1
ATOM 4494 O O . VAL A 1 595 ? 18.163 35.815 12.217 1.00 30.14 595 VAL A O 1
ATOM 4498 N N . GLU A 1 596 ? 17.116 34.525 13.741 1.00 37.43 596 GLU A N 1
ATOM 4499 C CA . GLU A 1 596 ? 16.205 33.940 12.768 1.00 42.61 596 GLU A CA 1
ATOM 4500 C C . GLU A 1 596 ? 15.102 34.941 12.438 1.00 43.61 596 GLU A C 1
ATOM 4501 O O . GLU A 1 596 ? 14.473 35.509 13.332 1.00 42.19 596 GLU A O 1
ATOM 4507 N N . LEU A 1 597 ? 14.880 35.157 11.147 1.00 45.23 597 LEU A N 1
ATOM 4508 C CA . LEU A 1 597 ? 13.868 36.095 10.686 1.00 47.61 597 LEU A CA 1
ATOM 4509 C C . LEU A 1 597 ? 12.487 35.744 11.236 1.00 48.50 597 LEU A C 1
ATOM 4510 O O . LEU A 1 597 ? 11.691 36.631 11.550 1.00 47.57 597 LEU A O 1
ATOM 4515 N N . ALA A 1 598 ? 12.216 34.448 11.360 1.00 50.16 598 ALA A N 1
ATOM 4516 C CA . ALA A 1 598 ? 10.936 33.966 11.871 1.00 51.85 598 ALA A CA 1
ATOM 4517 C C . ALA A 1 598 ? 10.787 34.219 13.373 1.00 52.95 598 ALA A C 1
ATOM 4518 O O . ALA A 1 598 ? 9.924 33.633 14.029 1.00 53.33 598 ALA A O 1
ATOM 4520 N N . ALA A 1 599 ? 11.634 35.091 13.911 1.00 53.14 599 ALA A N 1
ATOM 4521 C CA . ALA A 1 599 ? 11.597 35.431 15.329 1.00 53.07 599 ALA A CA 1
ATOM 4522 C C . ALA A 1 599 ? 11.315 36.921 15.472 1.00 52.74 599 ALA A C 1
ATOM 4523 O O . ALA A 1 599 ? 11.030 37.414 16.562 1.00 52.78 599 ALA A O 1
ATOM 4525 N N . ILE A 1 600 ? 11.402 37.631 14.354 1.00 52.52 600 ILE A N 1
ATOM 4526 C CA . ILE A 1 600 ? 11.154 39.064 14.321 1.00 52.57 600 ILE A CA 1
ATOM 4527 C C . ILE A 1 600 ? 10.237 39.391 13.146 1.00 53.45 600 ILE A C 1
ATOM 4528 O O . ILE A 1 600 ? 10.037 40.557 12.805 1.00 53.91 600 ILE A O 1
ATOM 4533 N N . GLY A 1 601 ? 9.684 38.345 12.535 1.00 54.05 601 GLY A N 1
ATOM 4534 C CA . GLY A 1 601 ? 8.790 38.515 11.403 1.00 54.59 601 GLY A CA 1
ATOM 4535 C C . GLY A 1 601 ? 9.323 39.457 10.342 1.00 55.73 601 GLY A C 1
ATOM 4536 O O . GLY A 1 601 ? 8.711 40.488 10.062 1.00 56.51 601 GLY A O 1
ATOM 4537 N N . VAL A 1 602 ? 10.455 39.107 9.738 1.00 56.21 602 VAL A N 1
ATOM 4538 C CA . VAL A 1 602 ? 11.051 39.960 8.717 1.00 56.75 602 VAL A CA 1
ATOM 4539 C C . VAL A 1 602 ? 11.497 39.230 7.452 1.00 57.85 602 VAL A C 1
ATOM 4540 O O . VAL A 1 602 ? 11.261 38.030 7.286 1.00 57.45 602 VAL A O 1
ATOM 4544 N N . ASP A 1 603 ? 12.148 39.990 6.573 1.00 58.47 603 ASP A N 1
ATOM 4545 C CA . ASP A 1 603 ? 12.670 39.513 5.293 1.00 58.63 603 ASP A CA 1
ATOM 4546 C C . ASP A 1 603 ? 13.001 40.745 4.449 1.00 58.31 603 ASP A C 1
ATOM 4547 O O . ASP A 1 603 ? 13.224 40.648 3.242 1.00 59.28 603 ASP A O 1
ATOM 4552 N N . GLY A 1 604 ? 13.037 41.901 5.109 1.00 57.75 604 GLY A N 1
ATOM 4553 C CA . GLY A 1 604 ? 13.308 43.160 4.436 1.00 55.72 604 GLY A CA 1
ATOM 4554 C C . GLY A 1 604 ? 14.674 43.353 3.806 1.00 54.57 604 GLY A C 1
ATOM 4555 O O . GLY A 1 604 ? 15.345 42.394 3.423 1.00 54.41 604 GLY A O 1
ATOM 4556 N N . TRP A 1 605 ? 15.079 44.616 3.696 1.00 53.16 605 TRP A N 1
ATOM 4557 C CA . TRP A 1 605 ? 16.357 44.977 3.098 1.00 51.74 605 TRP A CA 1
ATOM 4558 C C . TRP A 1 605 ? 17.337 45.538 4.129 1.00 50.64 605 TRP A C 1
ATOM 4559 O O . TRP A 1 605 ? 16.933 46.125 5.134 1.00 47.75 605 TRP A O 1
ATOM 4570 N N . THR A 1 606 ? 18.629 45.355 3.870 1.00 48.91 606 THR A N 1
ATOM 4571 C CA . THR A 1 606 ? 19.671 45.839 4.766 1.00 49.15 606 THR A CA 1
ATOM 4572 C C . THR A 1 606 ? 20.049 47.279 4.443 1.00 48.56 606 THR A C 1
ATOM 4573 O O . THR A 1 606 ? 20.289 47.620 3.285 1.00 48.77 606 THR A O 1
ATOM 4577 N N . LEU A 1 607 ? 20.101 48.119 5.474 1.00 48.08 607 LEU A N 1
ATOM 4578 C CA . LEU A 1 607 ? 20.449 49.529 5.304 1.00 48.11 607 LEU A CA 1
ATOM 4579 C C . LEU A 1 607 ? 21.957 49.745 5.253 1.00 48.91 607 LEU A C 1
ATOM 4580 O O . LEU A 1 607 ? 22.717 49.031 5.905 1.00 48.49 607 LEU A O 1
ATOM 4585 N N . LEU A 1 608 ? 22.371 50.748 4.481 1.00 50.22 608 LEU A N 1
ATOM 4586 C CA . LEU A 1 608 ? 23.780 51.099 4.303 1.00 52.09 608 LEU A CA 1
ATOM 4587 C C . LEU A 1 608 ? 24.727 49.925 4.512 1.00 52.53 608 LEU A C 1
ATOM 4588 O O . LEU A 1 608 ? 24.489 48.827 4.011 1.00 53.45 608 LEU A O 1
ATOM 4593 N N . SER A 1 624 ? 18.306 33.732 8.021 1.00 38.15 624 SER A N 1
ATOM 4594 C CA . SER A 1 624 ? 18.583 34.445 9.263 1.00 37.16 624 SER A CA 1
ATOM 4595 C C . SER A 1 624 ? 19.561 35.588 9.025 1.00 36.71 624 SER A C 1
ATOM 4596 O O . SER A 1 624 ? 20.035 35.798 7.906 1.00 37.23 624 SER A O 1
ATOM 4599 N N . ILE A 1 625 ? 19.862 36.321 10.092 1.00 34.38 625 ILE A N 1
ATOM 4600 C CA . ILE A 1 625 ? 20.792 37.442 10.028 1.00 32.11 625 ILE A CA 1
ATOM 4601 C C . ILE A 1 625 ? 21.962 37.168 10.962 1.00 30.62 625 ILE A C 1
ATOM 4602 O O . ILE A 1 625 ? 21.778 36.976 12.164 1.00 28.13 625 ILE A O 1
ATOM 4607 N N . VAL A 1 626 ? 23.162 37.145 10.396 1.00 30.40 626 VAL A N 1
ATOM 4608 C CA . VAL A 1 626 ? 24.367 36.892 11.167 1.00 28.71 626 VAL A CA 1
ATOM 4609 C C . VAL A 1 626 ? 24.932 38.188 11.731 1.00 29.29 626 VAL A C 1
ATOM 4610 O O . VAL A 1 626 ? 25.123 39.169 11.007 1.00 28.89 626 VAL A O 1
ATOM 4614 N N . LEU A 1 627 ? 25.201 38.184 13.031 1.00 26.84 627 LEU A N 1
ATOM 4615 C CA . LEU A 1 627 ? 25.748 39.356 13.695 1.00 26.66 627 LEU A CA 1
ATOM 4616 C C . LEU A 1 627 ? 27.100 39.027 14.303 1.00 25.58 627 LEU A C 1
ATOM 4617 O O . LEU A 1 627 ? 27.203 38.154 15.159 1.00 26.11 627 LEU A O 1
ATOM 4622 N N . PRO A 1 628 ? 28.161 39.710 13.856 1.00 25.29 628 PRO A N 1
ATOM 4623 C CA . PRO A 1 628 ? 29.475 39.426 14.432 1.00 26.26 628 PRO A CA 1
ATOM 4624 C C . PRO A 1 628 ? 29.473 39.989 15.856 1.00 26.44 628 PRO A C 1
ATOM 4625 O O . PRO A 1 628 ? 28.509 40.638 16.268 1.00 26.02 628 PRO A O 1
ATOM 4629 N N . PRO A 1 629 ? 30.539 39.738 16.626 1.00 25.21 629 PRO A N 1
ATOM 4630 C CA . PRO A 1 629 ? 30.607 40.247 17.999 1.00 24.41 629 PRO A CA 1
ATOM 4631 C C . PRO A 1 629 ? 30.353 41.754 18.057 1.00 23.17 629 PRO A C 1
ATOM 4632 O O . PRO A 1 629 ? 30.938 42.515 17.288 1.00 23.59 629 PRO A O 1
ATOM 4636 N N . TYR A 1 630 ? 29.467 42.170 18.957 1.00 22.43 630 TYR A N 1
ATOM 4637 C CA . TYR A 1 630 ? 29.136 43.584 19.135 1.00 23.31 630 TYR A CA 1
ATOM 4638 C C . TYR A 1 630 ? 28.616 44.239 17.861 1.00 22.63 630 TYR A C 1
ATOM 4639 O O . TYR A 1 630 ? 28.710 45.458 17.685 1.00 23.24 630 TYR A O 1
ATOM 4648 N N . GLY A 1 631 ? 28.043 43.429 16.980 1.00 22.69 631 GLY A N 1
ATOM 4649 C CA . GLY A 1 631 ? 27.539 43.961 15.729 1.00 23.20 631 GLY A CA 1
ATOM 4650 C C . GLY A 1 631 ? 26.149 44.558 15.810 1.00 24.06 631 GLY A C 1
ATOM 4651 O O . GLY A 1 631 ? 25.363 44.238 16.698 1.00 23.20 631 GLY A O 1
ATOM 4652 N N . VAL A 1 632 ? 25.861 45.460 14.880 1.00 25.44 632 VAL A N 1
ATOM 4653 C CA . VAL A 1 632 ? 24.557 46.089 14.803 1.00 25.31 632 VAL A CA 1
ATOM 4654 C C . VAL A 1 632 ? 24.166 46.095 13.336 1.00 25.27 632 VAL A C 1
ATOM 4655 O O . VAL A 1 632 ? 25.002 46.334 12.465 1.00 26.21 632 VAL A O 1
ATOM 4659 N N . ARG A 1 633 ? 22.900 45.807 13.065 1.00 24.98 633 ARG A N 1
ATOM 4660 C CA . ARG A 1 633 ? 22.407 45.783 11.697 1.00 26.56 633 ARG A CA 1
ATOM 4661 C C . ARG A 1 633 ? 21.046 46.463 11.643 1.00 24.86 633 ARG A C 1
ATOM 4662 O O . ARG A 1 633 ? 20.163 46.163 12.448 1.00 22.84 633 ARG A O 1
ATOM 4670 N N . TRP A 1 634 ? 20.886 47.384 10.700 1.00 23.73 634 TRP A N 1
ATOM 4671 C CA . TRP A 1 634 ? 19.621 48.090 10.531 1.00 25.22 634 TRP A CA 1
ATOM 4672 C C . TRP A 1 634 ? 18.922 47.502 9.312 1.00 27.09 634 TRP A C 1
ATOM 4673 O O . TRP A 1 634 ? 19.527 47.357 8.248 1.00 28.83 634 TRP A O 1
ATOM 4684 N N . LEU A 1 635 ? 17.651 47.153 9.473 1.00 27.70 635 LEU A N 1
ATOM 4685 C CA . LEU A 1 635 ? 16.894 46.556 8.385 1.00 30.65 635 LEU A CA 1
ATOM 4686 C C . LEU A 1 635 ? 15.563 47.243 8.141 1.00 31.90 635 LEU A C 1
ATOM 4687 O O . LEU A 1 635 ? 14.882 47.656 9.083 1.00 31.44 635 LEU A O 1
ATOM 4692 N N . GLN A 1 636 ? 15.205 47.374 6.869 1.00 58.30 636 GLN A N 1
ATOM 4693 C CA . GLN A 1 636 ? 13.919 47.942 6.504 1.00 58.74 636 GLN A CA 1
ATOM 4694 C C . GLN A 1 636 ? 13.089 46.701 6.242 1.00 58.65 636 GLN A C 1
ATOM 4695 O O . GLN A 1 636 ? 12.854 46.330 5.094 1.00 57.73 636 GLN A O 1
ATOM 4701 N N . ARG A 1 637 ? 12.687 46.047 7.328 1.00 59.47 637 ARG A N 1
ATOM 4702 C CA . ARG A 1 637 ? 11.900 44.818 7.282 1.00 59.61 637 ARG A CA 1
ATOM 4703 C C . ARG A 1 637 ? 10.798 44.823 6.228 1.00 60.50 637 ARG A C 1
ATOM 4704 O O . ARG A 1 637 ? 10.186 43.789 5.962 1.00 60.11 637 ARG A O 1
ATOM 4712 N N . GLY A 1 638 ? 10.547 45.985 5.629 1.00 61.33 638 GLY A N 1
ATOM 4713 C CA . GLY A 1 638 ? 9.528 46.083 4.600 1.00 61.40 638 GLY A CA 1
ATOM 4714 C C . GLY A 1 638 ? 10.063 46.655 3.298 1.00 61.70 638 GLY A C 1
ATOM 4715 O O . GLY A 1 638 ? 9.352 46.572 2.272 1.00 61.62 638 GLY A O 1
#